Protein AF-A0A2P2E123-F1 (afdb_monomer)

Secondary structure (DSSP, 8-state):
----PPPP-----TT--------S-----------------TT--S--TT------GGGPPPEE-SS-EEEEEEESS-EEEEPSS---TTSEEEEEEEEESS--GGG--EEEE-TTSSEEEEE--SSS-EEEEEEEEEEEESEEEEEEEEE-SSSEEEEE-SS---GGGEEEEEEEEES---GGGGGGG-EEEEEEETTEEEEEETT--TTEEEEEEEEEETTEEEEEEEEEE-TT-SEEEEE-SS---TTSEEEEEEEEEE--SS---HHHH--EEEEEETTEEEEE-S---SEEEEEEEEEEE-SS-EEEEEEEEE-TT-SEEEE-PPTT--S-GGGEEEEEEEEEPPPPTTS----TT-EEEEEESSSSSSSS-PEEEEEE---SS-S-PPPEEEEEEEEE-

Sequence (405 aa):
MKPVTYLFICLFSIYTFACKQVKGDIFLLPLVTGSIETSLNTGQTTIDTTATSTIDSSTVPPVLSGNIQSNSVSLTASTNYTLSSSVSSGSSFVTCSYQTSSSNVENTPSCQLSNDGSQVLIAKSGGASITVNYSVLSFSSGMSVQRGASTFTSGLASVTLPTAINPQRSFLVLSTRTSETGNVLDARKLAKGEITNANTLNFSCYQCTASTIVEWQVIQWNASSVQSGQTTIANGNANQSVTLASSVDTTKSFLIFNYSYTPGATPGFEDEYMLEGRFLSNSQINFQRGNTTGVLDIQYFVVSLSSGATVKSNSYSMTDAQLNICDSIPSGGLTNYQRTMLLASNRIGIENPVASNVDSGSIRYGFGTAGCGGAGNTHLSATRAALGEGPTNHSISGSYFLIEF

Structure (mmCIF, N/CA/C/O backbone):
data_AF-A0A2P2E123-F1
#
_entry.id   AF-A0A2P2E123-F1
#
loop_
_atom_site.group_PDB
_atom_site.id
_atom_site.type_symbol
_atom_site.label_atom_id
_atom_site.label_alt_id
_atom_site.label_comp_id
_atom_site.label_asym_id
_atom_site.label_entity_id
_atom_site.label_seq_id
_atom_site.pdbx_PDB_ins_code
_atom_site.Cartn_x
_atom_site.Cartn_y
_atom_site.Cartn_z
_atom_site.occupancy
_atom_site.B_iso_or_equiv
_atom_site.auth_seq_id
_atom_site.auth_comp_id
_atom_site.auth_asym_id
_atom_site.auth_atom_id
_atom_site.pdbx_PDB_model_num
ATOM 1 N N . MET A 1 1 ? -32.174 -0.544 60.080 1.00 37.09 1 MET A N 1
ATOM 2 C CA . MET A 1 1 ? -31.553 -1.644 59.308 1.00 37.09 1 MET A CA 1
ATOM 3 C C . MET A 1 1 ? -31.315 -1.132 57.894 1.00 37.09 1 MET A C 1
ATOM 5 O O . MET A 1 1 ? -32.258 -0.619 57.310 1.00 37.09 1 MET A O 1
ATOM 9 N N . LYS A 1 2 ? -30.074 -1.150 57.388 1.00 27.55 2 LYS A N 1
ATOM 10 C CA . LYS A 1 2 ? -29.771 -0.739 56.002 1.00 27.55 2 LYS A CA 1
ATOM 11 C C . LYS A 1 2 ? -30.104 -1.902 55.052 1.00 27.55 2 LYS A C 1
ATOM 13 O O . LYS A 1 2 ? -29.791 -3.035 55.417 1.00 27.55 2 LYS A O 1
ATOM 18 N N . PRO A 1 3 ? -30.718 -1.666 53.881 1.00 29.78 3 PRO A N 1
ATOM 19 C CA . PRO A 1 3 ? -30.957 -2.730 52.914 1.00 29.78 3 PRO A CA 1
ATOM 20 C C . PRO A 1 3 ? -29.618 -3.222 52.350 1.00 29.78 3 PRO A C 1
ATOM 22 O O . PRO A 1 3 ? -28.759 -2.425 51.979 1.00 29.78 3 PRO A O 1
ATOM 25 N N . VAL A 1 4 ? -29.435 -4.542 52.329 1.00 31.45 4 VAL A N 1
ATOM 26 C CA . VAL A 1 4 ? -28.302 -5.204 51.674 1.00 31.45 4 VAL A CA 1
ATOM 27 C C . VAL A 1 4 ? -28.767 -5.601 50.279 1.00 31.45 4 VAL A C 1
ATOM 29 O O . VAL A 1 4 ? -29.668 -6.426 50.144 1.00 31.45 4 VAL A O 1
ATOM 32 N N . THR A 1 5 ? -28.174 -5.003 49.250 1.00 32.19 5 THR A N 1
ATOM 33 C CA . THR A 1 5 ? -28.410 -5.385 47.855 1.00 32.19 5 THR A CA 1
ATOM 34 C C . THR A 1 5 ? -27.538 -6.593 47.525 1.00 32.19 5 THR A C 1
ATOM 36 O O . THR A 1 5 ? -26.320 -6.535 47.683 1.00 32.19 5 THR A O 1
ATOM 39 N N . TYR A 1 6 ? -28.151 -7.689 47.080 1.00 33.28 6 TYR A N 1
ATOM 40 C CA . TYR A 1 6 ? -27.441 -8.877 46.605 1.00 33.28 6 TYR A CA 1
ATOM 41 C C . TYR A 1 6 ? -27.423 -8.889 45.076 1.00 33.28 6 TYR A C 1
ATOM 43 O O . TYR A 1 6 ? -28.463 -8.707 44.448 1.00 33.28 6 TYR A O 1
ATOM 51 N N . LEU A 1 7 ? -26.249 -9.128 44.489 1.00 37.19 7 LEU A N 1
ATOM 52 C CA . LEU A 1 7 ? -26.080 -9.353 43.055 1.00 37.19 7 LEU A CA 1
ATOM 53 C C . LEU A 1 7 ? -25.878 -10.852 42.813 1.00 37.19 7 LEU A C 1
ATOM 55 O O . LEU A 1 7 ? -24.969 -11.457 43.382 1.00 37.19 7 LEU A O 1
ATOM 59 N N . PHE A 1 8 ? -26.722 -11.446 41.973 1.00 33.94 8 PHE A N 1
ATOM 60 C CA . PHE A 1 8 ? -26.554 -12.815 41.493 1.00 33.94 8 PHE A CA 1
ATOM 61 C C . PHE A 1 8 ? -25.881 -12.778 40.122 1.00 33.94 8 PHE A C 1
ATOM 63 O O . PHE A 1 8 ? -26.374 -12.121 39.209 1.00 33.94 8 PHE A O 1
ATOM 70 N N . ILE A 1 9 ? -24.763 -13.488 39.979 1.00 38.06 9 ILE A N 1
ATOM 71 C CA . ILE A 1 9 ? -24.112 -13.716 38.687 1.00 38.06 9 ILE A CA 1
ATOM 72 C C . ILE A 1 9 ? -24.359 -15.178 38.320 1.00 38.06 9 ILE A C 1
ATOM 74 O O . ILE A 1 9 ? -23.943 -16.082 39.045 1.00 38.06 9 ILE A O 1
ATOM 78 N N . CYS A 1 10 ? -25.046 -15.402 37.203 1.00 33.09 10 CYS A N 1
ATOM 79 C CA . CYS A 1 10 ? -25.296 -16.728 36.650 1.00 33.09 10 CYS A CA 1
ATOM 80 C C . CYS A 1 10 ? -24.434 -16.914 35.401 1.00 33.09 10 CYS A C 1
ATOM 82 O O . CYS A 1 10 ? -24.521 -16.120 34.467 1.00 33.09 10 CYS A O 1
ATOM 84 N N . LEU A 1 11 ? -23.617 -17.967 35.378 1.00 34.22 11 LEU A N 1
ATOM 85 C CA . LEU A 1 11 ? -22.931 -18.414 34.169 1.00 34.22 11 LEU A CA 1
ATOM 86 C C . LEU A 1 11 ? -23.748 -19.522 33.509 1.00 34.22 11 LEU A C 1
ATOM 88 O O . LEU A 1 11 ? -24.105 -20.507 34.154 1.00 34.22 11 LEU A O 1
ATOM 92 N N . PHE A 1 12 ? -24.016 -19.357 32.217 1.00 34.81 12 PHE A N 1
ATOM 93 C CA . PHE A 1 12 ? -24.683 -20.361 31.401 1.00 34.81 12 PHE A CA 1
ATOM 94 C C . PHE A 1 12 ? -23.655 -21.353 30.854 1.00 34.81 12 PHE A C 1
ATOM 96 O O . PHE A 1 12 ? -22.757 -20.985 30.100 1.00 34.81 12 PHE A O 1
ATOM 103 N N . SER A 1 13 ? -23.812 -22.624 31.217 1.00 31.06 13 SER A N 1
ATOM 104 C CA . SER A 1 13 ? -23.215 -23.756 30.512 1.00 31.06 13 SER A CA 1
ATOM 105 C C . SER A 1 13 ? -24.323 -24.754 30.199 1.00 31.06 13 SER A C 1
ATOM 107 O O . SER A 1 13 ? -25.216 -24.969 31.017 1.00 31.06 13 SER A O 1
ATOM 109 N N . ILE A 1 14 ? -24.265 -25.344 29.005 1.00 38.22 14 ILE A N 1
ATOM 110 C CA . ILE A 1 14 ? -25.358 -26.066 28.329 1.00 38.22 14 ILE A CA 1
ATOM 111 C C . ILE A 1 14 ? -25.846 -27.312 29.107 1.00 38.22 14 ILE A C 1
ATOM 113 O O . ILE A 1 14 ? -26.860 -27.895 28.744 1.00 38.22 14 ILE A O 1
ATOM 117 N N . TYR A 1 15 ? -25.205 -27.701 30.219 1.00 31.95 15 TYR A N 1
ATOM 118 C CA . TYR A 1 15 ? -25.517 -28.956 30.913 1.00 31.95 15 TYR A CA 1
ATOM 119 C C . TYR A 1 15 ? -25.714 -28.906 32.436 1.00 31.95 15 TYR A C 1
ATOM 121 O O . TYR A 1 15 ? -25.988 -29.956 33.018 1.00 31.95 15 TYR A O 1
ATOM 129 N N . THR A 1 16 ? -25.621 -27.768 33.142 1.00 33.97 16 THR A N 1
ATOM 130 C CA . THR A 1 16 ? -25.941 -27.759 34.593 1.00 33.97 16 THR A CA 1
ATOM 131 C C . THR A 1 16 ? -26.250 -26.365 35.141 1.00 33.97 16 THR A C 1
ATOM 133 O O . THR A 1 16 ? -25.529 -25.410 34.867 1.00 33.97 16 THR A O 1
ATOM 136 N N . PHE A 1 17 ? -27.297 -26.262 35.967 1.00 29.27 17 PHE A N 1
ATOM 137 C CA . PHE A 1 17 ? -27.685 -25.037 36.671 1.00 29.27 17 PHE A CA 1
ATOM 138 C C . PHE A 1 17 ? -26.992 -24.986 38.042 1.00 29.27 17 PHE A C 1
ATOM 140 O O . PHE A 1 17 ? -27.259 -25.825 38.901 1.00 29.27 17 PHE A O 1
ATOM 147 N N . ALA A 1 18 ? -26.106 -24.014 38.264 1.00 32.00 18 ALA A N 1
ATOM 148 C CA . ALA A 1 18 ? -25.497 -23.780 39.572 1.00 32.00 18 ALA A CA 1
ATOM 149 C C . ALA A 1 18 ? -25.408 -22.274 39.863 1.00 32.00 18 ALA A C 1
ATOM 151 O O . ALA A 1 18 ? -24.573 -21.569 39.301 1.00 32.00 18 ALA A O 1
ATOM 152 N N . CYS A 1 19 ? -26.249 -21.775 40.774 1.00 28.48 19 CYS A N 1
ATOM 153 C CA . CYS A 1 19 ? -26.056 -20.456 41.377 1.00 28.48 19 CYS A CA 1
ATOM 154 C C . CYS A 1 19 ? -25.107 -20.589 42.567 1.00 28.48 19 CYS A C 1
ATOM 156 O O . CYS A 1 19 ? -25.430 -21.262 43.546 1.00 28.48 19 CYS A O 1
ATOM 158 N N . LYS A 1 20 ? -23.957 -19.910 42.516 1.00 35.94 20 LYS A N 1
ATOM 159 C CA . LYS A 1 20 ? -23.072 -19.763 43.674 1.00 35.94 20 LYS A CA 1
ATOM 160 C C . LYS A 1 20 ? -23.137 -18.324 44.167 1.00 35.94 20 LYS A C 1
ATOM 162 O O . LYS A 1 20 ? -22.839 -17.393 43.427 1.00 35.94 20 LYS A O 1
ATOM 167 N N . GLN A 1 21 ? -23.523 -18.145 45.426 1.00 32.50 21 GLN A N 1
ATOM 168 C CA . GLN A 1 21 ? -23.463 -16.853 46.099 1.00 32.50 21 GLN A CA 1
ATOM 169 C C . GLN A 1 21 ? -21.986 -16.507 46.336 1.00 32.50 21 GLN A C 1
ATOM 171 O O . GLN A 1 21 ? -21.307 -17.187 47.106 1.00 32.50 21 GLN A O 1
ATOM 176 N N . VAL A 1 22 ? -21.465 -15.490 45.648 1.00 39.38 22 VAL A N 1
ATOM 177 C CA . VAL A 1 22 ? -20.081 -15.030 45.833 1.00 39.38 22 VAL A CA 1
ATOM 178 C C . VAL A 1 22 ? -20.098 -13.779 46.703 1.00 39.38 22 VAL A C 1
ATOM 180 O O . VAL A 1 22 ? -20.768 -12.800 46.391 1.00 39.38 22 VAL A O 1
ATOM 183 N N . LYS A 1 23 ? -19.373 -13.830 47.822 1.00 36.28 23 LYS A N 1
ATOM 184 C CA . LYS A 1 23 ? -19.154 -12.706 48.735 1.00 36.28 23 LYS A CA 1
ATOM 185 C C . LYS A 1 23 ? -17.674 -12.330 48.626 1.00 36.28 23 LYS A C 1
ATOM 187 O O . LYS A 1 23 ? -16.835 -13.045 49.163 1.00 36.28 23 LYS A O 1
ATOM 192 N N . GLY A 1 24 ? -17.356 -11.279 47.875 1.00 37.59 24 GLY A N 1
ATOM 193 C CA . GLY A 1 24 ? -15.980 -10.816 47.665 1.00 37.59 24 GLY A CA 1
ATOM 194 C C . GLY A 1 24 ? -15.907 -9.618 46.718 1.00 37.59 24 GLY A C 1
ATOM 195 O O . GLY A 1 24 ? -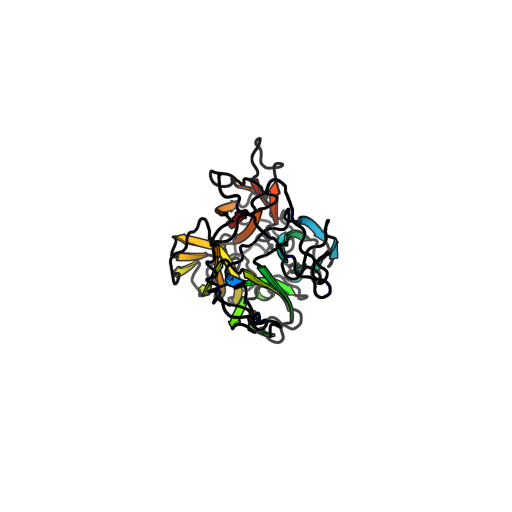16.772 -9.469 45.856 1.00 37.59 24 GLY A O 1
ATOM 196 N N . ASP A 1 25 ? -14.904 -8.767 46.934 1.00 33.84 25 ASP A N 1
ATOM 197 C CA . ASP A 1 25 ? -14.717 -7.466 46.285 1.00 33.84 25 ASP A CA 1
ATOM 198 C C . ASP A 1 25 ? -14.675 -7.561 44.752 1.00 33.84 25 ASP A C 1
ATOM 200 O O . ASP A 1 25 ? -13.950 -8.365 44.164 1.00 33.84 25 ASP A O 1
ATOM 204 N N . ILE A 1 26 ? -15.499 -6.733 44.107 1.00 34.53 26 ILE A N 1
ATOM 205 C CA . ILE A 1 26 ? -15.748 -6.752 42.664 1.00 34.53 26 ILE A CA 1
ATOM 206 C C . ILE A 1 26 ? -14.688 -5.912 41.948 1.00 34.53 26 ILE A C 1
ATOM 208 O O . ILE A 1 26 ? -14.602 -4.700 42.136 1.00 34.53 26 ILE A O 1
ATOM 212 N N . PHE A 1 27 ? -13.932 -6.558 41.061 1.00 30.19 27 PHE A N 1
ATOM 213 C CA . PHE A 1 27 ? -13.148 -5.898 40.021 1.00 30.19 27 PHE A CA 1
ATOM 214 C C . PHE A 1 27 ? -14.113 -5.470 38.900 1.00 30.19 27 PHE A C 1
ATOM 216 O O . PHE A 1 27 ? -14.663 -6.309 38.186 1.00 30.19 27 PHE A O 1
ATOM 223 N N . LEU A 1 28 ? -14.385 -4.168 38.788 1.00 27.17 28 LEU A N 1
ATOM 224 C CA . LEU A 1 28 ? -15.242 -3.596 37.745 1.00 27.17 28 LEU A CA 1
ATOM 225 C C . LEU A 1 28 ? -14.500 -3.610 36.400 1.00 27.17 28 LEU A C 1
ATOM 227 O O . LEU A 1 28 ? -13.611 -2.793 36.168 1.00 27.17 28 LEU A O 1
ATOM 231 N N . LEU A 1 29 ? -14.881 -4.515 35.498 1.00 28.09 29 LEU A N 1
ATOM 232 C CA . LEU A 1 29 ? -14.633 -4.329 34.067 1.00 28.09 29 LEU A CA 1
ATOM 233 C C . LEU A 1 29 ? -15.637 -3.293 33.526 1.00 28.09 29 LEU A C 1
ATOM 235 O O . LEU A 1 29 ? -16.791 -3.297 33.964 1.00 28.09 29 LEU A O 1
ATOM 239 N N . PRO A 1 30 ? -15.237 -2.403 32.599 1.00 31.48 30 PRO A N 1
ATOM 240 C CA . PRO A 1 30 ? -16.126 -1.380 32.068 1.00 31.48 30 PRO A CA 1
ATOM 241 C C . PRO A 1 30 ? -17.273 -2.035 31.290 1.00 31.48 30 PRO A C 1
ATOM 243 O O . PRO A 1 30 ? -17.086 -2.602 30.214 1.00 31.48 30 PRO A O 1
ATOM 246 N N . LEU A 1 31 ? -18.469 -1.961 31.873 1.00 30.80 31 LEU A N 1
ATOM 247 C CA . LEU A 1 31 ? -19.725 -2.348 31.252 1.00 30.80 31 LEU A CA 1
ATOM 248 C C . LEU A 1 31 ? -20.046 -1.315 30.164 1.00 30.80 31 LEU A C 1
ATOM 250 O O . LEU A 1 31 ? -20.250 -0.138 30.462 1.00 30.80 31 LEU A O 1
ATOM 254 N N . VAL A 1 32 ? -20.073 -1.746 28.903 1.00 34.88 32 VAL A N 1
ATOM 255 C CA . VAL A 1 32 ? -20.608 -0.941 27.800 1.00 34.88 32 VAL A CA 1
ATOM 256 C C . VAL A 1 32 ? -22.081 -0.685 28.112 1.00 34.88 32 VAL A C 1
ATOM 258 O O . VAL A 1 32 ? -22.876 -1.619 28.194 1.00 34.88 32 VAL A O 1
ATOM 261 N N . THR A 1 33 ? -22.442 0.576 28.342 1.00 36.34 33 THR A N 1
ATOM 262 C CA . THR A 1 33 ? -23.812 1.000 28.643 1.00 36.34 33 THR A CA 1
ATOM 263 C C . THR A 1 33 ? -24.668 0.934 27.380 1.00 36.34 33 THR A C 1
ATOM 265 O O . THR A 1 33 ? -24.918 1.945 26.731 1.00 36.34 33 THR A O 1
ATOM 268 N N . GLY A 1 34 ? -25.102 -0.270 27.017 1.00 32.50 34 GLY A N 1
ATOM 269 C CA . GLY A 1 34 ? -26.328 -0.479 26.257 1.00 32.50 34 GLY A CA 1
ATOM 270 C C . GLY A 1 34 ? -27.442 -0.761 27.256 1.00 32.50 34 GLY A C 1
ATOM 271 O O . GLY A 1 34 ? -27.396 -1.765 27.963 1.00 32.50 34 GLY A O 1
ATOM 272 N N . SER A 1 35 ? -28.417 0.136 27.371 1.00 32.12 35 SER A N 1
ATOM 273 C CA . SER A 1 35 ? -29.628 -0.106 28.154 1.00 32.12 35 SER A CA 1
ATOM 274 C C . SER A 1 35 ? -30.411 -1.253 27.515 1.00 32.12 35 SER A C 1
ATOM 276 O O . SER A 1 35 ? -31.095 -1.058 26.513 1.00 32.12 35 SER A O 1
ATOM 278 N N . ILE A 1 36 ? -30.296 -2.454 28.079 1.00 37.09 36 ILE A N 1
ATOM 279 C CA . ILE A 1 36 ? -31.233 -3.541 27.806 1.00 37.09 36 ILE A CA 1
ATOM 280 C C . ILE A 1 36 ? -32.421 -3.313 28.743 1.00 37.09 36 ILE A C 1
ATOM 282 O O . ILE A 1 36 ? -32.373 -3.672 29.919 1.00 37.09 36 ILE A O 1
ATOM 286 N N . GLU A 1 37 ? -33.484 -2.679 28.246 1.00 33.16 37 GLU A N 1
ATOM 287 C CA . GLU A 1 37 ? -34.780 -2.721 28.924 1.00 33.16 37 GLU A CA 1
ATOM 288 C C . GLU A 1 37 ? -35.362 -4.130 28.772 1.00 33.16 37 GLU A C 1
ATOM 290 O O . GLU A 1 37 ? -36.101 -4.433 27.841 1.00 33.16 37 GLU A O 1
ATOM 295 N N . THR A 1 38 ? -35.030 -5.030 29.695 1.00 42.47 38 THR A N 1
ATOM 296 C CA . THR A 1 38 ? -35.866 -6.210 29.923 1.00 42.47 38 THR A CA 1
ATOM 297 C C . THR A 1 38 ? -37.006 -5.803 30.848 1.00 42.47 38 THR A C 1
ATOM 299 O O . THR A 1 38 ? -36.833 -5.766 32.068 1.00 42.47 38 THR A O 1
ATOM 302 N N . SER A 1 39 ? -38.179 -5.492 30.292 1.00 37.25 39 SER A N 1
ATOM 303 C CA . SER A 1 39 ? -39.401 -5.394 31.091 1.00 37.25 39 SER A CA 1
ATOM 304 C C . SER A 1 39 ? -39.784 -6.797 31.578 1.00 37.25 39 SER A C 1
ATOM 306 O O . SER A 1 39 ? -40.386 -7.583 30.845 1.00 37.25 39 SER A O 1
ATOM 308 N N . LEU A 1 40 ? -39.410 -7.144 32.808 1.00 41.69 40 LEU A N 1
ATOM 309 C CA . LEU A 1 40 ? -39.900 -8.353 33.467 1.00 41.69 40 LEU A CA 1
ATOM 310 C C . LEU A 1 40 ? -41.334 -8.106 33.941 1.00 41.69 40 LEU A C 1
ATOM 312 O O . LEU A 1 40 ? -41.566 -7.460 34.961 1.00 41.69 40 LEU A O 1
ATOM 316 N N . ASN A 1 41 ? -42.301 -8.628 33.188 1.00 40.84 41 ASN A N 1
ATOM 317 C CA . ASN A 1 41 ? -43.687 -8.701 33.632 1.00 40.84 41 ASN A CA 1
ATOM 318 C C . ASN A 1 41 ? -43.771 -9.731 34.772 1.00 40.84 41 ASN A C 1
ATOM 320 O O . ASN A 1 41 ? -43.443 -10.903 34.584 1.00 40.84 41 ASN A O 1
ATOM 324 N N . THR A 1 42 ? -44.214 -9.315 35.958 1.00 44.62 42 THR A N 1
ATOM 325 C CA . THR A 1 42 ? -44.216 -10.097 37.214 1.00 44.62 42 THR A CA 1
ATOM 326 C C . THR A 1 42 ? -45.222 -11.265 37.258 1.00 44.62 42 THR A C 1
ATOM 328 O O . THR A 1 42 ? -45.624 -11.703 38.331 1.00 44.62 42 THR A O 1
ATOM 331 N N . GLY A 1 43 ? -45.598 -11.822 36.103 1.00 48.03 43 GLY A N 1
ATOM 332 C CA . GLY A 1 43 ? -46.478 -12.990 35.975 1.00 48.03 43 GLY A CA 1
ATOM 333 C C . GLY A 1 43 ? -46.018 -14.044 34.961 1.00 48.03 43 GLY A C 1
ATOM 334 O O . GLY A 1 43 ? -46.727 -15.024 34.752 1.00 48.03 43 GLY A O 1
ATOM 335 N N . GLN A 1 44 ? -44.858 -13.874 34.318 1.00 42.62 44 GLN A N 1
ATOM 336 C CA . GLN A 1 44 ? -44.404 -14.773 33.254 1.00 42.62 44 GLN A CA 1
ATOM 337 C C . GLN A 1 44 ? -43.455 -15.848 33.811 1.00 42.62 44 GLN A C 1
ATOM 339 O O . GLN A 1 44 ? -42.331 -15.561 34.210 1.00 42.62 44 GLN A O 1
ATOM 344 N N . THR A 1 45 ? -43.920 -17.100 33.866 1.00 49.69 45 THR A N 1
ATOM 345 C CA . THR A 1 45 ? -43.184 -18.264 34.415 1.00 49.69 45 THR A CA 1
ATOM 346 C C . THR A 1 45 ? -42.301 -18.979 33.385 1.00 49.69 45 THR A C 1
ATOM 348 O O . THR A 1 45 ? -41.629 -19.955 33.709 1.00 49.69 45 THR A O 1
ATOM 351 N N . THR A 1 46 ? -42.277 -18.491 32.147 1.00 44.88 46 THR A N 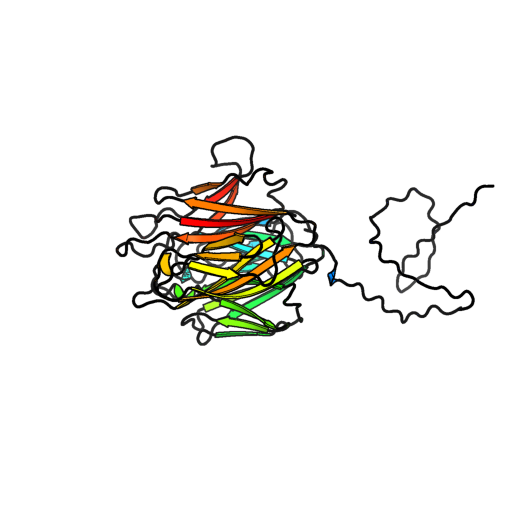1
ATOM 352 C CA . THR A 1 46 ? -41.472 -19.023 31.045 1.00 44.88 46 THR A CA 1
ATOM 353 C C . THR A 1 46 ? -40.587 -17.920 30.486 1.00 44.88 46 THR A C 1
ATOM 355 O O . THR A 1 46 ? -41.090 -16.937 29.945 1.00 44.88 46 THR A O 1
ATOM 358 N N . ILE A 1 47 ? -39.271 -18.093 30.620 1.00 54.97 47 ILE A N 1
ATOM 359 C CA . ILE A 1 47 ? -38.278 -17.282 29.915 1.00 54.97 47 ILE A CA 1
ATOM 360 C C . ILE A 1 47 ? -38.387 -17.658 28.440 1.00 54.97 47 ILE A C 1
ATOM 362 O O . ILE A 1 47 ? -38.158 -18.815 28.080 1.00 54.97 47 ILE A O 1
ATOM 366 N N . ASP A 1 48 ? -38.758 -16.695 27.603 1.00 48.84 48 ASP A N 1
ATOM 367 C CA . ASP A 1 48 ? -38.672 -16.860 26.161 1.00 48.84 48 ASP A CA 1
ATOM 368 C C . ASP A 1 48 ? -37.190 -16.969 25.772 1.00 48.84 48 ASP A C 1
ATOM 370 O O . ASP A 1 48 ? -36.445 -15.991 25.741 1.00 48.84 48 ASP A O 1
ATOM 374 N N . THR A 1 49 ? -36.739 -18.202 25.553 1.00 49.44 49 THR A N 1
ATOM 375 C CA . THR A 1 49 ? -35.358 -18.527 25.170 1.00 49.44 49 THR A CA 1
ATOM 376 C C . THR A 1 49 ? -35.097 -18.293 23.681 1.00 49.44 49 THR A C 1
ATOM 378 O O . THR A 1 49 ? -33.990 -18.551 23.216 1.00 49.44 49 THR A O 1
ATOM 381 N N . THR A 1 50 ? -36.079 -17.776 22.928 1.00 49.53 50 THR A N 1
ATOM 382 C CA . THR A 1 50 ? -35.911 -17.424 21.510 1.00 49.53 50 THR A CA 1
ATOM 383 C C . THR A 1 50 ? -35.409 -16.000 21.280 1.00 49.53 50 THR A C 1
ATOM 385 O O . THR A 1 50 ? -35.166 -15.620 20.135 1.00 49.53 50 THR A O 1
ATOM 388 N N . ALA A 1 51 ? -35.169 -15.222 22.343 1.00 52.09 51 ALA A N 1
ATOM 389 C CA . ALA A 1 51 ? -34.527 -13.917 22.238 1.00 52.09 51 ALA A CA 1
ATOM 390 C C . ALA A 1 51 ? -33.056 -14.065 21.799 1.00 52.09 51 ALA A C 1
ATOM 392 O O . ALA A 1 51 ? -32.133 -14.136 22.611 1.00 52.09 51 ALA A O 1
ATOM 393 N N . THR A 1 52 ? -32.824 -14.103 20.489 1.00 51.62 52 THR A N 1
ATOM 394 C CA . THR A 1 52 ? -31.493 -13.962 19.902 1.00 51.62 52 THR A CA 1
ATOM 395 C C . THR A 1 52 ? -31.016 -12.528 20.105 1.00 51.62 52 THR A C 1
ATOM 397 O O . THR A 1 52 ? -31.393 -11.627 19.357 1.00 51.62 52 THR A O 1
ATOM 400 N N . SER A 1 53 ? -30.179 -12.297 21.116 1.00 56.03 53 SER A N 1
ATOM 401 C CA . SER A 1 53 ? -29.430 -11.048 21.231 1.00 56.03 53 SER A CA 1
ATOM 402 C C . SER A 1 53 ? -28.351 -11.021 20.146 1.00 56.03 53 SER A C 1
ATOM 404 O O . SER A 1 53 ? -27.310 -11.668 20.276 1.00 56.03 53 SER A O 1
ATOM 406 N N . THR A 1 54 ? -28.585 -10.291 19.060 1.00 51.41 54 THR A N 1
ATOM 407 C CA . THR A 1 54 ? -27.529 -9.970 18.097 1.00 51.41 54 THR A CA 1
ATOM 408 C C . THR A 1 54 ? -26.638 -8.898 18.708 1.00 51.41 54 THR A C 1
ATOM 410 O O . THR A 1 54 ? -27.042 -7.743 18.826 1.00 51.41 54 THR A O 1
ATOM 413 N N . ILE A 1 55 ? -25.431 -9.281 19.128 1.00 58.06 55 ILE A N 1
ATOM 414 C CA . ILE A 1 55 ? -24.391 -8.309 19.472 1.00 58.06 55 ILE A CA 1
ATOM 415 C C . ILE A 1 55 ? -24.054 -7.567 18.182 1.00 58.06 55 ILE A C 1
ATOM 417 O O . ILE A 1 55 ? -23.625 -8.193 17.211 1.00 58.06 55 ILE A O 1
ATOM 421 N N . ASP A 1 56 ? -24.245 -6.248 18.169 1.00 65.31 56 ASP A N 1
ATOM 422 C CA . ASP A 1 56 ? -23.766 -5.422 17.069 1.00 65.31 56 ASP A CA 1
ATOM 423 C C . ASP A 1 56 ? -22.231 -5.428 17.081 1.00 65.31 56 ASP A C 1
ATOM 425 O O . ASP A 1 56 ? -21.569 -4.626 17.742 1.00 65.31 56 ASP A O 1
ATOM 429 N N . SER A 1 57 ? -21.636 -6.369 16.347 1.00 68.06 57 SER A N 1
ATOM 430 C CA . SER A 1 57 ? -20.184 -6.458 16.204 1.00 68.06 57 SER A CA 1
ATOM 431 C C . SER A 1 57 ? -19.599 -5.225 15.513 1.00 68.06 57 SER A C 1
ATOM 433 O O . SER A 1 57 ? -18.385 -5.025 15.544 1.00 68.06 57 SER A O 1
ATOM 435 N N . SER A 1 58 ? -20.444 -4.399 14.889 1.00 66.50 58 SER A N 1
ATOM 436 C CA . SER A 1 58 ? -20.059 -3.215 14.139 1.00 66.50 58 SER A CA 1
ATOM 437 C C . SER A 1 58 ? -19.492 -2.107 15.045 1.00 66.50 58 SER A C 1
ATOM 439 O O . SER A 1 58 ? -18.763 -1.250 14.557 1.00 66.50 58 SER A O 1
ATOM 441 N N . THR A 1 59 ? -19.711 -2.141 16.360 1.00 72.88 59 THR A N 1
ATOM 442 C CA . THR A 1 59 ? -19.141 -1.150 17.293 1.00 72.88 59 THR A CA 1
ATOM 443 C C . THR A 1 59 ? -17.971 -1.682 18.116 1.00 72.88 59 THR A C 1
ATOM 445 O O . THR A 1 59 ? -17.456 -0.969 18.976 1.00 72.88 59 THR A O 1
ATOM 448 N N . VAL A 1 60 ? -17.550 -2.932 17.898 1.00 81.62 60 VAL A N 1
ATOM 449 C CA . VAL A 1 60 ? -16.464 -3.536 18.678 1.00 81.62 60 VAL A CA 1
ATOM 450 C C . VAL A 1 60 ? -15.144 -2.849 18.315 1.00 81.62 60 VAL A C 1
ATOM 452 O O . VAL A 1 60 ? -14.736 -2.914 17.149 1.00 81.62 60 VAL A O 1
ATOM 455 N N . PRO A 1 61 ? -14.460 -2.203 19.279 1.00 81.81 61 PRO A N 1
ATOM 456 C CA . PRO A 1 61 ? -13.201 -1.540 18.998 1.00 81.81 61 PRO A CA 1
ATOM 457 C C . PRO A 1 61 ? -12.123 -2.565 18.613 1.00 81.81 61 PRO A C 1
ATOM 459 O O . PRO A 1 61 ? -12.118 -3.698 19.119 1.00 81.81 61 PRO A O 1
ATOM 462 N N . PRO A 1 62 ? -11.198 -2.184 17.717 1.00 83.56 62 PRO A N 1
ATOM 463 C CA . PRO A 1 62 ? -9.998 -2.964 17.468 1.00 83.56 62 PRO A CA 1
ATOM 464 C C . PRO A 1 62 ? -9.178 -3.043 18.757 1.00 83.56 62 PRO A C 1
ATOM 466 O O . PRO A 1 62 ? -8.966 -2.037 19.432 1.00 83.56 62 PRO A O 1
ATOM 469 N N . VAL A 1 63 ? -8.689 -4.229 19.095 1.00 86.19 63 VAL A N 1
ATOM 470 C CA . VAL A 1 63 ? -7.735 -4.387 20.198 1.00 86.19 63 VAL A CA 1
ATOM 471 C C . VAL A 1 63 ? -6.541 -5.155 19.672 1.00 86.19 63 VAL A C 1
ATOM 473 O O . VAL A 1 63 ? -6.675 -6.298 19.241 1.00 86.19 63 VAL A O 1
ATOM 476 N N . LEU A 1 64 ? -5.369 -4.522 19.683 1.00 89.06 64 LEU A N 1
ATOM 477 C CA . LEU A 1 64 ? -4.129 -5.173 19.276 1.00 89.06 64 LEU A CA 1
ATOM 478 C C . LEU A 1 64 ? -3.771 -6.265 20.301 1.00 89.06 64 LEU A C 1
ATOM 480 O O . LEU A 1 64 ? -3.658 -5.990 21.496 1.00 89.06 64 LEU A O 1
ATOM 484 N N . SER A 1 65 ? -3.575 -7.503 19.838 1.00 84.31 65 SER A N 1
ATOM 485 C CA . SER A 1 65 ? -3.331 -8.695 20.674 1.00 84.31 65 SER A CA 1
ATOM 486 C C . SER A 1 65 ? -1.955 -8.729 21.348 1.00 84.31 65 SER A C 1
ATOM 488 O O . SER A 1 65 ? -1.656 -9.680 22.065 1.00 84.31 65 SER A O 1
ATOM 490 N N . GLY A 1 66 ? -1.097 -7.736 21.107 1.00 87.12 66 GLY A N 1
ATOM 491 C CA . GLY A 1 66 ? 0.264 -7.696 21.631 1.00 87.12 66 GLY A CA 1
ATOM 492 C C . GLY A 1 66 ? 1.119 -6.647 20.931 1.00 87.12 66 GLY A C 1
ATOM 493 O O . GLY A 1 66 ? 0.621 -5.578 20.578 1.00 87.12 66 GLY A O 1
ATOM 494 N N . ASN A 1 67 ? 2.398 -6.968 20.751 1.00 89.69 67 ASN A N 1
ATOM 495 C CA . ASN A 1 67 ? 3.311 -6.207 19.905 1.00 89.69 67 ASN A CA 1
ATOM 496 C C . ASN A 1 67 ? 3.161 -6.637 18.443 1.00 89.69 67 ASN A C 1
ATOM 498 O O . ASN A 1 67 ? 2.872 -7.798 18.149 1.00 89.69 67 ASN A O 1
ATOM 502 N N . ILE A 1 68 ? 3.407 -5.702 17.533 1.00 91.94 68 ILE A N 1
ATOM 503 C CA . ILE A 1 68 ? 3.560 -5.973 16.107 1.00 91.94 68 ILE A CA 1
ATOM 504 C C . ILE A 1 68 ? 4.823 -6.810 15.921 1.00 91.94 68 ILE A C 1
ATOM 506 O O . ILE A 1 68 ? 5.896 -6.466 16.421 1.00 91.94 68 ILE A O 1
ATOM 510 N N . GLN A 1 69 ? 4.691 -7.922 15.202 1.00 94.69 69 GLN A N 1
ATOM 511 C CA . GLN A 1 69 ? 5.831 -8.765 14.863 1.00 94.69 69 GLN A CA 1
ATOM 512 C C . GLN A 1 69 ? 6.437 -8.271 13.555 1.00 94.69 69 GLN A C 1
ATOM 514 O O . GLN A 1 69 ? 5.791 -8.341 12.513 1.00 94.69 69 GLN A O 1
ATOM 519 N N . SER A 1 70 ? 7.674 -7.791 13.599 1.00 92.88 70 SER A N 1
ATOM 520 C CA . SER A 1 70 ? 8.372 -7.271 12.423 1.00 92.88 70 SER A CA 1
ATOM 521 C C . SER A 1 70 ? 9.778 -7.832 12.318 1.00 92.88 70 SER A C 1
ATOM 523 O O . SER A 1 70 ? 10.450 -7.987 13.339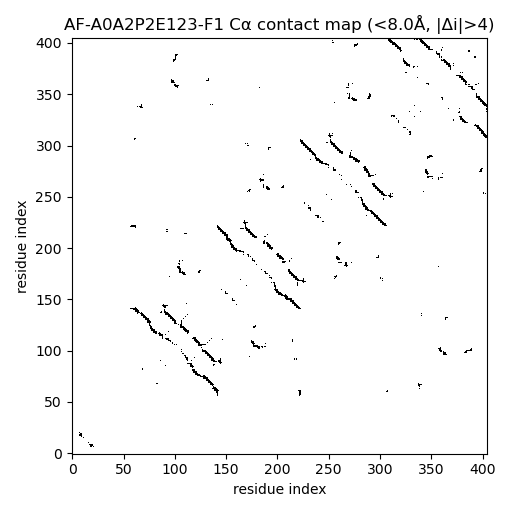 1.00 92.88 70 SER A O 1
ATOM 525 N N . ASN A 1 71 ? 10.249 -8.075 11.098 1.00 92.38 71 ASN A N 1
ATOM 526 C CA . ASN A 1 71 ? 11.647 -8.413 10.862 1.00 92.38 71 ASN A CA 1
ATOM 527 C C . ASN A 1 71 ? 12.125 -7.955 9.476 1.00 92.38 71 ASN A C 1
ATOM 529 O O . ASN A 1 71 ? 11.318 -7.692 8.583 1.00 92.38 71 ASN A O 1
ATOM 533 N N . SER A 1 72 ? 13.448 -7.879 9.322 1.00 92.56 72 SER A N 1
ATOM 534 C CA . SER A 1 72 ? 14.149 -7.655 8.061 1.00 92.56 72 SER A CA 1
ATOM 535 C C . SER A 1 72 ? 14.781 -8.957 7.587 1.00 92.56 72 SER A C 1
ATOM 537 O O . SER A 1 72 ? 15.534 -9.587 8.330 1.00 92.56 72 SER A O 1
ATOM 539 N N . VAL A 1 73 ? 14.484 -9.362 6.356 1.00 93.12 73 VAL A N 1
ATOM 540 C CA . VAL A 1 73 ? 14.985 -10.609 5.771 1.00 93.12 73 VAL A CA 1
ATOM 541 C C . VAL A 1 73 ? 15.591 -10.313 4.408 1.00 93.12 73 VAL A C 1
ATOM 543 O O . VAL A 1 73 ? 14.923 -9.754 3.541 1.00 93.12 73 VAL A O 1
ATOM 546 N N . SER A 1 74 ? 16.848 -10.702 4.204 1.00 93.19 74 SER A N 1
ATOM 547 C CA . SER A 1 74 ? 17.470 -10.712 2.879 1.00 93.19 74 SER A CA 1
ATOM 548 C C . SER A 1 74 ? 17.253 -12.072 2.224 1.00 93.19 74 SER A C 1
ATOM 550 O O . SER A 1 74 ? 17.504 -13.103 2.849 1.00 93.19 74 SER A O 1
ATOM 552 N N . LEU A 1 75 ? 16.773 -12.086 0.982 1.00 92.75 75 LEU A N 1
ATOM 553 C CA . LEU A 1 75 ? 16.442 -13.319 0.272 1.00 92.75 75 LEU A CA 1
ATOM 554 C C . LEU A 1 75 ? 16.775 -13.251 -1.223 1.00 92.75 75 LEU A C 1
ATOM 556 O O . LEU A 1 75 ? 16.598 -12.227 -1.882 1.00 92.75 75 LEU A O 1
ATOM 560 N N . THR A 1 76 ? 17.216 -14.390 -1.757 1.00 91.25 76 THR A N 1
ATOM 561 C CA . THR A 1 76 ? 17.436 -14.635 -3.194 1.00 91.25 76 THR A CA 1
ATOM 562 C C . THR A 1 76 ? 16.320 -15.477 -3.819 1.00 91.25 76 THR A C 1
ATOM 564 O O . THR A 1 76 ? 16.173 -15.491 -5.036 1.00 91.25 76 THR A O 1
ATOM 567 N N . ALA A 1 77 ? 15.494 -16.134 -3.002 1.00 91.75 77 ALA A N 1
ATOM 568 C CA . ALA A 1 77 ? 14.355 -16.944 -3.422 1.00 91.75 77 ALA A CA 1
ATOM 569 C C . ALA A 1 77 ? 13.197 -16.812 -2.423 1.00 91.75 77 ALA A C 1
ATOM 571 O O . ALA A 1 77 ? 13.398 -16.359 -1.295 1.00 91.75 77 ALA A O 1
ATOM 572 N N . SER A 1 78 ? 11.996 -17.222 -2.840 1.00 94.69 78 SER A N 1
ATOM 573 C CA . SER A 1 78 ? 10.815 -17.287 -1.969 1.00 94.69 78 SER A CA 1
ATOM 574 C C . SER A 1 78 ? 11.112 -18.051 -0.678 1.00 94.69 78 SER A C 1
ATOM 576 O O . SER A 1 78 ? 11.751 -19.103 -0.708 1.00 94.69 78 SER A O 1
ATOM 578 N N . THR A 1 79 ? 10.643 -17.528 0.453 1.00 95.19 79 THR A N 1
ATOM 579 C CA . THR A 1 79 ? 10.917 -18.094 1.774 1.00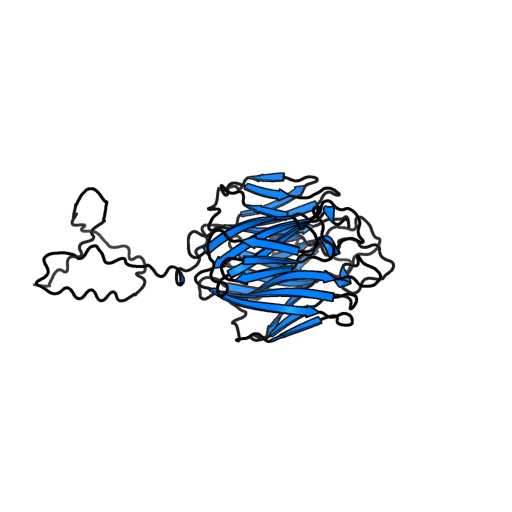 95.19 79 THR A CA 1
ATOM 580 C C . THR A 1 79 ? 9.733 -17.918 2.716 1.00 95.19 79 THR A C 1
ATOM 582 O O . THR A 1 79 ? 8.974 -16.953 2.609 1.00 95.19 79 THR A O 1
ATOM 585 N N . ASN A 1 80 ? 9.606 -18.831 3.677 1.00 96.44 80 ASN A N 1
ATOM 586 C CA . ASN A 1 80 ? 8.620 -18.737 4.745 1.00 96.44 80 ASN A CA 1
ATOM 587 C C . ASN A 1 80 ? 9.340 -18.378 6.039 1.00 96.44 80 ASN A C 1
ATOM 589 O O . ASN A 1 80 ? 10.235 -19.100 6.480 1.00 96.44 80 ASN A O 1
ATOM 593 N N . TYR A 1 81 ? 8.935 -17.279 6.661 1.00 96.56 81 TYR A N 1
ATOM 594 C CA . TYR A 1 81 ? 9.505 -16.826 7.917 1.00 96.56 81 TYR A CA 1
ATOM 595 C C . TYR A 1 81 ? 8.579 -17.170 9.084 1.00 96.56 81 TYR A C 1
ATOM 597 O O . TYR A 1 81 ? 7.444 -16.699 9.137 1.00 96.56 81 TYR A O 1
ATOM 605 N N . THR A 1 82 ? 9.063 -17.974 10.029 1.00 97.19 82 THR A N 1
ATOM 606 C CA . THR A 1 82 ? 8.307 -18.363 11.227 1.00 97.19 82 THR A CA 1
ATOM 607 C C . THR A 1 82 ? 8.175 -17.200 12.203 1.00 97.19 82 THR A C 1
ATOM 609 O O . THR A 1 82 ? 9.168 -16.606 12.619 1.00 97.19 82 THR A O 1
ATOM 612 N N . LEU A 1 83 ? 6.939 -16.896 12.589 1.00 96.31 83 LEU A N 1
ATOM 613 C CA . LEU A 1 83 ? 6.622 -15.895 13.599 1.00 96.31 83 LEU A CA 1
ATOM 614 C C . LEU A 1 83 ? 7.054 -16.359 14.996 1.00 96.31 83 LEU A C 1
ATOM 616 O O . LEU A 1 83 ? 7.073 -17.553 15.291 1.00 96.31 83 LEU A O 1
ATOM 620 N N . SER A 1 84 ? 7.384 -15.411 15.876 1.00 94.06 84 SER A N 1
ATOM 621 C CA . SER A 1 84 ? 7.774 -15.731 17.258 1.00 94.06 84 SER A CA 1
ATOM 622 C C . SER A 1 84 ? 6.597 -16.268 18.073 1.00 94.06 84 SER A C 1
ATOM 624 O O . SER A 1 84 ? 6.784 -17.046 19.009 1.00 94.06 84 SER A O 1
ATOM 626 N N . SER A 1 85 ? 5.381 -15.888 17.687 1.00 94.38 85 SER A N 1
ATOM 627 C CA . SER A 1 85 ? 4.132 -16.476 18.149 1.00 94.38 85 SER A CA 1
ATOM 628 C C . SER A 1 85 ? 3.118 -16.524 17.009 1.00 94.38 85 SER A C 1
ATOM 630 O O . SER A 1 85 ? 3.035 -15.601 16.195 1.00 94.38 85 SER A O 1
ATOM 632 N N . SER A 1 86 ? 2.332 -17.599 16.945 1.00 94.81 86 SER A N 1
ATOM 633 C CA . SER A 1 86 ? 1.238 -17.702 15.979 1.00 94.81 86 SER A CA 1
ATOM 634 C C . SER A 1 86 ? 0.167 -16.649 16.259 1.00 94.81 86 SER A C 1
ATOM 636 O O . SER A 1 86 ? -0.164 -16.389 17.418 1.00 94.81 86 SER A O 1
ATOM 638 N N . VAL A 1 87 ? -0.421 -16.101 15.203 1.00 96.62 87 VAL A N 1
ATOM 639 C CA . VAL A 1 87 ? -1.510 -15.120 15.274 1.00 96.62 87 VAL A CA 1
ATOM 640 C C . VAL A 1 87 ? -2.793 -15.680 14.658 1.00 96.62 87 VAL A C 1
ATOM 642 O O . VAL A 1 87 ? -2.763 -16.626 13.877 1.00 96.62 87 VAL A O 1
ATOM 645 N N . SER A 1 88 ? -3.948 -15.094 14.974 1.00 95.88 88 SER A N 1
ATOM 646 C CA . SER A 1 88 ? -5.205 -15.468 14.313 1.00 95.88 88 SER A CA 1
ATOM 647 C C . SER A 1 88 ? -5.210 -14.950 12.879 1.00 95.88 88 SER A C 1
ATOM 649 O O . SER A 1 88 ? -5.316 -13.744 12.642 1.00 95.88 88 SER A O 1
ATOM 651 N N . SER A 1 89 ? -5.140 -15.853 11.905 1.00 95.00 89 SER A N 1
ATOM 652 C CA . SER A 1 89 ? -5.135 -15.471 10.495 1.00 95.00 89 SER A CA 1
ATOM 653 C C . SER A 1 89 ? -6.448 -14.789 10.078 1.00 95.00 89 SER A C 1
ATOM 655 O O . SER A 1 89 ? -6.443 -13.990 9.153 1.00 95.00 89 SER A O 1
ATOM 657 N N . GLY A 1 90 ? -7.567 -15.000 10.775 1.00 96.56 90 GLY A N 1
ATOM 658 C CA . GLY A 1 90 ? -8.830 -14.306 10.490 1.00 96.56 90 GLY A CA 1
ATOM 659 C C . GLY A 1 90 ? -8.882 -12.851 10.970 1.00 96.56 90 GLY A C 1
ATOM 660 O O . GLY A 1 90 ? -9.765 -12.112 10.549 1.00 96.56 90 GLY A O 1
ATOM 661 N N . SER A 1 91 ? -7.958 -12.426 11.836 1.00 96.06 91 SER A N 1
ATOM 662 C CA . SER A 1 91 ? -7.944 -11.089 12.457 1.00 96.06 91 SER A CA 1
ATOM 663 C C . SER A 1 91 ? -6.555 -10.445 12.466 1.00 96.06 91 SER A C 1
ATOM 665 O O . SER A 1 91 ? -6.290 -9.520 13.232 1.00 96.06 91 SER A O 1
ATOM 667 N N . SER A 1 92 ? -5.664 -10.933 11.604 1.00 97.19 92 SER A N 1
ATOM 668 C CA . SER A 1 92 ? -4.306 -10.417 11.441 1.00 97.19 92 SER A CA 1
ATOM 669 C C . SER A 1 92 ? -4.020 -10.120 9.983 1.00 97.19 92 SER A C 1
ATOM 671 O O . SER A 1 92 ? -4.549 -10.790 9.100 1.00 97.19 92 SER A O 1
ATOM 673 N N . PHE A 1 93 ? -3.164 -9.150 9.704 1.00 97.00 93 PHE A N 1
ATOM 674 C CA . PHE A 1 93 ? -2.703 -8.884 8.345 1.00 97.00 93 PHE A CA 1
ATOM 675 C C . PHE A 1 93 ? -1.225 -8.520 8.344 1.00 97.00 93 PHE A C 1
ATOM 677 O O . PHE A 1 93 ? -0.662 -8.122 9.367 1.00 97.00 93 PHE A O 1
ATOM 684 N N . VAL A 1 94 ? -0.601 -8.699 7.185 1.00 97.12 94 VAL A N 1
ATOM 685 C CA . VAL A 1 94 ? 0.808 -8.380 6.963 1.00 97.12 94 VAL A CA 1
ATOM 686 C C . VAL A 1 94 ? 0.940 -7.186 6.029 1.00 97.12 94 VAL A C 1
ATOM 688 O O . VAL A 1 94 ? 0.219 -7.087 5.039 1.00 97.12 94 VAL A O 1
ATOM 691 N N . THR A 1 95 ? 1.871 -6.289 6.319 1.00 95.44 95 THR A N 1
ATOM 692 C CA . THR A 1 95 ? 2.376 -5.312 5.351 1.00 95.44 95 THR A CA 1
ATOM 693 C C . THR A 1 95 ? 3.845 -5.590 5.100 1.00 95.44 95 THR A C 1
ATOM 695 O O . THR A 1 95 ? 4.535 -6.143 5.963 1.00 95.44 95 THR A O 1
ATOM 698 N N . CYS A 1 96 ? 4.339 -5.226 3.921 1.00 94.50 96 CYS A N 1
ATOM 699 C CA . CYS A 1 96 ? 5.766 -5.264 3.680 1.00 94.50 96 CYS A CA 1
ATOM 700 C C . CYS A 1 96 ? 6.256 -4.141 2.779 1.00 94.50 96 CYS A C 1
ATOM 702 O O . CYS A 1 96 ? 5.515 -3.573 1.983 1.00 94.50 96 CYS A O 1
ATOM 704 N N . SER A 1 97 ? 7.530 -3.828 2.963 1.00 94.12 97 SER A N 1
ATOM 705 C CA . SER A 1 97 ? 8.325 -2.947 2.119 1.00 94.12 97 SER A CA 1
ATOM 706 C C . SER A 1 97 ? 9.582 -3.700 1.716 1.00 94.12 97 SER A C 1
ATOM 708 O O . SER A 1 97 ? 9.993 -4.643 2.400 1.00 94.12 97 SER A O 1
ATOM 710 N N . TYR A 1 98 ? 10.185 -3.318 0.603 1.00 93.50 98 TYR A N 1
ATOM 711 C CA . TYR A 1 98 ? 11.360 -4.007 0.108 1.00 93.50 98 TYR A CA 1
ATOM 712 C C . TYR A 1 98 ? 12.346 -3.040 -0.516 1.00 93.50 98 TYR A C 1
ATOM 714 O O . TYR A 1 98 ? 12.016 -1.919 -0.888 1.00 93.50 98 TYR A O 1
ATOM 722 N N . GLN A 1 99 ? 13.569 -3.525 -0.614 1.00 91.56 99 GLN A N 1
ATOM 723 C CA . GLN A 1 99 ? 14.712 -2.826 -1.151 1.00 91.56 99 GLN A CA 1
ATOM 724 C C . GLN A 1 99 ? 15.446 -3.789 -2.079 1.00 91.56 99 GLN A C 1
ATOM 726 O O . GLN A 1 99 ? 15.757 -4.920 -1.690 1.00 91.56 99 GLN A O 1
ATOM 731 N N . THR A 1 100 ? 15.727 -3.335 -3.293 1.00 88.75 100 THR A N 1
ATOM 732 C CA . THR A 1 100 ? 16.500 -4.051 -4.311 1.00 88.75 100 THR A CA 1
ATOM 733 C C . THR A 1 100 ? 17.569 -3.121 -4.877 1.00 88.75 100 THR A C 1
ATOM 735 O O . THR A 1 100 ? 17.426 -1.903 -4.845 1.00 88.75 100 THR A O 1
ATOM 738 N N . SER A 1 101 ? 18.670 -3.688 -5.365 1.00 83.31 101 SER A N 1
ATOM 739 C CA . SER A 1 101 ? 19.689 -2.954 -6.126 1.00 83.31 101 SER A CA 1
ATOM 740 C C . SER A 1 101 ? 19.571 -3.178 -7.638 1.00 83.31 101 SER A C 1
ATOM 742 O O . SER A 1 101 ? 20.397 -2.675 -8.389 1.00 83.31 101 SER A O 1
ATOM 744 N N . SER A 1 102 ? 18.591 -3.969 -8.075 1.00 85.50 102 SER A N 1
ATOM 745 C CA . SER A 1 102 ? 18.363 -4.342 -9.472 1.00 85.50 102 SER A CA 1
ATOM 746 C C . SER A 1 102 ? 16.940 -3.997 -9.881 1.00 85.50 102 SER A C 1
ATOM 748 O O . SER A 1 102 ? 16.013 -4.212 -9.099 1.00 85.50 102 SER A O 1
ATOM 750 N N . SER A 1 103 ? 16.802 -3.538 -11.120 1.00 83.31 103 SER A N 1
ATOM 751 C CA . SER A 1 103 ? 15.605 -2.905 -11.698 1.00 83.31 103 SER A CA 1
ATOM 752 C C . SER A 1 103 ? 14.674 -3.865 -12.416 1.00 83.31 103 SER A C 1
ATOM 754 O O . SER A 1 103 ? 13.842 -3.492 -13.239 1.00 83.31 103 SER A O 1
ATOM 756 N N . ASN A 1 104 ? 14.920 -5.152 -12.222 1.00 87.88 104 ASN A N 1
ATOM 757 C CA . ASN A 1 104 ? 14.168 -6.181 -12.891 1.00 87.88 104 ASN A CA 1
ATOM 758 C C . ASN A 1 104 ? 12.847 -6.417 -12.151 1.00 87.88 104 ASN A C 1
ATOM 760 O O . ASN A 1 104 ? 12.837 -6.666 -10.945 1.00 87.88 104 ASN A O 1
ATOM 764 N N . VAL A 1 105 ? 11.742 -6.400 -12.893 1.00 89.69 105 VAL A N 1
ATOM 765 C CA . VAL A 1 105 ? 10.380 -6.538 -12.369 1.00 89.69 105 VAL A CA 1
ATOM 766 C C . VAL A 1 105 ? 10.158 -7.824 -11.543 1.00 89.69 105 VAL A C 1
ATOM 768 O O . VAL A 1 105 ? 9.361 -7.827 -10.604 1.00 89.69 105 VAL A O 1
ATOM 771 N N . GLU A 1 106 ? 10.911 -8.902 -11.800 1.00 92.12 106 GLU A N 1
ATOM 772 C CA . GLU A 1 106 ? 10.868 -10.145 -11.001 1.00 92.12 106 GLU A CA 1
ATOM 773 C C . GLU A 1 106 ? 11.372 -9.994 -9.551 1.00 92.12 106 GLU A C 1
ATOM 775 O O . GLU A 1 106 ? 11.159 -10.882 -8.712 1.00 92.12 106 GLU A O 1
ATOM 780 N N . ASN A 1 107 ? 12.043 -8.878 -9.239 1.00 91.81 107 ASN A N 1
ATOM 781 C CA . ASN A 1 107 ? 12.555 -8.584 -7.905 1.00 91.81 107 ASN A CA 1
ATOM 782 C C . ASN A 1 107 ? 11.468 -8.125 -6.936 1.00 91.81 107 ASN A C 1
ATOM 784 O O . ASN A 1 107 ? 11.696 -8.204 -5.728 1.00 91.81 107 ASN A O 1
ATOM 788 N N . THR A 1 108 ? 10.304 -7.679 -7.418 1.00 92.75 108 THR A N 1
ATOM 789 C CA . THR A 1 108 ? 9.211 -7.239 -6.548 1.00 92.75 108 THR A CA 1
ATOM 790 C C . THR A 1 108 ? 8.650 -8.425 -5.760 1.00 92.75 108 THR A C 1
ATOM 792 O O . THR A 1 108 ? 8.129 -9.376 -6.353 1.00 92.75 108 THR A O 1
ATOM 795 N N . PRO A 1 109 ? 8.761 -8.411 -4.421 1.00 95.31 109 PRO A N 1
ATOM 796 C CA . PRO A 1 109 ? 8.227 -9.463 -3.589 1.00 95.31 109 PRO A CA 1
ATOM 797 C C . PRO A 1 109 ? 6.754 -9.231 -3.283 1.00 95.31 109 PRO A C 1
ATOM 799 O O . PRO A 1 109 ? 6.195 -8.143 -3.415 1.00 95.31 109 PRO A O 1
ATOM 802 N N . SER A 1 110 ? 6.171 -10.279 -2.739 1.00 95.62 110 SER A N 1
ATOM 803 C CA . SER A 1 110 ? 4.863 -10.280 -2.120 1.00 95.62 110 SER A CA 1
ATOM 804 C C . SER A 1 110 ? 4.935 -10.859 -0.724 1.00 95.62 110 SER A C 1
ATOM 806 O O . SER A 1 110 ? 5.851 -11.628 -0.414 1.00 95.62 110 SER A O 1
ATOM 808 N N . CYS A 1 111 ? 3.963 -10.500 0.111 1.00 96.25 111 CYS A N 1
ATOM 809 C CA . CYS A 1 111 ? 3.906 -10.968 1.486 1.00 96.25 111 CYS A CA 1
ATOM 810 C C . CYS A 1 111 ? 2.491 -11.405 1.845 1.00 96.25 111 CYS A C 1
ATOM 812 O O . CYS A 1 111 ? 1.533 -10.649 1.682 1.00 96.25 111 CYS A O 1
ATOM 814 N N . GLN A 1 112 ? 2.367 -12.610 2.391 1.00 96.75 112 GLN A N 1
ATOM 815 C CA . GLN A 1 112 ? 1.118 -13.129 2.936 1.00 96.75 112 GLN A CA 1
ATOM 816 C C . GLN A 1 112 ? 1.338 -13.770 4.296 1.00 96.75 112 GLN A C 1
ATOM 818 O O . GLN A 1 112 ? 2.397 -14.311 4.584 1.00 96.75 112 GLN A O 1
ATOM 823 N N . LEU A 1 113 ? 0.310 -13.735 5.135 1.00 97.12 113 LEU A N 1
ATOM 824 C CA . LEU A 1 113 ? 0.272 -14.538 6.347 1.00 97.12 113 LEU A CA 1
ATOM 825 C C . LEU A 1 113 ? -0.234 -15.944 5.999 1.00 97.12 113 LEU A C 1
ATOM 827 O O . LEU A 1 113 ? -1.214 -16.075 5.261 1.00 97.12 113 LEU A O 1
ATOM 831 N N . SER A 1 114 ? 0.402 -16.981 6.538 1.00 96.94 114 SER A N 1
ATOM 832 C CA . SER A 1 114 ? -0.058 -18.361 6.387 1.00 96.94 114 SER A CA 1
ATOM 833 C C . SER A 1 114 ? -1.453 -18.564 6.996 1.00 96.94 114 SER A C 1
ATOM 835 O O . SER A 1 114 ? -1.892 -17.830 7.885 1.00 96.94 114 SER A O 1
ATOM 837 N N . ASN A 1 115 ? -2.177 -19.582 6.523 1.00 94.81 115 ASN A N 1
ATOM 838 C CA . ASN A 1 115 ? -3.555 -19.842 6.963 1.00 94.81 115 ASN A CA 1
ATOM 839 C C . ASN A 1 115 ? -3.662 -20.184 8.456 1.00 94.81 115 ASN A C 1
ATOM 841 O O . ASN A 1 115 ? -4.661 -19.852 9.088 1.00 94.81 115 ASN A O 1
ATOM 845 N N . ASP A 1 116 ? -2.635 -20.814 9.019 1.00 95.94 116 ASP A N 1
ATOM 846 C CA . ASP A 1 116 ? -2.511 -21.108 10.450 1.00 95.94 116 ASP A CA 1
ATOM 847 C C . ASP A 1 116 ? -1.935 -19.929 11.259 1.00 95.94 116 ASP A C 1
ATOM 849 O O . ASP A 1 116 ? -1.847 -20.004 12.482 1.00 95.94 116 ASP A O 1
ATOM 853 N N . GLY A 1 117 ? -1.532 -18.845 10.584 1.00 96.19 117 GLY A N 1
ATOM 854 C CA . GLY A 1 117 ? -0.946 -17.655 11.189 1.00 96.19 117 GLY A CA 1
ATOM 855 C C . GLY A 1 117 ? 0.399 -17.886 11.876 1.00 96.19 117 GLY A C 1
ATOM 856 O O . GLY A 1 117 ? 0.770 -17.093 12.738 1.00 96.19 117 GLY A O 1
ATOM 857 N N . SER A 1 118 ? 1.123 -18.954 11.533 1.00 97.31 118 SER A N 1
ATOM 858 C CA . SER A 1 118 ? 2.442 -19.264 12.099 1.00 97.31 118 SER A CA 1
ATOM 859 C C . SER A 1 118 ? 3.608 -18.668 11.301 1.00 97.31 118 SER A C 1
ATOM 861 O O . SER A 1 118 ? 4.715 -18.552 11.830 1.00 97.31 118 SER A O 1
ATOM 863 N N . GLN A 1 119 ? 3.387 -18.273 10.042 1.00 97.62 119 GLN A N 1
ATOM 864 C CA . GLN A 1 119 ? 4.441 -17.838 9.126 1.00 97.62 119 GLN A CA 1
ATOM 865 C C . GLN A 1 119 ? 4.038 -16.626 8.284 1.00 97.62 119 GLN A C 1
ATOM 867 O O . GLN A 1 119 ? 2.880 -16.466 7.899 1.00 97.62 119 GLN A O 1
ATOM 872 N N . VAL A 1 120 ? 5.032 -15.819 7.917 1.00 97.88 120 VAL A N 1
ATOM 873 C CA . VAL A 1 120 ? 4.944 -14.884 6.790 1.00 97.88 120 VAL A CA 1
ATOM 874 C C . VAL A 1 120 ? 5.551 -15.551 5.564 1.00 97.88 120 VAL A C 1
ATOM 876 O O . VAL A 1 120 ? 6.729 -15.901 5.548 1.00 97.88 120 VAL A O 1
ATOM 879 N N . LEU A 1 121 ? 4.732 -15.728 4.539 1.00 97.25 121 LEU A N 1
ATOM 880 C CA . LEU A 1 121 ? 5.106 -16.213 3.221 1.00 97.25 121 LEU A CA 1
ATOM 881 C C . LEU A 1 121 ? 5.620 -15.017 2.419 1.00 97.25 121 LEU A C 1
ATOM 883 O O . LEU A 1 121 ? 4.842 -14.120 2.092 1.00 97.25 121 LEU A O 1
ATOM 887 N N . ILE A 1 122 ? 6.918 -14.987 2.130 1.00 97.00 122 ILE A N 1
ATOM 888 C CA . ILE A 1 122 ? 7.535 -13.961 1.289 1.00 97.00 122 ILE A CA 1
ATOM 889 C C . ILE A 1 122 ? 7.868 -14.610 -0.048 1.00 97.00 122 ILE A C 1
ATOM 891 O O . ILE A 1 122 ? 8.798 -15.415 -0.132 1.00 97.00 122 ILE A O 1
ATOM 895 N N . ALA A 1 123 ? 7.117 -14.272 -1.094 1.00 95.25 123 ALA A N 1
ATOM 896 C CA . ALA A 1 123 ? 7.328 -14.836 -2.423 1.00 95.25 123 ALA A CA 1
ATOM 897 C C . ALA A 1 123 ? 7.922 -13.802 -3.385 1.00 95.25 123 ALA A C 1
ATOM 899 O O . ALA A 1 123 ? 7.435 -12.676 -3.471 1.00 95.25 123 ALA A O 1
ATOM 900 N N . LYS A 1 124 ? 8.949 -14.209 -4.135 1.00 92.12 124 LYS A N 1
ATOM 901 C CA . LYS A 1 124 ? 9.528 -13.494 -5.288 1.00 92.12 124 LYS A CA 1
ATOM 902 C C . LYS A 1 124 ? 9.690 -14.469 -6.452 1.00 92.12 124 LYS A C 1
ATOM 904 O O . LYS A 1 124 ? 9.747 -15.681 -6.234 1.00 92.12 124 LYS A O 1
ATOM 909 N N . SER A 1 125 ? 9.796 -13.959 -7.672 1.00 87.88 125 SER A N 1
ATOM 910 C CA . SER A 1 125 ? 9.767 -14.818 -8.862 1.00 87.88 125 SER A CA 1
ATOM 911 C C . SER A 1 125 ? 11.135 -15.127 -9.477 1.00 87.88 125 SER A C 1
ATOM 913 O O . SER A 1 125 ? 11.205 -15.958 -10.375 1.00 87.88 125 SER A O 1
ATOM 915 N N . GLY A 1 126 ? 12.213 -14.511 -8.988 1.00 85.56 126 GLY A N 1
ATOM 916 C CA . GLY A 1 126 ? 13.569 -14.696 -9.518 1.00 85.56 126 GLY A CA 1
ATOM 917 C C . GLY A 1 126 ? 14.427 -13.454 -9.303 1.00 85.56 126 GLY A C 1
ATOM 918 O O . GLY A 1 126 ? 14.023 -12.567 -8.556 1.00 85.56 126 GLY A O 1
ATOM 919 N N . GLY A 1 127 ? 15.602 -13.383 -9.928 1.00 87.00 127 GLY A N 1
ATOM 920 C CA . GLY A 1 127 ? 16.422 -12.168 -9.977 1.00 87.00 127 GLY A CA 1
ATOM 921 C C . GLY A 1 127 ? 17.407 -11.963 -8.820 1.00 87.00 127 GLY A C 1
ATOM 922 O O . GLY A 1 127 ? 17.942 -12.906 -8.233 1.00 87.00 127 GLY A O 1
ATOM 923 N N . ALA A 1 128 ? 17.686 -10.695 -8.522 1.00 88.62 128 ALA A N 1
ATOM 924 C CA . ALA A 1 128 ? 18.681 -10.273 -7.547 1.00 88.62 128 ALA A CA 1
ATOM 925 C C . ALA A 1 128 ? 18.249 -10.550 -6.098 1.00 88.62 128 ALA A C 1
ATOM 927 O O . ALA A 1 128 ? 17.071 -10.783 -5.788 1.00 88.62 128 ALA A O 1
ATOM 928 N N . SER A 1 129 ? 19.231 -10.489 -5.193 1.00 91.19 129 SER A N 1
ATOM 929 C CA . SER A 1 129 ? 18.969 -10.469 -3.756 1.00 91.19 129 SER A CA 1
ATOM 930 C C . SER A 1 129 ? 18.204 -9.202 -3.394 1.00 91.19 129 SER A C 1
ATOM 932 O O . SER A 1 129 ? 18.626 -8.097 -3.727 1.00 91.19 129 SER A O 1
ATOM 934 N N . ILE A 1 130 ? 17.122 -9.369 -2.646 1.00 92.50 130 ILE A N 1
ATOM 935 C CA . ILE A 1 130 ? 16.324 -8.267 -2.109 1.00 92.50 130 ILE A CA 1
ATOM 936 C C . ILE A 1 130 ? 16.328 -8.328 -0.589 1.00 92.50 130 ILE A C 1
ATOM 938 O O . ILE A 1 130 ? 16.575 -9.380 0.000 1.00 92.50 130 ILE A O 1
ATOM 942 N N . THR A 1 131 ? 16.028 -7.206 0.055 1.00 94.00 131 THR A N 1
ATOM 943 C CA . THR A 1 131 ? 15.737 -7.165 1.490 1.00 94.00 131 THR A CA 1
ATOM 944 C C . THR A 1 131 ? 14.290 -6.757 1.693 1.00 94.00 131 THR A C 1
ATOM 946 O O . THR A 1 131 ? 13.863 -5.734 1.169 1.00 94.00 131 THR A O 1
ATOM 949 N N . VAL A 1 132 ? 13.542 -7.546 2.458 1.00 95.00 132 VAL A N 1
ATOM 950 C CA . VAL A 1 132 ? 12.127 -7.324 2.763 1.00 95.00 132 VAL A CA 1
ATOM 951 C C . VAL A 1 132 ? 11.974 -7.031 4.246 1.00 95.00 132 VAL A C 1
ATOM 953 O O . VAL A 1 132 ? 12.456 -7.790 5.085 1.00 95.00 132 VAL A O 1
ATOM 956 N N . ASN A 1 133 ? 11.269 -5.949 4.563 1.00 94.88 133 ASN A N 1
ATOM 957 C CA . ASN A 1 133 ? 10.756 -5.686 5.899 1.00 94.88 133 ASN A CA 1
ATOM 958 C C . ASN A 1 133 ? 9.274 -5.995 5.921 1.00 94.88 133 ASN A C 1
ATOM 960 O O . ASN A 1 133 ? 8.515 -5.371 5.182 1.00 94.88 133 ASN A O 1
ATOM 964 N N . TYR A 1 134 ? 8.870 -6.918 6.786 1.00 95.38 134 TYR A N 1
ATOM 965 C CA . TYR A 1 134 ? 7.462 -7.212 7.012 1.00 95.38 134 TYR A CA 1
ATOM 966 C C . TYR A 1 134 ? 7.043 -6.789 8.421 1.00 95.38 134 TYR A C 1
ATOM 968 O O . TYR A 1 134 ? 7.860 -6.781 9.345 1.00 95.38 134 TYR A O 1
ATOM 976 N N . SER A 1 135 ? 5.752 -6.507 8.576 1.00 95.50 135 SER A N 1
ATOM 977 C CA . SER A 1 135 ? 5.089 -6.262 9.856 1.00 95.50 135 SER A CA 1
ATOM 978 C C . SER A 1 135 ? 3.768 -7.021 9.895 1.00 95.50 135 SER A C 1
ATOM 980 O O . SER A 1 135 ? 2.938 -6.860 9.002 1.00 95.50 135 SER A O 1
ATOM 982 N N . VAL A 1 136 ? 3.560 -7.839 10.926 1.00 97.00 136 VAL A N 1
ATOM 983 C CA . VAL A 1 136 ? 2.308 -8.559 11.183 1.00 97.00 136 VAL A CA 1
ATOM 984 C C . VAL A 1 136 ? 1.586 -7.909 12.348 1.00 97.00 136 VAL A C 1
ATOM 986 O O . VAL A 1 136 ? 2.091 -7.864 13.474 1.00 97.00 136 VAL A O 1
ATOM 989 N N . LEU A 1 137 ? 0.380 -7.433 12.066 1.00 95.69 137 LEU A N 1
ATOM 990 C CA . LEU A 1 137 ? -0.526 -6.875 13.053 1.00 95.69 137 LEU A CA 1
ATOM 991 C C . LEU A 1 137 ? -1.577 -7.922 13.393 1.00 95.69 137 LEU A C 1
ATOM 993 O O . LEU A 1 137 ? -2.209 -8.455 12.485 1.00 95.69 137 LEU A O 1
ATOM 997 N N . SER A 1 138 ? -1.768 -8.197 14.684 1.00 95.62 138 SER A N 1
ATOM 998 C CA . SER A 1 138 ? -2.745 -9.169 15.184 1.00 95.62 138 SER A CA 1
ATOM 999 C C . SER A 1 138 ? -3.733 -8.499 16.112 1.00 95.62 138 SER A C 1
ATOM 1001 O O . SER A 1 138 ? -3.326 -7.844 17.073 1.00 95.62 138 SER A O 1
ATOM 1003 N N . PHE A 1 139 ? -5.021 -8.721 15.871 1.00 93.94 139 PHE A N 1
ATOM 1004 C CA . PHE A 1 139 ? -6.098 -8.144 16.662 1.00 93.94 139 PHE A CA 1
ATOM 1005 C C . PHE A 1 139 ? -6.911 -9.230 17.357 1.00 93.94 139 PHE A C 1
ATOM 1007 O O . PHE A 1 139 ? -7.239 -10.262 16.767 1.00 93.94 139 PHE A O 1
ATOM 1014 N N . SER A 1 140 ? -7.242 -8.989 18.625 1.00 92.19 140 SER A N 1
ATOM 1015 C CA . SER A 1 140 ? -8.062 -9.890 19.438 1.00 92.19 140 SER A CA 1
ATOM 1016 C C . SER A 1 140 ? -9.549 -9.607 19.247 1.00 92.19 140 SER A C 1
ATOM 1018 O O . SER A 1 140 ? -10.378 -10.458 19.558 1.00 92.19 140 SER A O 1
ATOM 1020 N N . SER A 1 141 ? -9.894 -8.431 18.715 1.00 91.06 141 SER A N 1
ATOM 1021 C CA . SER A 1 141 ? -11.260 -8.022 18.398 1.00 91.06 141 SER A CA 1
ATOM 1022 C C . SER A 1 141 ? -11.294 -6.919 17.338 1.00 91.06 141 SER A C 1
ATOM 1024 O O . SER A 1 141 ? -10.274 -6.304 17.034 1.00 91.06 141 SER A O 1
ATOM 1026 N N . GLY A 1 142 ? -12.488 -6.649 16.798 1.00 90.38 142 GLY A N 1
ATOM 1027 C CA . GLY A 1 142 ? -12.784 -5.462 15.983 1.00 90.38 142 GLY A CA 1
ATOM 1028 C C . GLY A 1 142 ? -12.287 -5.499 14.535 1.00 90.38 142 GLY A C 1
ATOM 1029 O O . GLY A 1 142 ? -12.529 -4.545 13.794 1.00 90.38 142 GLY A O 1
ATOM 1030 N N . MET A 1 143 ? -11.633 -6.587 14.118 1.00 92.88 143 MET A N 1
ATOM 1031 C CA . MET A 1 143 ? -11.110 -6.757 12.764 1.00 92.88 143 MET A CA 1
ATOM 1032 C C . MET A 1 143 ? -11.399 -8.146 12.207 1.00 92.88 143 MET A C 1
ATOM 1034 O O . MET A 1 143 ? -11.346 -9.142 12.927 1.00 92.88 143 MET A O 1
ATOM 1038 N N . SER A 1 144 ? -11.653 -8.194 10.903 1.00 96.12 144 SER A N 1
ATOM 1039 C CA . SER A 1 144 ? -11.656 -9.428 10.124 1.00 96.12 144 SER A CA 1
ATOM 1040 C C . SER A 1 144 ? -10.848 -9.235 8.847 1.00 96.12 144 SER A C 1
ATOM 1042 O O . SER A 1 144 ? -10.849 -8.153 8.256 1.00 96.12 144 SER A O 1
ATOM 1044 N N . VAL A 1 145 ? -10.123 -10.276 8.450 1.00 98.00 145 VAL A N 1
ATOM 1045 C CA . VAL A 1 145 ? -9.229 -10.255 7.296 1.00 98.00 145 VAL A CA 1
ATOM 1046 C C . VAL A 1 145 ? -9.541 -11.444 6.406 1.00 98.00 145 VAL A C 1
ATOM 1048 O O . VAL A 1 145 ? -9.511 -12.592 6.843 1.00 98.00 145 VAL A O 1
ATOM 1051 N N . GLN A 1 146 ? -9.809 -11.155 5.139 1.00 98.12 146 GLN A N 1
ATOM 1052 C CA . GLN A 1 146 ? -9.855 -12.150 4.072 1.00 98.12 146 GLN A CA 1
ATOM 1053 C C . GLN A 1 146 ? -8.624 -11.955 3.196 1.00 98.12 146 GLN A C 1
ATOM 1055 O O . GLN A 1 146 ? -8.226 -10.819 2.943 1.00 98.12 146 GLN A O 1
ATOM 1060 N N . ARG A 1 147 ? -8.005 -13.043 2.740 1.00 97.94 147 ARG A N 1
ATOM 1061 C CA . ARG A 1 147 ? -6.800 -12.979 1.909 1.00 97.94 147 ARG A CA 1
ATOM 1062 C C . ARG A 1 147 ? -6.792 -14.051 0.838 1.00 97.94 147 ARG A C 1
ATOM 1064 O O . ARG A 1 147 ? -7.442 -15.084 0.991 1.00 97.94 147 ARG A O 1
ATOM 1071 N N . GLY A 1 148 ? -5.993 -13.825 -0.191 1.00 97.25 148 GLY A N 1
ATOM 1072 C CA . GLY A 1 148 ? -5.757 -14.800 -1.240 1.00 97.25 148 GLY A CA 1
ATOM 1073 C C . GLY A 1 148 ? -4.796 -14.278 -2.293 1.00 97.25 148 GLY A C 1
ATOM 1074 O O . GLY A 1 148 ? -4.252 -13.181 -2.181 1.00 97.25 148 GLY A O 1
ATOM 1075 N N . ALA A 1 149 ? -4.569 -15.097 -3.310 1.00 96.62 149 ALA A N 1
ATOM 1076 C CA . ALA A 1 149 ? -3.775 -14.744 -4.475 1.00 96.62 149 ALA A CA 1
ATOM 1077 C C . ALA A 1 149 ? -4.626 -14.893 -5.735 1.00 96.62 149 ALA A C 1
ATOM 1079 O O . ALA A 1 149 ? -5.547 -15.714 -5.789 1.00 96.62 149 ALA A O 1
ATOM 1080 N N . SER A 1 150 ? -4.340 -14.094 -6.752 1.00 96.25 150 SER A N 1
ATOM 1081 C CA . SER A 1 150 ? -5.012 -14.180 -8.046 1.00 96.25 150 SER A CA 1
ATOM 1082 C C . SER A 1 150 ? -4.026 -13.932 -9.166 1.00 96.25 150 SER A C 1
ATOM 1084 O O . SER A 1 150 ? -3.191 -13.038 -9.085 1.00 96.25 150 SER A O 1
ATOM 1086 N N . THR A 1 151 ? -4.121 -14.746 -10.206 1.00 95.62 151 THR A N 1
ATOM 1087 C CA . THR A 1 151 ? -3.270 -14.647 -11.388 1.00 95.62 151 THR A CA 1
ATOM 1088 C C . THR A 1 151 ? -4.004 -13.860 -12.464 1.00 95.62 151 THR A C 1
ATOM 1090 O O . THR A 1 151 ? -5.190 -14.097 -12.708 1.00 95.62 151 THR A O 1
ATOM 1093 N N . PHE A 1 152 ? -3.316 -12.924 -13.113 1.00 94.19 152 PHE A N 1
ATOM 1094 C CA . PHE A 1 152 ? -3.875 -12.208 -14.256 1.00 94.19 152 PHE A CA 1
ATOM 1095 C C . PHE A 1 152 ? -3.959 -13.127 -15.477 1.00 94.19 152 PHE A C 1
ATOM 1097 O O . PHE A 1 152 ? -3.140 -14.015 -15.656 1.00 94.19 152 PHE A O 1
ATOM 1104 N N . THR A 1 153 ? -4.941 -12.924 -16.351 1.00 86.19 153 THR A N 1
ATOM 1105 C CA . THR A 1 153 ? -5.015 -13.661 -17.631 1.00 86.19 153 THR A CA 1
ATOM 1106 C C . THR A 1 153 ? -4.764 -12.738 -18.816 1.00 86.19 153 THR A C 1
ATOM 1108 O O . THR A 1 153 ? -3.982 -13.068 -19.704 1.00 86.19 153 THR A O 1
ATOM 1111 N N . SER A 1 154 ? -5.374 -11.552 -18.797 1.00 88.31 154 SER A N 1
ATOM 1112 C CA . SER A 1 154 ? -5.242 -10.527 -19.838 1.00 88.31 154 SER A CA 1
ATOM 1113 C C . SER A 1 154 ? -5.346 -9.116 -19.244 1.00 88.31 154 SER A C 1
ATOM 1115 O O . SER A 1 154 ? -6.247 -8.351 -19.583 1.00 88.31 154 SER A O 1
ATOM 1117 N N . GLY A 1 155 ? -4.493 -8.796 -18.269 1.00 91.62 155 GLY A N 1
ATOM 1118 C CA . GLY A 1 155 ? -4.521 -7.511 -17.559 1.00 91.62 155 GLY A CA 1
ATOM 1119 C C . GLY A 1 155 ? -5.693 -7.316 -16.590 1.00 91.62 155 GLY A C 1
ATOM 1120 O O . GLY A 1 155 ? -5.731 -6.311 -15.889 1.00 91.62 155 GLY A O 1
ATOM 1121 N N . LEU A 1 156 ? -6.620 -8.273 -16.500 1.00 94.88 156 LEU A N 1
ATOM 1122 C CA . LEU A 1 156 ? -7.742 -8.267 -15.561 1.00 94.88 156 LEU A CA 1
ATOM 1123 C C . LEU A 1 156 ? -7.762 -9.550 -14.723 1.00 94.88 156 LEU A C 1
ATOM 1125 O O . LEU A 1 156 ? -7.386 -10.625 -15.202 1.00 94.88 156 LEU A O 1
ATOM 1129 N N . ALA A 1 157 ? -8.231 -9.425 -13.485 1.00 96.25 157 ALA A N 1
ATOM 1130 C CA . ALA A 1 157 ? -8.586 -10.536 -12.608 1.00 96.25 157 ALA A CA 1
ATOM 1131 C C . ALA A 1 157 ? -9.758 -10.128 -11.700 1.00 96.25 157 ALA A C 1
ATOM 1133 O O . ALA A 1 157 ? -9.971 -8.945 -11.440 1.00 96.25 157 ALA A O 1
ATOM 1134 N N . SER A 1 158 ? -10.524 -11.100 -11.210 1.00 96.94 158 SER A N 1
ATOM 1135 C CA . SER A 1 158 ? -11.617 -10.866 -10.262 1.00 96.94 158 SER A CA 1
ATOM 1136 C C . SER A 1 158 ? -11.679 -11.997 -9.245 1.00 96.94 158 SER A C 1
ATOM 1138 O O . SER A 1 158 ? -11.305 -13.133 -9.543 1.00 96.94 158 SER A O 1
ATOM 1140 N N . VAL A 1 159 ? -12.133 -11.674 -8.038 1.00 97.94 159 VAL A N 1
ATOM 1141 C CA . VAL A 1 159 ? -12.256 -12.607 -6.919 1.00 97.94 159 VAL A CA 1
ATOM 1142 C C . VAL A 1 159 ? -13.605 -12.431 -6.254 1.00 97.94 159 VAL A C 1
ATOM 1144 O O . VAL A 1 159 ? -13.976 -11.322 -5.867 1.00 97.94 159 VAL A O 1
ATOM 1147 N N . THR A 1 160 ? -14.292 -13.549 -6.034 1.00 98.38 160 THR A N 1
ATOM 1148 C CA . THR A 1 160 ? -15.442 -13.610 -5.133 1.00 98.38 160 THR A CA 1
ATOM 1149 C C . THR A 1 160 ? -14.973 -13.898 -3.710 1.00 98.38 160 THR A C 1
ATOM 1151 O O . THR A 1 160 ? -14.320 -14.909 -3.452 1.00 98.38 160 THR A O 1
ATOM 1154 N N . LEU A 1 161 ? -15.313 -13.010 -2.779 1.00 98.19 161 LEU A N 1
ATOM 1155 C CA . LEU A 1 161 ? -15.015 -13.162 -1.361 1.00 98.19 161 LEU A CA 1
ATOM 1156 C C . LEU A 1 161 ? -15.936 -14.218 -0.730 1.00 98.19 161 LEU A C 1
ATOM 1158 O O . LEU A 1 161 ? -17.156 -14.138 -0.919 1.00 98.19 161 LEU A O 1
ATOM 1162 N N . PRO A 1 162 ? -15.389 -15.168 0.054 1.00 97.12 162 PRO A N 1
ATOM 1163 C CA . PRO A 1 162 ? -16.185 -16.203 0.713 1.00 97.12 162 PRO A CA 1
ATOM 1164 C C . PRO A 1 162 ? -17.171 -15.636 1.741 1.00 97.12 162 PRO A C 1
ATOM 1166 O O . PRO A 1 162 ? -18.247 -16.201 1.924 1.00 97.12 162 PRO A O 1
ATOM 1169 N N . THR A 1 163 ? -16.835 -14.510 2.376 1.00 96.69 163 THR A N 1
ATOM 1170 C CA . THR A 1 163 ? -17.715 -13.818 3.324 1.00 96.69 163 THR A CA 1
ATOM 1171 C C . THR A 1 163 ? -17.970 -12.397 2.842 1.00 96.69 163 THR A C 1
ATOM 1173 O O . THR A 1 163 ? -17.035 -11.688 2.466 1.00 96.69 163 THR A O 1
ATOM 1176 N N . ALA A 1 164 ? -19.230 -11.963 2.874 1.00 97.44 164 ALA A N 1
ATOM 1177 C CA . ALA A 1 164 ? -19.578 -10.587 2.540 1.00 97.44 164 ALA A CA 1
ATOM 1178 C C . ALA A 1 164 ? -18.927 -9.603 3.528 1.00 97.44 164 ALA A C 1
ATOM 1180 O O . ALA A 1 164 ? -18.988 -9.805 4.742 1.00 97.44 164 ALA A O 1
ATOM 1181 N N . ILE A 1 165 ? -18.323 -8.541 3.005 1.00 97.69 165 ILE A N 1
ATOM 1182 C CA . ILE A 1 165 ? -17.755 -7.434 3.779 1.00 97.69 165 ILE A CA 1
ATOM 1183 C C . ILE A 1 165 ? -18.681 -6.213 3.763 1.00 97.69 165 ILE A C 1
ATOM 1185 O O . ILE A 1 165 ? -19.624 -6.130 2.979 1.00 97.69 165 ILE A O 1
ATOM 1189 N N . ASN A 1 166 ? -18.360 -5.216 4.579 1.00 97.31 166 ASN A N 1
ATOM 1190 C CA . ASN A 1 166 ? -18.923 -3.875 4.516 1.00 97.31 166 ASN A CA 1
ATOM 1191 C C . ASN A 1 166 ? -17.923 -2.924 3.822 1.00 97.31 166 ASN A C 1
ATOM 1193 O O . ASN A 1 166 ? -16.949 -2.521 4.461 1.00 97.31 166 ASN A O 1
ATOM 1197 N N . PRO A 1 167 ? -18.152 -2.514 2.557 1.00 97.69 167 PRO A N 1
ATOM 1198 C CA . PRO A 1 167 ? -17.230 -1.638 1.829 1.00 97.69 167 PRO A CA 1
ATOM 1199 C C . PRO A 1 167 ? -16.949 -0.297 2.521 1.00 97.69 167 PRO A C 1
ATOM 1201 O O . PRO A 1 167 ? -15.843 0.221 2.424 1.00 97.69 167 PRO A O 1
ATOM 1204 N N . GLN A 1 168 ? -17.903 0.244 3.284 1.00 97.38 168 GLN A N 1
ATOM 1205 C CA . GLN A 1 168 ? -17.740 1.490 4.044 1.00 97.38 168 GLN A CA 1
ATOM 1206 C C . GLN A 1 168 ? -16.867 1.326 5.297 1.00 97.38 168 GLN A C 1
ATOM 1208 O O . GLN A 1 168 ? -16.664 2.286 6.039 1.00 97.38 168 GLN A O 1
ATOM 1213 N N . ARG A 1 169 ? -16.378 0.113 5.563 1.00 97.06 169 ARG A N 1
ATOM 1214 C CA . ARG A 1 169 ? -15.514 -0.245 6.695 1.00 97.06 169 ARG A CA 1
ATOM 1215 C C . ARG A 1 169 ? -14.352 -1.137 6.273 1.00 97.06 169 ARG A C 1
ATOM 1217 O O . ARG A 1 169 ? -13.692 -1.736 7.124 1.00 97.06 169 ARG A O 1
ATOM 1224 N N . SER A 1 170 ? -14.132 -1.259 4.967 1.00 98.31 170 SER A N 1
ATOM 1225 C CA . SER A 1 170 ? -13.139 -2.153 4.400 1.00 98.31 170 SER A CA 1
ATOM 1226 C C . SER A 1 170 ? -12.177 -1.418 3.492 1.00 98.31 170 SER A C 1
ATOM 1228 O O . SER A 1 170 ? -12.569 -0.561 2.708 1.00 98.31 170 SER A O 1
ATOM 1230 N N . PHE A 1 171 ? -10.910 -1.800 3.572 1.00 98.44 171 PHE A N 1
ATOM 1231 C CA . PHE A 1 171 ? -9.872 -1.339 2.662 1.00 98.44 171 PHE A CA 1
ATOM 1232 C C . PHE A 1 171 ? -9.046 -2.523 2.167 1.00 98.44 171 PHE A C 1
ATOM 1234 O O . PHE A 1 171 ? -9.038 -3.604 2.766 1.00 98.44 171 PHE A O 1
ATOM 1241 N N . LEU A 1 172 ? -8.372 -2.312 1.040 1.00 98.44 172 LEU A N 1
ATOM 1242 C CA . LEU A 1 172 ? -7.594 -3.331 0.353 1.00 98.44 172 LEU A CA 1
ATOM 1243 C C . LEU A 1 172 ? -6.099 -3.037 0.487 1.00 98.44 172 LEU A C 1
ATOM 1245 O O . LEU A 1 172 ? -5.645 -1.937 0.173 1.00 98.44 172 LEU A O 1
ATOM 1249 N N . VAL A 1 173 ? -5.341 -4.048 0.898 1.00 97.81 173 VAL A N 1
ATOM 1250 C CA . VAL A 1 173 ? -3.879 -4.090 0.791 1.00 97.81 173 VAL A CA 1
ATOM 1251 C C . VAL A 1 173 ? -3.541 -5.111 -0.286 1.00 97.81 173 VAL A C 1
ATOM 1253 O O . VAL A 1 173 ? -4.081 -6.219 -0.271 1.00 97.81 173 VAL A O 1
ATOM 1256 N N . LEU A 1 174 ? -2.650 -4.755 -1.206 1.00 96.75 174 LEU A N 1
ATOM 1257 C CA . LEU A 1 174 ? -2.166 -5.680 -2.222 1.00 96.75 174 LEU A CA 1
ATOM 1258 C C . LEU A 1 174 ? -0.652 -5.596 -2.385 1.00 96.75 174 LEU A C 1
ATOM 1260 O O . LEU A 1 174 ? -0.050 -4.549 -2.156 1.00 96.75 174 LEU A O 1
ATOM 1264 N N . SER A 1 175 ? -0.063 -6.706 -2.807 1.00 96.12 175 SER A N 1
ATOM 1265 C CA . SER A 1 175 ? 1.275 -6.780 -3.385 1.00 96.12 175 SER A CA 1
ATOM 1266 C C . SER A 1 175 ? 1.176 -7.505 -4.719 1.00 96.12 175 SER A C 1
ATOM 1268 O O . SER A 1 175 ? 0.338 -8.388 -4.880 1.00 96.12 175 SER A O 1
ATOM 1270 N N . THR A 1 176 ? 2.012 -7.123 -5.676 1.00 95.38 176 THR A N 1
ATOM 1271 C CA . THR A 1 176 ? 2.033 -7.741 -7.003 1.00 95.38 176 THR A CA 1
ATOM 1272 C C . THR A 1 176 ? 3.435 -8.237 -7.278 1.00 95.38 176 THR A C 1
ATOM 1274 O O . THR A 1 176 ? 4.403 -7.529 -7.018 1.00 95.38 176 THR A O 1
ATOM 1277 N N . ARG A 1 177 ? 3.546 -9.437 -7.834 1.00 94.81 177 ARG A N 1
ATOM 1278 C CA . ARG A 1 177 ? 4.807 -9.980 -8.338 1.00 94.81 177 ARG A CA 1
ATOM 1279 C C . ARG A 1 177 ? 4.586 -10.616 -9.698 1.00 94.81 177 ARG A C 1
ATOM 1281 O O . ARG A 1 177 ? 3.508 -11.129 -9.979 1.00 94.81 177 ARG A O 1
ATOM 1288 N N . THR A 1 178 ? 5.618 -10.635 -10.526 1.00 94.44 178 THR A N 1
ATOM 1289 C CA . THR A 1 178 ? 5.604 -11.317 -11.827 1.00 94.44 178 THR A CA 1
ATOM 1290 C C . THR A 1 178 ? 6.876 -12.131 -11.994 1.00 94.44 178 THR A C 1
ATOM 1292 O O . THR A 1 178 ? 7.881 -11.810 -11.368 1.00 94.44 178 THR A O 1
ATOM 1295 N N . SER A 1 179 ? 6.831 -13.215 -12.768 1.00 94.06 179 SER A N 1
ATOM 1296 C CA . SER A 1 179 ? 8.021 -13.978 -13.186 1.00 94.06 179 SER A CA 1
ATOM 1297 C C . SER A 1 179 ? 8.629 -13.487 -14.498 1.00 94.06 179 SER A C 1
ATOM 1299 O O . SER A 1 179 ? 9.473 -14.163 -15.079 1.00 94.06 179 SER A O 1
ATOM 1301 N N . GLU A 1 180 ? 8.144 -12.364 -15.016 1.00 92.81 180 GLU A N 1
ATOM 1302 C CA . GLU A 1 180 ? 8.707 -11.723 -16.199 1.00 92.81 180 GLU A CA 1
ATOM 1303 C C . GLU A 1 180 ? 9.993 -10.988 -15.861 1.00 92.81 180 GLU A C 1
ATOM 1305 O O . GLU A 1 180 ? 10.194 -10.565 -14.726 1.00 92.81 180 GLU A O 1
ATOM 1310 N N . THR A 1 181 ? 10.849 -10.822 -16.866 1.00 91.31 181 THR A N 1
ATOM 1311 C CA . THR A 1 181 ? 12.133 -10.153 -16.703 1.00 91.31 181 THR A CA 1
ATOM 1312 C C . THR A 1 181 ? 12.262 -8.949 -17.625 1.00 91.31 181 THR A C 1
ATOM 1314 O O . THR A 1 181 ? 11.763 -8.951 -18.751 1.00 91.31 181 THR A O 1
ATOM 1317 N N . GLY A 1 182 ? 12.945 -7.914 -17.145 1.00 88.12 182 GLY A N 1
ATOM 1318 C CA . GLY A 1 182 ? 13.227 -6.693 -17.893 1.00 88.12 182 GLY A CA 1
ATOM 1319 C C . GLY A 1 182 ? 12.698 -5.438 -17.206 1.00 88.12 182 GLY A C 1
ATOM 1320 O O . GLY A 1 182 ? 11.582 -5.401 -16.696 1.00 88.12 182 GLY A O 1
ATOM 1321 N N . ASN A 1 183 ? 13.512 -4.391 -17.248 1.00 81.75 183 ASN A N 1
ATOM 1322 C CA . ASN A 1 183 ? 13.248 -3.085 -16.642 1.00 81.75 183 ASN A CA 1
ATOM 1323 C C . ASN A 1 183 ? 12.165 -2.276 -17.392 1.00 81.75 183 ASN A C 1
ATOM 1325 O O . ASN A 1 183 ? 11.419 -1.496 -16.813 1.00 81.75 183 ASN A O 1
ATOM 1329 N N . VAL A 1 184 ? 11.981 -2.526 -18.690 1.00 86.38 184 VAL A N 1
ATOM 1330 C CA . VAL A 1 184 ? 10.891 -1.935 -19.492 1.00 86.38 184 VAL A CA 1
ATOM 1331 C C . VAL A 1 184 ? 9.500 -2.488 -19.145 1.00 86.38 184 VAL A C 1
ATOM 1333 O O . VAL A 1 184 ? 8.497 -2.005 -19.669 1.00 86.38 184 VAL A O 1
ATOM 1336 N N . LEU A 1 185 ? 9.419 -3.519 -18.297 1.00 90.00 185 LEU A N 1
ATOM 1337 C CA . LEU A 1 185 ? 8.175 -4.207 -17.939 1.00 90.00 185 LEU A CA 1
ATOM 1338 C C . LEU A 1 185 ? 7.633 -3.811 -16.562 1.00 90.00 185 LEU A C 1
ATOM 1340 O O . LEU A 1 185 ? 6.704 -4.447 -16.072 1.00 90.00 185 LEU A O 1
ATOM 1344 N N . ASP A 1 186 ? 8.142 -2.743 -15.954 1.00 89.00 186 ASP A N 1
ATOM 1345 C CA . ASP A 1 186 ? 7.738 -2.309 -14.612 1.00 89.00 186 ASP A CA 1
ATOM 1346 C C . ASP A 1 186 ? 6.251 -1.982 -14.454 1.00 89.00 186 ASP A C 1
ATOM 1348 O O . ASP A 1 186 ? 5.682 -2.119 -13.375 1.00 89.00 186 ASP A O 1
ATOM 1352 N N . ALA A 1 187 ? 5.559 -1.630 -15.535 1.00 91.31 187 ALA A N 1
ATOM 1353 C CA . ALA A 1 187 ? 4.106 -1.492 -15.490 1.00 91.31 187 ALA A CA 1
ATOM 1354 C C . ALA A 1 187 ? 3.401 -2.791 -15.025 1.00 91.31 187 ALA A C 1
ATOM 1356 O O . ALA A 1 187 ? 2.308 -2.732 -14.466 1.00 91.31 187 ALA A O 1
ATOM 1357 N N . ARG A 1 188 ? 4.039 -3.961 -15.199 1.00 91.62 188 ARG A N 1
ATOM 1358 C CA . ARG A 1 188 ? 3.499 -5.286 -14.847 1.00 91.62 188 ARG A CA 1
ATOM 1359 C C . ARG A 1 188 ? 3.656 -5.654 -13.365 1.00 91.62 188 ARG A C 1
ATOM 1361 O O . ARG A 1 188 ? 3.032 -6.622 -12.935 1.00 91.62 188 ARG A O 1
ATOM 1368 N N . LYS A 1 189 ? 4.431 -4.893 -12.572 1.00 90.94 189 LYS A N 1
ATOM 1369 C CA . LYS A 1 189 ? 4.445 -4.989 -11.091 1.00 90.94 189 LYS A CA 1
ATOM 1370 C C . LYS A 1 189 ? 3.418 -4.067 -10.420 1.00 90.94 189 LYS A C 1
ATOM 1372 O O . LYS A 1 189 ? 3.338 -4.037 -9.195 1.00 90.94 189 LYS A O 1
ATOM 1377 N N . LEU A 1 190 ? 2.622 -3.327 -11.198 1.00 94.69 190 LEU A N 1
ATOM 1378 C CA . LEU A 1 190 ? 1.678 -2.327 -10.699 1.00 94.69 190 LEU A CA 1
ATOM 1379 C C . LEU A 1 190 ? 0.240 -2.740 -11.017 1.00 94.69 190 LEU A C 1
ATOM 1381 O O . LEU A 1 190 ? -0.208 -2.686 -12.165 1.00 94.69 190 LEU A O 1
ATOM 1385 N N . ALA A 1 191 ? -0.496 -3.139 -9.982 1.00 97.25 191 ALA A N 1
ATOM 1386 C CA . ALA A 1 191 ? -1.903 -3.489 -10.088 1.00 97.25 191 ALA A CA 1
ATOM 1387 C C . ALA A 1 191 ? -2.781 -2.522 -9.290 1.00 97.25 191 ALA A C 1
ATOM 1389 O O . ALA A 1 191 ? -2.531 -2.237 -8.115 1.00 97.25 191 ALA A O 1
ATOM 1390 N N . LYS A 1 192 ? -3.876 -2.094 -9.918 1.00 98.38 192 LYS A N 1
ATOM 1391 C CA . LYS A 1 192 ? -5.009 -1.474 -9.236 1.00 98.38 192 LYS A CA 1
ATOM 1392 C C . LYS A 1 192 ? -5.952 -2.582 -8.777 1.00 98.38 192 LYS A C 1
ATOM 1394 O O . LYS A 1 192 ? -6.291 -3.462 -9.561 1.00 98.38 192 LYS A O 1
ATOM 1399 N N . GLY A 1 193 ? -6.382 -2.537 -7.526 1.00 98.44 193 GLY A N 1
ATOM 1400 C CA . GLY A 1 193 ? -7.375 -3.423 -6.937 1.00 98.44 193 GLY A CA 1
ATOM 1401 C C . GLY A 1 193 ? -8.501 -2.614 -6.308 1.00 98.44 193 GLY A C 1
ATOM 1402 O O . GLY A 1 193 ? -8.243 -1.680 -5.551 1.00 98.44 193 GLY A O 1
ATOM 1403 N N . GLU A 1 194 ? -9.742 -2.987 -6.597 1.00 98.31 194 GLU A N 1
ATOM 1404 C CA . GLU A 1 194 ? -10.956 -2.271 -6.203 1.00 98.31 194 GLU A CA 1
ATOM 1405 C C . GLU A 1 194 ? -11.946 -3.198 -5.480 1.00 98.31 194 GLU A C 1
ATOM 1407 O O . GLU A 1 194 ? -12.143 -4.351 -5.868 1.00 98.31 194 GLU A O 1
ATOM 1412 N N . ILE A 1 195 ? -12.586 -2.683 -4.424 1.00 98.56 195 ILE A N 1
ATOM 1413 C CA . ILE A 1 195 ? -13.740 -3.322 -3.777 1.00 98.56 195 ILE A CA 1
ATOM 1414 C C . ILE A 1 195 ? -14.981 -2.831 -4.521 1.00 98.56 195 ILE A C 1
ATOM 1416 O O . ILE A 1 195 ? -15.409 -1.696 -4.323 1.00 98.56 195 ILE A O 1
ATOM 1420 N N . THR A 1 196 ? -15.552 -3.658 -5.396 1.00 96.94 196 THR A N 1
ATOM 1421 C CA . THR A 1 196 ? -16.698 -3.236 -6.223 1.00 96.94 196 THR A CA 1
ATOM 1422 C C . THR A 1 196 ? -18.033 -3.420 -5.514 1.00 96.94 196 THR A C 1
ATOM 1424 O O . THR A 1 196 ? -18.976 -2.668 -5.750 1.00 96.94 196 THR A O 1
ATOM 1427 N N . ASN A 1 197 ? -18.120 -4.411 -4.627 1.00 97.25 197 ASN A N 1
ATOM 1428 C CA . ASN A 1 197 ? -19.255 -4.647 -3.741 1.00 97.25 197 ASN A CA 1
ATOM 1429 C C . ASN A 1 197 ? -18.823 -5.502 -2.534 1.00 97.25 197 ASN A C 1
ATOM 1431 O O . ASN A 1 197 ? -17.648 -5.827 -2.374 1.00 97.25 197 ASN A O 1
ATOM 1435 N N . ALA A 1 198 ? -19.786 -5.886 -1.692 1.00 98.06 198 ALA A N 1
ATOM 1436 C CA . ALA A 1 198 ? -19.561 -6.681 -0.485 1.00 98.06 198 ALA A CA 1
ATOM 1437 C C . ALA A 1 198 ? -18.898 -8.052 -0.729 1.00 98.06 198 ALA A C 1
ATOM 1439 O O . ALA A 1 198 ? -18.359 -8.636 0.203 1.00 98.06 198 ALA A O 1
ATOM 1440 N N . ASN A 1 199 ? -18.916 -8.589 -1.948 1.00 98.19 199 ASN A N 1
ATOM 1441 C CA . ASN A 1 199 ? -18.412 -9.929 -2.243 1.00 98.19 199 ASN A CA 1
ATOM 1442 C C . ASN A 1 199 ? -17.404 -9.969 -3.388 1.00 98.19 199 ASN A C 1
ATOM 1444 O O . ASN A 1 199 ? -17.018 -11.062 -3.784 1.00 98.19 199 ASN A O 1
ATOM 1448 N N . THR A 1 200 ? -16.994 -8.832 -3.948 1.00 98.38 200 THR A N 1
ATOM 1449 C CA . THR A 1 200 ? -16.223 -8.835 -5.196 1.00 98.38 200 THR A CA 1
ATOM 1450 C C . THR A 1 200 ? -15.050 -7.874 -5.131 1.00 98.38 200 THR A C 1
ATOM 1452 O O . THR A 1 200 ? -15.216 -6.685 -4.846 1.00 98.38 200 THR A O 1
ATOM 1455 N N . LEU A 1 201 ? -13.873 -8.405 -5.455 1.00 98.62 201 LEU A N 1
ATOM 1456 C CA . LEU A 1 201 ? -12.688 -7.626 -5.783 1.00 98.62 201 LEU A CA 1
ATOM 1457 C C . LEU A 1 201 ? -12.435 -7.716 -7.280 1.00 98.62 201 LEU A C 1
ATOM 1459 O O . LEU A 1 201 ? -12.507 -8.807 -7.844 1.00 98.62 201 LEU A O 1
ATOM 1463 N N . ASN A 1 202 ? -12.072 -6.601 -7.898 1.00 98.25 202 ASN A N 1
ATOM 1464 C CA . ASN A 1 202 ? -11.510 -6.608 -9.243 1.00 98.25 202 ASN A CA 1
ATOM 1465 C C . ASN A 1 202 ? -10.086 -6.077 -9.203 1.00 98.25 202 ASN A C 1
ATOM 1467 O O . ASN A 1 202 ? -9.746 -5.226 -8.381 1.00 98.25 202 ASN A O 1
ATOM 1471 N N . PHE A 1 203 ? -9.272 -6.568 -10.126 1.00 98.50 203 PHE A N 1
ATOM 1472 C CA . PHE A 1 203 ? -7.900 -6.143 -10.312 1.00 98.50 203 PHE A CA 1
ATOM 1473 C C . PHE A 1 203 ? -7.659 -5.808 -11.777 1.00 98.50 203 PHE A C 1
ATOM 1475 O O . PHE A 1 203 ? -8.108 -6.532 -12.670 1.00 98.50 203 PHE A O 1
ATOM 1482 N N . SER A 1 204 ? -6.906 -4.742 -12.017 1.00 97.69 204 SER A N 1
ATOM 1483 C CA . SER A 1 204 ? -6.445 -4.344 -13.341 1.00 97.69 204 SER A CA 1
ATOM 1484 C C . SER A 1 204 ? -4.958 -4.025 -13.324 1.00 97.69 204 SER A C 1
ATOM 1486 O O . SER A 1 204 ? -4.452 -3.402 -12.392 1.00 97.69 204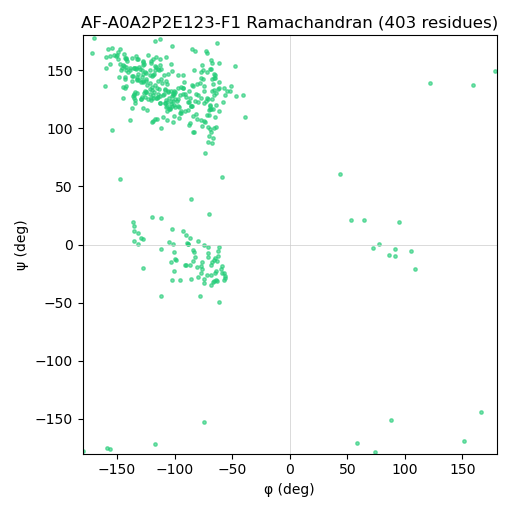 SER A O 1
ATOM 1488 N N . CYS A 1 205 ? -4.264 -4.416 -14.380 1.00 96.12 205 CYS A N 1
ATOM 1489 C CA . CYS A 1 205 ? -2.858 -4.126 -14.602 1.00 96.12 205 CYS A CA 1
ATOM 1490 C C . CYS A 1 205 ? -2.590 -3.993 -16.108 1.00 96.12 205 CYS A C 1
ATOM 1492 O O . CYS A 1 205 ? -3.156 -4.728 -16.922 1.00 96.12 205 CYS A O 1
ATOM 1494 N N . TYR A 1 206 ? -1.696 -3.080 -16.487 1.00 95.31 206 TYR A N 1
ATOM 1495 C CA . TYR A 1 206 ? -1.309 -2.885 -17.879 1.00 95.31 206 TYR A CA 1
ATOM 1496 C C . TYR A 1 206 ? -0.496 -4.072 -18.406 1.00 95.31 206 TYR A C 1
ATOM 1498 O O . TYR A 1 206 ? 0.609 -4.345 -17.943 1.00 95.31 206 TYR A O 1
ATOM 1506 N N . GLN A 1 207 ? -1.046 -4.770 -19.404 1.00 93.38 207 GLN A N 1
ATOM 1507 C CA . GLN A 1 207 ? -0.409 -5.912 -20.076 1.00 93.38 207 GLN A CA 1
ATOM 1508 C C . GLN A 1 207 ? 0.086 -7.031 -19.140 1.00 93.38 207 GLN A C 1
ATOM 1510 O O . GLN A 1 207 ? 0.938 -7.823 -19.539 1.00 93.38 207 GLN A O 1
ATOM 1515 N N . CYS A 1 208 ? -0.443 -7.132 -17.917 1.00 93.00 208 CYS A N 1
ATOM 1516 C CA . CYS A 1 208 ? -0.158 -8.276 -17.058 1.00 93.00 208 CYS A CA 1
ATOM 1517 C C . CYS A 1 208 ? -0.645 -9.576 -17.708 1.00 93.00 208 CYS A C 1
ATOM 1519 O O . CYS A 1 208 ? -1.741 -9.632 -18.277 1.00 93.00 208 CYS A O 1
ATOM 1521 N N . THR A 1 209 ? 0.152 -10.632 -17.574 1.00 90.38 209 THR A N 1
ATOM 1522 C CA . THR A 1 209 ? -0.153 -11.966 -18.106 1.00 90.38 209 THR A CA 1
ATOM 1523 C C . THR A 1 209 ? -0.286 -12.986 -16.970 1.00 90.38 209 THR A C 1
ATOM 1525 O O . THR A 1 209 ? -0.267 -12.618 -15.795 1.00 90.38 209 THR A O 1
ATOM 1528 N N . ALA A 1 210 ? -0.388 -14.276 -17.306 1.00 89.12 210 ALA A N 1
ATOM 1529 C CA . ALA A 1 210 ? -0.429 -15.373 -16.334 1.00 89.12 210 ALA A CA 1
ATOM 1530 C C . ALA A 1 210 ? 0.834 -15.521 -15.469 1.00 89.12 210 ALA A C 1
ATOM 1532 O O . ALA A 1 210 ? 0.821 -16.265 -14.490 1.00 89.12 210 ALA A O 1
ATOM 1533 N N . SER A 1 211 ? 1.912 -14.808 -15.792 1.00 92.06 211 SER A N 1
ATOM 1534 C CA . SER A 1 211 ? 3.093 -14.687 -14.935 1.00 92.06 211 SER A CA 1
ATOM 1535 C C . SER A 1 211 ? 2.893 -13.737 -13.755 1.00 92.06 211 SER A C 1
ATOM 1537 O O . SER A 1 211 ? 3.645 -13.836 -12.785 1.00 92.06 211 SER A O 1
ATOM 1539 N N . THR A 1 212 ? 1.917 -12.823 -13.820 1.00 95.56 212 THR A N 1
ATOM 1540 C CA . THR A 1 212 ? 1.671 -11.839 -12.764 1.00 95.56 212 THR A CA 1
ATOM 1541 C C . THR A 1 212 ? 0.634 -12.343 -11.772 1.00 95.56 212 THR A C 1
ATOM 1543 O O . THR A 1 212 ? -0.474 -12.748 -12.135 1.00 95.56 212 THR A O 1
ATOM 1546 N N . ILE A 1 213 ? 0.985 -12.260 -10.493 1.00 96.38 213 ILE A N 1
ATOM 1547 C CA . ILE A 1 213 ? 0.153 -12.634 -9.357 1.00 96.38 213 ILE A CA 1
ATOM 1548 C C . ILE A 1 213 ? -0.046 -11.401 -8.479 1.00 96.38 213 ILE A C 1
ATOM 1550 O O . ILE A 1 213 ? 0.913 -10.701 -8.158 1.00 96.38 213 ILE A O 1
ATOM 1554 N N . VAL A 1 214 ? -1.295 -11.159 -8.088 1.00 97.25 214 VAL A N 1
ATOM 1555 C CA . VAL A 1 214 ? -1.659 -10.212 -7.037 1.00 97.25 214 VAL A CA 1
ATOM 1556 C C . VAL A 1 214 ? -2.015 -10.983 -5.772 1.00 97.25 214 VAL A C 1
ATOM 1558 O O . VAL A 1 214 ? -2.972 -11.761 -5.740 1.00 97.25 214 VAL A O 1
ATOM 1561 N N . GLU A 1 215 ? -1.241 -10.779 -4.715 1.00 97.69 215 GLU A N 1
ATOM 1562 C CA . GLU A 1 215 ? -1.611 -11.166 -3.362 1.00 97.69 215 GLU A CA 1
ATOM 1563 C C . GLU A 1 215 ? -2.423 -10.042 -2.725 1.00 97.69 215 GLU A C 1
ATOM 1565 O O . GLU A 1 215 ? -1.989 -8.893 -2.672 1.00 97.69 215 GLU A O 1
ATOM 1570 N N . TRP A 1 216 ? -3.605 -10.374 -2.216 1.00 98.31 216 TRP A N 1
ATOM 1571 C CA . TRP A 1 216 ? -4.545 -9.403 -1.674 1.00 98.31 216 TRP A CA 1
ATOM 1572 C C . TRP A 1 216 ? -4.952 -9.751 -0.245 1.00 98.31 216 TRP A C 1
ATOM 1574 O O . TRP A 1 216 ? -5.041 -10.917 0.147 1.00 98.31 216 TRP A O 1
ATOM 1584 N N . GLN A 1 217 ? -5.226 -8.707 0.531 1.00 98.56 217 GLN A N 1
ATOM 1585 C CA . GLN A 1 217 ? -5.847 -8.772 1.846 1.00 98.56 217 GLN A CA 1
ATOM 1586 C C . GLN A 1 217 ? -6.940 -7.709 1.910 1.00 98.56 217 GLN A C 1
ATOM 1588 O O . GLN A 1 217 ? -6.672 -6.521 1.730 1.00 98.56 217 GLN A O 1
ATOM 1593 N N . VAL A 1 218 ? -8.170 -8.134 2.175 1.00 98.56 218 VAL A N 1
ATOM 1594 C CA . VAL A 1 218 ? -9.287 -7.246 2.486 1.00 98.56 218 VAL A CA 1
ATOM 1595 C C . VAL A 1 218 ? -9.421 -7.189 3.987 1.00 98.56 218 VAL A C 1
ATOM 1597 O O . VAL A 1 218 ? -9.668 -8.206 4.639 1.00 98.56 218 VAL A O 1
ATOM 1600 N N . ILE A 1 219 ? -9.271 -5.990 4.523 1.00 98.12 219 ILE A N 1
ATOM 1601 C CA . ILE A 1 219 ? -9.349 -5.736 5.947 1.00 98.12 219 ILE A CA 1
ATOM 1602 C C . ILE A 1 219 ? -10.670 -5.034 6.205 1.00 98.12 219 ILE A C 1
ATOM 1604 O O . ILE A 1 219 ? -10.860 -3.914 5.743 1.00 98.12 219 ILE A O 1
ATOM 1608 N N . GLN A 1 220 ? -11.580 -5.677 6.937 1.00 97.31 220 GLN A N 1
ATOM 1609 C CA . GLN A 1 220 ? -12.758 -5.018 7.488 1.00 97.31 220 GLN A CA 1
ATOM 1610 C C . GLN A 1 220 ? -12.501 -4.652 8.943 1.00 97.31 220 GLN A C 1
ATOM 1612 O O . GLN A 1 220 ? -12.216 -5.514 9.779 1.00 97.31 220 GLN A O 1
ATOM 1617 N N . TRP A 1 221 ? -12.655 -3.370 9.240 1.00 93.94 221 TRP A N 1
ATOM 1618 C CA . TRP A 1 221 ? -12.407 -2.801 10.549 1.00 93.94 221 TRP A CA 1
ATOM 1619 C C . TRP A 1 221 ? -13.709 -2.229 11.102 1.00 93.94 221 TRP A C 1
ATOM 1621 O O . TRP A 1 221 ? -14.206 -1.206 10.635 1.00 93.94 221 TRP A O 1
ATOM 1631 N N . ASN A 1 222 ? -14.274 -2.895 12.110 1.00 91.00 222 ASN A N 1
ATOM 1632 C CA . ASN A 1 222 ? -15.643 -2.640 12.552 1.00 91.00 222 ASN A CA 1
ATOM 1633 C C . ASN A 1 222 ? -15.826 -1.200 13.053 1.00 91.00 222 ASN A C 1
ATOM 1635 O O . ASN A 1 222 ? -16.703 -0.502 12.560 1.00 91.00 222 ASN A O 1
ATOM 1639 N N . ALA A 1 223 ? -14.953 -0.711 13.932 1.00 89.81 223 ALA A N 1
ATOM 1640 C CA . ALA A 1 223 ? -15.003 0.658 14.455 1.00 89.81 223 ALA A CA 1
ATOM 1641 C C . ALA A 1 223 ? -14.282 1.698 13.555 1.00 89.81 223 ALA A C 1
ATOM 1643 O O . ALA A 1 223 ? -13.574 2.582 14.040 1.00 89.81 223 ALA A O 1
ATOM 1644 N N . SER A 1 224 ? -14.413 1.566 12.232 1.00 94.31 224 SER A N 1
ATOM 1645 C CA . SER A 1 224 ? -13.858 2.512 11.252 1.00 94.31 224 SER A CA 1
ATOM 1646 C C . SER A 1 224 ? -14.938 3.073 10.328 1.00 94.31 224 SER A C 1
ATOM 1648 O O . SER A 1 224 ? -16.029 2.510 10.207 1.00 94.31 224 SER A O 1
ATOM 1650 N N . SER A 1 225 ? -14.619 4.173 9.652 1.00 96.19 225 SER A N 1
ATOM 1651 C CA . SER A 1 225 ? -15.292 4.581 8.423 1.00 96.19 225 SER A CA 1
ATOM 1652 C C . SER A 1 225 ? -14.271 4.684 7.295 1.00 96.19 225 SER A C 1
ATOM 1654 O O . SER A 1 225 ? -13.153 5.160 7.490 1.00 96.19 225 SER A O 1
ATOM 1656 N N . VAL A 1 226 ? -14.643 4.214 6.108 1.00 98.12 226 VAL A N 1
ATOM 1657 C CA . VAL A 1 226 ? -13.783 4.220 4.925 1.00 98.12 226 VAL A CA 1
ATOM 1658 C C . VAL A 1 226 ? -14.448 5.022 3.819 1.00 98.12 226 VAL A C 1
ATOM 1660 O O . VAL A 1 226 ? -15.572 4.732 3.410 1.00 98.12 226 VAL A O 1
ATOM 1663 N N . GLN A 1 227 ? -13.728 6.023 3.319 1.00 98.56 227 GLN A N 1
ATOM 1664 C CA . GLN A 1 227 ? -14.048 6.690 2.062 1.00 98.56 227 GLN A CA 1
ATOM 1665 C C . GLN A 1 227 ? -13.153 6.117 0.968 1.00 98.56 227 GLN A C 1
ATOM 1667 O O . GLN A 1 227 ? -11.931 6.249 1.031 1.00 98.56 227 GLN A O 1
ATOM 1672 N N . SER A 1 228 ? -13.750 5.496 -0.043 1.00 98.44 228 SER A N 1
ATOM 1673 C CA . SER A 1 228 ? -13.031 4.946 -1.191 1.00 98.44 228 SER A CA 1
ATOM 1674 C C . SER A 1 228 ? -13.393 5.680 -2.473 1.00 98.44 228 SER A C 1
ATOM 1676 O O . SER A 1 228 ? -14.524 6.139 -2.630 1.00 98.44 228 SER A O 1
ATOM 1678 N N . GLY A 1 229 ? -12.468 5.727 -3.424 1.00 98.44 229 GLY A N 1
ATOM 1679 C CA . GLY A 1 229 ? -12.751 6.259 -4.750 1.00 98.44 229 GLY A CA 1
ATOM 1680 C C . GLY A 1 229 ? -11.633 5.987 -5.741 1.00 98.44 229 GLY A C 1
ATOM 1681 O O . GLY A 1 229 ? -10.605 5.400 -5.398 1.00 98.44 229 GLY A O 1
ATOM 1682 N N . GLN A 1 230 ? -11.860 6.419 -6.977 1.00 98.69 230 GLN A N 1
ATOM 1683 C CA . GLN A 1 230 ? -10.897 6.299 -8.062 1.00 98.69 230 GLN A CA 1
ATOM 1684 C C . GLN A 1 230 ? -10.499 7.673 -8.570 1.00 98.69 230 GLN A C 1
ATOM 1686 O O . GLN A 1 230 ? -11.298 8.611 -8.576 1.00 98.69 230 GLN A O 1
ATOM 1691 N N . THR A 1 231 ? -9.252 7.789 -9.000 1.00 98.75 231 THR A N 1
ATOM 1692 C CA . THR A 1 231 ? -8.761 8.971 -9.695 1.00 98.75 231 THR A CA 1
ATOM 1693 C C . THR A 1 231 ? -7.669 8.582 -10.680 1.00 98.75 231 THR A C 1
ATOM 1695 O O . THR A 1 231 ? -7.126 7.480 -10.604 1.00 98.75 231 THR A O 1
ATOM 1698 N N . THR A 1 232 ? -7.341 9.495 -11.586 1.00 98.75 232 THR A N 1
ATOM 1699 C CA . THR A 1 232 ? -6.336 9.266 -12.619 1.00 98.75 232 THR A CA 1
ATOM 1700 C C . THR A 1 232 ? -5.389 10.456 -12.668 1.00 98.75 232 THR A C 1
ATOM 1702 O O . THR A 1 232 ? -5.835 11.601 -12.759 1.00 98.75 232 THR A O 1
ATOM 1705 N N . ILE A 1 233 ? -4.079 10.198 -12.648 1.00 98.69 233 ILE A N 1
ATOM 1706 C CA . ILE A 1 233 ? -3.098 11.190 -13.100 1.00 98.69 233 ILE A CA 1
ATOM 1707 C C . ILE A 1 233 ? -2.953 10.993 -14.606 1.00 98.69 233 ILE A C 1
ATOM 1709 O O . ILE A 1 233 ? -2.354 10.020 -15.063 1.00 98.69 233 ILE A O 1
ATOM 1713 N N . ALA A 1 234 ? -3.558 11.899 -15.373 1.00 98.44 234 ALA A N 1
ATOM 1714 C CA . ALA A 1 234 ? -3.515 11.858 -16.828 1.00 98.44 234 ALA A CA 1
ATOM 1715 C C . ALA A 1 234 ? -2.100 12.131 -17.370 1.00 98.44 234 ALA A C 1
ATOM 1717 O O . ALA A 1 234 ? -1.285 12.807 -16.735 1.00 98.44 234 ALA A O 1
ATOM 1718 N N . ASN A 1 235 ? -1.837 11.656 -18.588 1.00 97.69 235 ASN A N 1
ATOM 1719 C CA . ASN A 1 235 ? -0.628 12.010 -19.326 1.00 97.69 235 ASN A CA 1
ATOM 1720 C C . ASN A 1 235 ? -0.534 13.536 -19.495 1.00 97.69 235 ASN A C 1
ATOM 1722 O O . ASN A 1 235 ? -1.522 14.187 -19.833 1.00 97.69 235 ASN A O 1
ATOM 1726 N N . GLY A 1 236 ? 0.648 14.098 -19.256 1.00 97.31 236 GLY A N 1
ATOM 1727 C CA . GLY A 1 236 ? 0.887 15.541 -19.182 1.00 97.31 236 GLY A CA 1
ATOM 1728 C C . GLY A 1 236 ? 0.768 16.135 -17.771 1.00 97.31 236 GLY A C 1
ATOM 1729 O O . GLY A 1 236 ? 1.194 17.269 -17.568 1.00 97.31 236 GLY A O 1
ATOM 1730 N N . ASN A 1 237 ? 0.281 15.376 -16.779 1.00 98.19 237 ASN A N 1
ATOM 1731 C CA . ASN A 1 237 ? 0.153 15.835 -15.392 1.00 98.19 237 ASN A CA 1
ATOM 1732 C C . ASN A 1 237 ? 1.125 15.104 -14.453 1.00 98.19 237 ASN A C 1
ATOM 1734 O O . ASN A 1 237 ? 1.341 13.896 -14.571 1.00 98.19 237 ASN A O 1
ATOM 1738 N N . ALA A 1 238 ? 1.677 15.835 -13.479 1.00 97.06 238 ALA A N 1
ATOM 1739 C CA . ALA A 1 238 ? 2.547 15.287 -12.427 1.00 97.06 238 ALA A CA 1
ATOM 1740 C C . ALA A 1 238 ? 1.807 15.043 -11.100 1.00 97.06 238 ALA A C 1
ATOM 1742 O O . ALA A 1 238 ? 2.345 14.418 -10.187 1.00 97.06 238 ALA A O 1
ATOM 1743 N N . ASN A 1 239 ? 0.590 15.572 -10.954 1.00 98.25 239 ASN A N 1
ATOM 1744 C CA . ASN A 1 239 ? -0.198 15.444 -9.735 1.00 98.25 239 ASN A CA 1
ATOM 1745 C C . ASN A 1 239 ? -1.703 15.437 -10.019 1.00 98.25 239 ASN A C 1
ATOM 1747 O O . ASN A 1 239 ? -2.144 15.907 -11.067 1.00 98.25 239 ASN A O 1
ATOM 1751 N N . GLN A 1 240 ? -2.465 14.919 -9.056 1.00 98.69 240 GLN A N 1
ATOM 1752 C CA . GLN A 1 240 ? -3.922 14.946 -9.038 1.00 98.69 240 GLN A CA 1
ATOM 1753 C C . GLN A 1 240 ? -4.422 15.101 -7.599 1.00 98.69 240 GLN A C 1
ATOM 1755 O O . GLN A 1 240 ? -4.072 14.314 -6.718 1.00 98.69 240 GLN A O 1
ATOM 1760 N N . SER A 1 241 ? -5.268 16.104 -7.361 1.00 98.69 241 SER A N 1
ATOM 1761 C CA . SER A 1 241 ? -5.963 16.286 -6.082 1.00 98.69 241 SER A CA 1
ATOM 1762 C C . SER A 1 241 ? -7.375 15.712 -6.137 1.00 98.69 241 SER A C 1
ATOM 1764 O O . SER A 1 241 ? -8.046 15.777 -7.167 1.00 98.69 241 SER A O 1
ATOM 1766 N N . VAL A 1 242 ? -7.841 15.174 -5.012 1.00 98.81 242 VAL A N 1
ATOM 1767 C CA . VAL A 1 242 ? -9.183 14.599 -4.873 1.00 98.81 242 VAL A CA 1
ATOM 1768 C C . VAL A 1 242 ? -9.873 15.204 -3.660 1.00 98.81 242 VAL A C 1
ATOM 1770 O O . VAL A 1 242 ? -9.329 15.180 -2.555 1.00 98.81 242 VAL A O 1
ATOM 1773 N N . THR A 1 243 ? -11.076 15.736 -3.870 1.00 98.75 243 THR A N 1
ATOM 1774 C CA . THR A 1 243 ? -11.960 16.200 -2.794 1.00 98.75 243 THR A CA 1
ATOM 1775 C C . THR A 1 243 ? -12.672 15.004 -2.169 1.00 98.75 243 THR A C 1
ATOM 1777 O O . THR A 1 243 ? -13.270 14.195 -2.877 1.00 98.75 243 THR A O 1
ATOM 1780 N N . LEU A 1 244 ? -12.608 14.891 -0.845 1.00 98.62 244 LEU A N 1
ATOM 1781 C CA . LEU A 1 244 ? -13.272 13.835 -0.084 1.00 98.62 244 LEU A CA 1
ATOM 1782 C C . LEU A 1 244 ? -14.778 14.103 0.023 1.00 98.62 244 LEU A C 1
ATOM 1784 O O . LEU A 1 244 ? -15.212 15.254 0.048 1.00 98.62 244 LEU A O 1
ATOM 1788 N N . ALA A 1 245 ? -15.576 13.037 0.117 1.00 98.00 245 ALA A N 1
ATOM 1789 C CA . ALA A 1 245 ? -17.030 13.146 0.241 1.00 98.00 245 ALA A CA 1
ATOM 1790 C C . ALA A 1 245 ? -17.440 13.795 1.573 1.00 98.00 245 ALA A C 1
ATOM 1792 O O . ALA A 1 245 ? -18.442 14.505 1.647 1.00 98.00 245 ALA A O 1
ATOM 1793 N N . SER A 1 246 ? -16.647 13.575 2.621 1.00 97.81 246 SER A N 1
ATOM 1794 C CA . SER A 1 246 ? -16.766 14.262 3.904 1.00 97.81 246 SER A CA 1
ATOM 1795 C C . SER A 1 246 ? -15.388 14.552 4.494 1.00 97.81 246 SER A C 1
ATOM 1797 O O . SER A 1 246 ? -14.412 13.849 4.219 1.00 97.81 246 SER A O 1
ATOM 1799 N N . SER A 1 247 ? -15.294 15.603 5.311 1.00 98.06 247 SER A N 1
ATOM 1800 C CA . SER A 1 247 ? -14.050 15.925 6.009 1.00 98.06 247 SER A CA 1
ATOM 1801 C C . SER A 1 247 ? -13.687 14.847 7.032 1.00 98.06 247 SER A C 1
ATOM 1803 O O . SER A 1 247 ? -14.565 14.345 7.734 1.00 98.06 247 SER A O 1
ATOM 1805 N N . VAL A 1 248 ? -12.397 14.561 7.176 1.00 98.00 248 VAL A N 1
ATOM 1806 C CA . VAL A 1 248 ? -11.837 13.584 8.114 1.00 98.00 248 VAL A CA 1
ATOM 1807 C C . VAL A 1 248 ? -10.928 14.246 9.148 1.00 98.00 248 VAL A C 1
ATOM 1809 O O . VAL A 1 248 ? -10.317 15.281 8.892 1.00 98.00 248 VAL A O 1
ATOM 1812 N N . ASP A 1 249 ? -10.795 13.628 10.318 1.00 96.62 249 ASP A N 1
ATOM 1813 C CA . ASP A 1 249 ? -9.765 13.994 11.292 1.00 96.62 249 ASP A CA 1
ATOM 1814 C C . ASP A 1 249 ? -8.436 13.345 10.878 1.00 96.62 249 ASP A C 1
ATOM 1816 O O . ASP A 1 249 ? -8.278 12.127 10.985 1.00 96.62 249 ASP A O 1
ATOM 1820 N N . THR A 1 250 ? -7.479 14.139 10.394 1.00 96.06 250 THR A N 1
ATOM 1821 C CA . THR A 1 250 ? -6.173 13.645 9.920 1.00 96.06 250 THR A CA 1
ATOM 1822 C C . THR A 1 250 ? -5.294 13.090 11.043 1.00 96.06 250 THR A C 1
ATOM 1824 O O . THR A 1 250 ? -4.357 12.350 10.762 1.00 96.06 250 THR A O 1
ATOM 1827 N N . THR A 1 251 ? -5.616 13.363 12.312 1.00 94.25 251 THR A N 1
ATOM 1828 C CA . THR A 1 251 ? -4.936 12.759 13.475 1.00 94.25 251 THR A CA 1
ATOM 1829 C C . THR A 1 251 ? -5.479 11.372 13.827 1.00 94.25 251 THR A C 1
ATOM 1831 O O . THR A 1 251 ? -4.940 10.677 14.688 1.00 94.25 251 THR A O 1
ATOM 1834 N N . LYS A 1 252 ? -6.552 10.948 13.149 1.00 95.25 252 LYS A N 1
ATOM 1835 C CA . LYS A 1 252 ? -7.210 9.643 13.304 1.00 95.25 252 LYS A CA 1
ATOM 1836 C C . LYS A 1 252 ? -7.467 8.950 11.972 1.00 95.25 252 LYS A C 1
ATOM 1838 O O . LYS A 1 252 ? -8.197 7.961 11.933 1.00 95.25 252 LYS A O 1
ATOM 1843 N N . SER A 1 253 ? -6.912 9.476 10.885 1.00 97.38 253 SER A N 1
ATOM 1844 C CA . SER A 1 253 ? -7.153 8.956 9.546 1.00 97.38 253 SER A CA 1
ATOM 1845 C C . SER A 1 253 ? -5.856 8.751 8.797 1.00 97.38 253 SER A C 1
ATOM 1847 O O . SER A 1 253 ? -4.948 9.572 8.885 1.00 97.38 253 SER A O 1
ATOM 1849 N N . PHE A 1 254 ? -5.792 7.676 8.025 1.00 98.00 254 PHE A N 1
ATOM 1850 C CA . PHE A 1 254 ? -4.668 7.380 7.147 1.00 98.00 254 PHE A CA 1
ATOM 1851 C C . PHE A 1 254 ? -5.153 7.120 5.722 1.00 98.00 254 PHE A C 1
ATOM 1853 O O . PHE A 1 254 ? -6.319 6.789 5.491 1.00 98.00 254 PHE A O 1
ATOM 1860 N N . LEU A 1 255 ? -4.244 7.291 4.766 1.00 98.62 255 LEU A N 1
ATOM 1861 C CA . LEU A 1 255 ? -4.476 7.014 3.356 1.00 98.62 255 LEU A CA 1
ATOM 1862 C C . LEU A 1 255 ? -3.743 5.728 2.970 1.00 98.62 255 LEU A C 1
ATOM 1864 O O . LEU A 1 255 ? -2.551 5.580 3.235 1.00 98.62 255 LEU A O 1
ATOM 1868 N N . ILE A 1 256 ? -4.452 4.826 2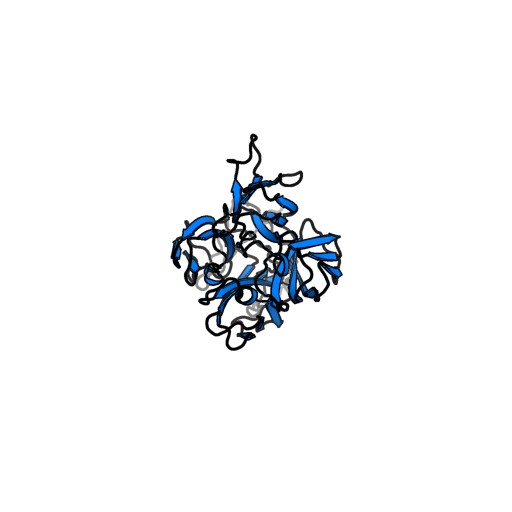.300 1.00 98.31 256 ILE A N 1
ATOM 1869 C CA . ILE A 1 256 ? -3.868 3.696 1.582 1.00 98.31 256 ILE A CA 1
ATOM 1870 C C . ILE A 1 256 ? -4.415 3.679 0.161 1.00 98.31 256 ILE A C 1
ATOM 1872 O O . ILE A 1 256 ? -5.563 4.045 -0.089 1.00 98.31 256 ILE A O 1
ATOM 1876 N N . PHE A 1 257 ? -3.579 3.293 -0.788 1.00 98.62 257 PHE A N 1
ATOM 1877 C CA . PHE A 1 257 ? -3.942 3.276 -2.192 1.00 98.62 257 PHE A CA 1
ATOM 1878 C C . PHE A 1 257 ? -3.125 2.229 -2.938 1.00 98.62 257 PHE A C 1
ATOM 1880 O O . PHE A 1 257 ? -2.106 1.740 -2.455 1.00 98.62 257 PHE A O 1
ATOM 1887 N N . ASN A 1 258 ? -3.605 1.889 -4.122 1.00 98.38 258 ASN A N 1
ATOM 1888 C CA . ASN A 1 258 ? -2.929 1.046 -5.091 1.00 98.38 258 ASN A CA 1
ATOM 1889 C C . ASN A 1 258 ? -3.218 1.601 -6.491 1.00 98.38 258 ASN A C 1
ATOM 1891 O O . ASN A 1 258 ? -4.136 2.411 -6.666 1.00 98.38 258 ASN A O 1
ATOM 1895 N N . TYR A 1 259 ? -2.404 1.233 -7.473 1.00 98.38 259 TYR A N 1
ATOM 1896 C CA . TYR A 1 259 ? -2.490 1.831 -8.796 1.00 98.38 259 TYR A CA 1
ATOM 1897 C C . TYR A 1 259 ? -1.919 0.926 -9.881 1.00 98.38 259 TYR A C 1
ATOM 1899 O O . TYR A 1 259 ? -1.054 0.090 -9.631 1.00 98.38 259 TYR A O 1
ATOM 1907 N N . SER A 1 260 ? -2.400 1.133 -11.102 1.00 97.81 260 SER A N 1
ATOM 1908 C CA . SER A 1 260 ? -1.817 0.582 -12.324 1.00 97.81 260 SER A CA 1
ATOM 1909 C C . SER A 1 260 ? -1.255 1.706 -13.184 1.00 97.81 260 SER A C 1
ATOM 1911 O O . SER A 1 260 ? -1.778 2.822 -13.171 1.00 97.81 260 SER A O 1
ATOM 1913 N N . TYR A 1 261 ? -0.215 1.401 -13.955 1.00 96.94 261 TYR A N 1
ATOM 1914 C CA . TYR A 1 261 ? 0.456 2.355 -14.831 1.00 96.94 261 TYR A CA 1
ATOM 1915 C C . TYR A 1 261 ? 0.316 1.943 -16.294 1.00 96.94 261 TYR A C 1
ATOM 1917 O O . TYR A 1 261 ? 0.685 0.831 -16.656 1.00 96.94 261 TYR A O 1
ATOM 1925 N N . THR A 1 262 ? -0.184 2.845 -17.136 1.00 97.12 262 THR A N 1
ATOM 1926 C CA . THR A 1 262 ? -0.121 2.715 -18.594 1.00 97.12 262 THR A CA 1
ATOM 1927 C C . THR A 1 262 ? 1.023 3.591 -19.107 1.00 97.12 262 THR A C 1
ATOM 1929 O O . THR A 1 262 ? 0.904 4.820 -19.042 1.00 97.12 262 THR A O 1
ATOM 1932 N N . PRO A 1 263 ? 2.123 3.001 -19.603 1.00 94.38 263 PRO A N 1
ATOM 1933 C CA . PRO A 1 263 ? 3.295 3.753 -20.021 1.00 94.38 263 PRO A CA 1
ATOM 1934 C C . PRO A 1 263 ? 3.062 4.612 -21.262 1.00 94.38 263 PRO A C 1
ATOM 1936 O O . PRO A 1 263 ? 2.155 4.363 -22.059 1.00 94.38 263 PRO A O 1
ATOM 1939 N N . GLY A 1 264 ? 3.915 5.627 -21.424 1.00 90.38 264 GLY A N 1
ATOM 1940 C CA . GLY A 1 264 ? 4.050 6.371 -22.675 1.00 90.38 264 GLY A CA 1
ATOM 1941 C C . GLY A 1 264 ? 4.807 5.582 -23.752 1.00 90.38 264 GLY A C 1
ATOM 1942 O O . GLY A 1 264 ? 4.810 4.354 -23.772 1.00 90.38 264 GLY A O 1
ATOM 1943 N N . ALA A 1 265 ? 5.470 6.297 -24.666 1.00 87.19 265 ALA A N 1
ATOM 1944 C CA . ALA A 1 265 ? 6.216 5.674 -25.764 1.00 87.19 265 ALA A CA 1
ATOM 1945 C C . ALA A 1 265 ? 7.437 4.864 -25.288 1.00 87.19 265 ALA A C 1
ATOM 1947 O O . ALA A 1 265 ? 7.772 3.851 -25.901 1.00 87.19 265 ALA A O 1
ATOM 1948 N N . THR A 1 266 ? 8.071 5.295 -24.196 1.00 85.00 266 THR A N 1
ATOM 1949 C CA . THR A 1 266 ? 9.229 4.624 -23.601 1.00 85.00 266 THR A CA 1
ATOM 1950 C C . THR A 1 266 ? 8.864 4.197 -22.180 1.00 85.00 266 THR A C 1
ATOM 1952 O O . THR A 1 266 ? 8.724 5.062 -21.324 1.00 85.00 266 THR A O 1
ATOM 1955 N N . PRO A 1 267 ? 8.642 2.899 -21.920 1.00 84.81 267 PRO A N 1
ATOM 1956 C CA . PRO A 1 267 ? 8.283 2.411 -20.592 1.00 84.81 267 PRO A CA 1
ATOM 1957 C C . PRO A 1 267 ? 9.510 2.230 -19.685 1.00 84.81 267 PRO A C 1
ATOM 1959 O O . PRO A 1 267 ? 10.639 2.127 -20.165 1.00 84.81 267 PRO A O 1
ATOM 1962 N N . GLY A 1 268 ? 9.256 2.067 -18.384 1.00 82.19 268 GLY A N 1
ATOM 1963 C CA . GLY A 1 268 ? 10.254 1.601 -17.417 1.00 82.19 268 GLY A CA 1
ATOM 1964 C C . GLY A 1 268 ? 11.004 2.696 -16.662 1.00 82.19 268 GLY A C 1
ATOM 1965 O O . GLY A 1 268 ? 12.066 2.398 -16.141 1.00 82.19 268 GLY A O 1
ATOM 1966 N N . PHE A 1 269 ? 10.495 3.929 -16.600 1.00 86.94 269 PHE A N 1
ATOM 1967 C CA . PHE A 1 269 ? 11.065 4.985 -15.753 1.00 86.94 269 PHE A CA 1
ATOM 1968 C C . PHE A 1 269 ? 10.261 5.131 -14.464 1.00 86.94 269 PHE A C 1
ATOM 1970 O O . PHE A 1 269 ? 9.040 5.305 -14.505 1.00 86.94 269 PHE A O 1
ATOM 1977 N N . GLU A 1 270 ? 10.929 5.040 -13.318 1.00 87.94 270 GLU A N 1
ATOM 1978 C CA . GLU A 1 270 ? 10.271 5.042 -12.012 1.00 87.94 270 GLU A CA 1
ATOM 1979 C C . GLU A 1 270 ? 9.641 6.397 -11.680 1.00 87.94 270 GLU A C 1
ATOM 1981 O O . GLU A 1 270 ? 8.557 6.445 -11.094 1.00 87.94 270 GLU A O 1
ATOM 1986 N N . ASP A 1 271 ? 10.246 7.509 -12.095 1.00 90.25 271 ASP A N 1
ATOM 1987 C CA . ASP A 1 271 ? 9.669 8.846 -11.930 1.00 90.25 271 ASP A CA 1
ATOM 1988 C C . ASP A 1 271 ? 8.297 9.032 -12.617 1.00 90.25 271 ASP A C 1
ATOM 1990 O O . ASP A 1 271 ? 7.512 9.893 -12.200 1.00 90.25 271 ASP A O 1
ATOM 1994 N N . GLU A 1 272 ? 7.954 8.205 -13.609 1.00 92.31 272 GLU A N 1
ATOM 1995 C CA . GLU A 1 272 ? 6.660 8.217 -14.299 1.00 92.31 272 GLU A CA 1
ATOM 1996 C C . GLU A 1 272 ? 5.541 7.517 -13.517 1.00 92.31 272 GLU A C 1
ATOM 1998 O O . GLU A 1 272 ? 4.366 7.872 -13.685 1.00 92.31 272 GLU A O 1
ATOM 2003 N N . TYR A 1 273 ? 5.877 6.537 -12.671 1.00 92.94 273 TYR A N 1
ATOM 2004 C CA . TYR A 1 273 ? 4.883 5.666 -12.040 1.00 92.94 273 TYR A CA 1
ATOM 2005 C C . TYR A 1 273 ? 4.971 5.561 -10.519 1.00 92.94 273 TYR A C 1
ATOM 2007 O O . TYR A 1 273 ? 3.975 5.209 -9.888 1.00 92.94 273 TYR A O 1
ATOM 2015 N N . MET A 1 274 ? 6.106 5.887 -9.903 1.00 93.50 274 MET A N 1
ATOM 2016 C CA . MET A 1 274 ? 6.224 5.905 -8.452 1.00 93.50 274 MET A CA 1
ATOM 2017 C C . MET A 1 274 ? 5.441 7.068 -7.866 1.00 93.50 274 MET A C 1
ATOM 2019 O O . MET A 1 274 ? 5.627 8.233 -8.230 1.00 93.50 274 MET A O 1
ATOM 2023 N N . LEU A 1 275 ? 4.553 6.725 -6.941 1.00 96.06 275 LEU A N 1
ATOM 2024 C CA . LEU A 1 275 ? 3.491 7.607 -6.510 1.00 96.06 275 LEU A CA 1
ATOM 2025 C C . LEU A 1 275 ? 3.532 7.855 -5.006 1.00 96.06 275 LEU A C 1
ATOM 2027 O O . LEU A 1 275 ? 3.446 6.932 -4.198 1.00 96.06 275 LEU A O 1
ATOM 2031 N N . GLU A 1 276 ? 3.574 9.130 -4.635 1.00 97.75 276 GLU A N 1
ATOM 2032 C CA . GLU A 1 276 ? 3.314 9.587 -3.275 1.00 97.75 276 GLU A CA 1
ATOM 2033 C C . GLU A 1 276 ? 1.833 9.950 -3.126 1.00 97.75 276 GLU A C 1
ATOM 2035 O O . GLU A 1 276 ? 1.282 10.662 -3.967 1.00 97.75 276 GLU A O 1
ATOM 2040 N N . GLY A 1 277 ? 1.206 9.516 -2.031 1.00 98.38 277 GLY A N 1
ATOM 2041 C CA . GLY A 1 277 ? -0.124 9.957 -1.613 1.00 98.38 277 GLY A CA 1
ATOM 2042 C C . GLY A 1 277 ? -0.091 10.620 -0.235 1.00 98.38 277 GLY A C 1
ATOM 2043 O O . GLY A 1 277 ? 0.528 10.096 0.693 1.00 98.38 277 GLY A O 1
ATOM 2044 N N . ARG A 1 278 ? -0.784 11.754 -0.073 1.00 98.19 278 ARG A N 1
ATOM 2045 C CA . ARG A 1 278 ? -0.881 12.479 1.211 1.00 98.19 278 ARG A CA 1
ATOM 2046 C C . ARG A 1 278 ? -2.194 13.239 1.384 1.00 98.19 278 ARG A C 1
ATOM 2048 O O . ARG A 1 278 ? -2.883 13.531 0.408 1.00 98.19 278 ARG A O 1
ATOM 2055 N N . PHE A 1 279 ? -2.506 13.629 2.619 1.00 98.38 279 PHE A N 1
ATOM 2056 C CA . PHE A 1 279 ? -3.516 14.660 2.880 1.00 98.38 279 PHE A CA 1
ATOM 2057 C C . PHE A 1 279 ? -2.956 16.047 2.544 1.00 98.38 279 PHE A C 1
ATOM 2059 O O . PHE A 1 279 ? -1.826 16.366 2.909 1.00 98.38 279 PHE A O 1
ATOM 2066 N N . LEU A 1 280 ? -3.756 16.882 1.878 1.00 97.62 280 LEU A N 1
ATOM 2067 C CA . LEU A 1 280 ? -3.511 18.327 1.770 1.00 97.62 280 LEU A CA 1
ATOM 2068 C C . LEU A 1 280 ? -4.292 19.107 2.832 1.00 97.62 280 LEU A C 1
ATOM 2070 O O . LEU A 1 280 ? -3.856 20.160 3.287 1.00 97.62 280 LEU A O 1
ATOM 2074 N N . SER A 1 281 ? -5.455 18.588 3.220 1.00 98.06 281 SER A N 1
ATOM 2075 C CA . SER A 1 281 ? -6.317 19.134 4.264 1.00 98.06 281 SER A CA 1
ATOM 2076 C C . SER A 1 281 ? -7.209 18.022 4.827 1.00 98.06 281 SER A C 1
ATOM 2078 O O . SER A 1 281 ? -7.127 16.867 4.410 1.00 98.06 281 SER A O 1
ATOM 2080 N N . ASN A 1 282 ? -8.116 18.370 5.739 1.00 98.19 282 ASN A N 1
ATOM 2081 C CA . ASN A 1 282 ? -9.146 17.450 6.228 1.00 98.19 282 ASN A CA 1
ATOM 2082 C C . ASN A 1 282 ? -10.155 17.007 5.151 1.00 98.19 282 ASN A C 1
ATOM 2084 O O . ASN A 1 282 ? -10.938 16.103 5.400 1.00 98.19 282 ASN A O 1
ATOM 2088 N N . SER A 1 283 ? -10.184 17.632 3.976 1.00 98.44 283 SER A N 1
ATOM 2089 C CA . SER A 1 283 ? -11.181 17.385 2.923 1.00 98.44 283 SER A CA 1
ATOM 2090 C C . SER A 1 283 ? -10.548 17.114 1.561 1.00 98.44 283 SER A C 1
ATOM 2092 O O . SER A 1 283 ? -11.260 16.976 0.567 1.00 98.44 283 SER A O 1
ATOM 2094 N N . GLN A 1 284 ? -9.219 17.017 1.497 1.00 98.56 284 GLN A N 1
ATOM 2095 C CA . GLN A 1 284 ? -8.501 16.823 0.248 1.00 98.56 284 GLN A CA 1
ATOM 2096 C C . GLN A 1 284 ? -7.274 15.934 0.433 1.00 98.56 284 GLN A C 1
ATOM 2098 O O . GLN A 1 284 ? -6.470 16.131 1.348 1.00 98.56 284 GLN A O 1
ATOM 2103 N N . ILE A 1 285 ? -7.106 14.997 -0.495 1.00 98.81 285 ILE A N 1
ATOM 2104 C CA . ILE A 1 285 ? -5.882 14.213 -0.680 1.00 98.81 285 ILE A CA 1
ATOM 2105 C C . ILE A 1 285 ? -5.220 14.588 -2.007 1.00 98.81 285 ILE A C 1
ATOM 2107 O O . ILE A 1 285 ? -5.866 15.137 -2.903 1.00 98.81 285 ILE A O 1
ATOM 2111 N N . ASN A 1 286 ? -3.932 14.294 -2.136 1.00 98.69 286 ASN A N 1
ATOM 2112 C CA . ASN A 1 286 ? -3.161 14.519 -3.350 1.00 98.69 286 ASN A CA 1
ATOM 2113 C C . ASN A 1 286 ? -2.258 13.331 -3.648 1.00 98.69 286 ASN A C 1
ATOM 2115 O O . ASN A 1 286 ? -1.653 12.759 -2.740 1.00 98.69 286 ASN A O 1
ATOM 2119 N N . PHE A 1 287 ? -2.179 13.016 -4.934 1.00 98.81 287 PHE A N 1
ATOM 2120 C CA . PHE A 1 287 ? -1.284 12.031 -5.509 1.00 98.81 287 PHE A CA 1
ATOM 2121 C C . PHE A 1 287 ? -0.273 12.749 -6.398 1.00 98.81 287 PHE A C 1
ATOM 2123 O O . PHE A 1 287 ? -0.659 13.617 -7.186 1.00 98.81 287 PHE A O 1
ATOM 2130 N N . GLN A 1 288 ? 1.009 12.409 -6.275 1.00 98.31 288 GLN A N 1
ATOM 2131 C CA . GLN A 1 288 ? 2.087 13.078 -7.000 1.00 98.31 288 GLN A CA 1
ATOM 2132 C C . GLN A 1 288 ? 3.186 12.098 -7.424 1.00 98.31 288 GLN A C 1
ATOM 2134 O O . GLN A 1 288 ? 3.658 11.298 -6.617 1.00 98.31 288 GLN A O 1
ATOM 2139 N N . ARG A 1 289 ? 3.623 12.219 -8.680 1.00 96.31 289 ARG A N 1
ATOM 2140 C CA . ARG A 1 289 ? 4.759 11.503 -9.285 1.00 96.31 289 ARG A CA 1
ATOM 2141 C C . ARG A 1 289 ? 5.863 12.483 -9.707 1.00 96.31 289 ARG A C 1
ATOM 2143 O O . ARG A 1 289 ? 5.691 13.697 -9.558 1.00 96.31 289 ARG A O 1
ATOM 2150 N N . GLY A 1 290 ? 7.000 11.973 -10.177 1.00 93.75 290 GLY A N 1
ATOM 2151 C CA . GLY A 1 290 ? 8.144 12.786 -10.605 1.00 93.75 290 GLY A CA 1
ATOM 2152 C C . GLY A 1 290 ? 7.966 13.406 -11.991 1.00 93.75 290 GLY A C 1
ATOM 2153 O O . GLY A 1 290 ? 8.219 14.596 -12.169 1.00 93.75 290 GLY A O 1
ATOM 2154 N N . ASN A 1 291 ? 7.472 12.618 -12.945 1.00 93.31 291 ASN A N 1
ATOM 2155 C CA . ASN A 1 291 ? 7.341 12.961 -14.361 1.00 93.31 291 ASN A CA 1
ATOM 2156 C C . ASN A 1 291 ? 5.866 13.073 -14.797 1.00 93.31 291 ASN A C 1
ATOM 2158 O O . ASN A 1 291 ? 4.943 12.857 -14.018 1.00 93.31 291 ASN A O 1
ATOM 2162 N N . THR A 1 292 ? 5.621 13.442 -16.052 1.00 95.69 292 THR A N 1
ATOM 2163 C CA . THR A 1 292 ? 4.283 13.646 -16.629 1.00 95.69 292 THR A CA 1
ATOM 2164 C C . THR A 1 292 ? 3.898 12.617 -17.695 1.00 95.69 292 THR A C 1
ATOM 2166 O O . THR A 1 292 ? 2.766 12.650 -18.179 1.00 95.69 292 THR A O 1
ATOM 2169 N N . THR A 1 293 ? 4.793 11.698 -18.055 1.00 95.19 293 THR A N 1
ATOM 2170 C CA . THR A 1 293 ? 4.549 10.675 -19.082 1.00 95.19 293 THR A CA 1
ATOM 2171 C C . THR A 1 293 ? 3.667 9.535 -18.574 1.00 95.19 293 THR A C 1
ATOM 2173 O O . THR A 1 293 ? 3.768 9.108 -17.428 1.00 95.19 293 THR A O 1
ATOM 2176 N N . GLY A 1 294 ? 2.794 9.019 -19.439 1.00 96.25 294 GLY A N 1
ATOM 2177 C CA . GLY A 1 294 ? 1.924 7.882 -19.142 1.00 96.25 294 GLY A CA 1
ATOM 2178 C C . GLY A 1 294 ? 0.760 8.241 -18.215 1.00 96.25 294 GLY A C 1
ATOM 2179 O O . GLY A 1 294 ? 0.571 9.398 -17.829 1.00 96.25 294 GLY A O 1
ATOM 2180 N N . VAL A 1 295 ? -0.050 7.241 -17.878 1.00 98.19 295 VAL A N 1
ATOM 2181 C CA . VAL A 1 295 ? -1.295 7.390 -17.113 1.00 98.19 295 VAL A CA 1
ATOM 2182 C C . VAL A 1 295 ? -1.257 6.494 -15.881 1.00 98.19 295 VAL A C 1
ATOM 2184 O O . VAL A 1 295 ? -0.970 5.305 -15.997 1.00 98.19 295 VAL A O 1
ATOM 2187 N N . LEU A 1 296 ? -1.578 7.049 -14.713 1.00 98.44 296 LEU A N 1
ATOM 2188 C CA . LEU A 1 296 ? -1.754 6.284 -13.476 1.00 98.44 296 LEU A CA 1
ATOM 2189 C C . LEU A 1 296 ? -3.228 6.230 -13.102 1.00 98.44 296 LEU A C 1
ATOM 2191 O O . LEU A 1 296 ? -3.823 7.277 -12.852 1.00 98.44 296 LEU A O 1
ATOM 2195 N N . ASP A 1 297 ? -3.778 5.025 -12.995 1.00 98.56 297 ASP A N 1
ATOM 2196 C CA . ASP A 1 297 ? -5.126 4.789 -12.480 1.00 98.56 297 ASP A CA 1
ATOM 2197 C C . ASP A 1 297 ? -5.044 4.327 -11.032 1.00 98.56 297 ASP A C 1
ATOM 2199 O O . ASP A 1 297 ? -4.437 3.299 -10.733 1.00 98.56 297 ASP A O 1
ATOM 2203 N N . ILE A 1 298 ? -5.664 5.083 -10.131 1.00 98.81 298 ILE A N 1
ATOM 2204 C CA . ILE A 1 298 ? -5.463 4.973 -8.687 1.00 98.81 298 ILE A CA 1
ATOM 2205 C C . ILE A 1 298 ? -6.786 4.602 -8.024 1.00 98.81 298 ILE A C 1
ATOM 2207 O O . ILE A 1 298 ? -7.791 5.289 -8.210 1.00 98.81 298 ILE A O 1
ATOM 2211 N N . GLN A 1 299 ? -6.774 3.557 -7.198 1.00 98.81 299 GLN A N 1
ATOM 2212 C CA . GLN A 1 299 ? -7.820 3.293 -6.213 1.00 98.81 299 GLN A CA 1
ATOM 2213 C C . GLN A 1 299 ? -7.303 3.712 -4.839 1.00 98.81 299 GLN A C 1
ATOM 2215 O O . GLN A 1 299 ? -6.240 3.267 -4.404 1.00 98.81 299 GLN A O 1
ATOM 2220 N N . TYR A 1 300 ? -8.075 4.534 -4.132 1.00 98.88 300 TYR A N 1
ATOM 2221 C CA . TYR A 1 300 ? -7.721 5.003 -2.796 1.00 98.88 300 TYR A CA 1
ATOM 2222 C C . TYR A 1 300 ? -8.755 4.608 -1.745 1.00 98.88 300 TYR A C 1
ATOM 2224 O O . TYR A 1 300 ? -9.933 4.401 -2.049 1.00 98.88 300 TYR A O 1
ATOM 2232 N N . PHE A 1 301 ? -8.290 4.547 -0.499 1.00 98.81 301 PHE A N 1
ATOM 2233 C CA . PHE A 1 301 ? -9.078 4.365 0.711 1.00 98.81 301 PHE A CA 1
ATOM 2234 C C . PHE A 1 301 ? -8.548 5.324 1.783 1.00 98.81 301 PHE A C 1
ATOM 2236 O O . PHE A 1 301 ? -7.394 5.236 2.205 1.00 98.81 301 PHE A O 1
ATOM 2243 N N . VAL A 1 302 ? -9.396 6.245 2.228 1.00 98.69 302 VAL A N 1
ATOM 2244 C CA . VAL A 1 302 ? -9.168 7.053 3.427 1.00 98.69 302 VAL A CA 1
ATOM 2245 C C . VAL A 1 302 ? -9.888 6.366 4.573 1.00 98.69 302 VAL A C 1
ATOM 2247 O O . VAL A 1 302 ? -11.116 6.274 4.567 1.00 98.69 302 VAL A O 1
ATOM 2250 N N . VAL A 1 303 ? -9.120 5.862 5.532 1.00 98.19 303 VAL A N 1
ATOM 2251 C CA . VAL A 1 303 ? -9.629 5.098 6.673 1.00 98.19 303 VAL A CA 1
ATOM 2252 C C . VAL A 1 303 ? -9.599 5.993 7.901 1.00 98.19 303 VAL A C 1
ATOM 2254 O O . VAL A 1 303 ? -8.524 6.418 8.315 1.00 98.19 303 VAL A O 1
ATOM 2257 N N . SER A 1 304 ? -10.764 6.271 8.482 1.00 97.19 304 SER A N 1
ATOM 2258 C CA . SER A 1 304 ? -10.930 7.050 9.710 1.00 97.19 304 SER A CA 1
ATOM 2259 C C . SER A 1 304 ? -11.270 6.139 10.886 1.00 97.19 304 SER A C 1
ATOM 2261 O O . SER A 1 304 ? -12.157 5.288 10.805 1.00 97.19 304 SER A O 1
ATOM 2263 N N . LEU A 1 305 ? -10.568 6.330 12.000 1.00 92.81 305 LEU A N 1
ATOM 2264 C CA . LEU A 1 305 ? -10.672 5.500 13.197 1.00 92.81 305 LEU A CA 1
ATOM 2265 C C . LEU A 1 305 ? -11.536 6.198 14.253 1.00 92.81 305 LEU A C 1
ATOM 2267 O O . LEU A 1 305 ? -11.314 7.368 14.571 1.00 92.81 305 LEU A O 1
ATOM 2271 N N . SER A 1 306 ? -12.528 5.497 14.815 1.00 81.12 306 SER A N 1
ATOM 2272 C CA . SER A 1 306 ? -13.471 6.116 15.760 1.00 81.12 306 SER A CA 1
ATOM 2273 C C . SER A 1 306 ? -12.863 6.367 17.146 1.00 81.12 306 SER A C 1
ATOM 2275 O O . SER A 1 306 ? -13.218 7.343 17.808 1.00 81.12 306 SER A O 1
ATOM 2277 N N . SER A 1 307 ? -11.948 5.505 17.601 1.00 76.06 307 SER A N 1
ATOM 2278 C CA . SER A 1 307 ? -11.253 5.616 18.892 1.00 76.06 307 SER A CA 1
ATOM 2279 C C . SER A 1 307 ? -10.128 4.579 19.019 1.00 76.06 307 SER A C 1
ATOM 2281 O O . SER A 1 307 ? -10.070 3.617 18.256 1.00 76.06 307 SER A O 1
ATOM 2283 N N . GLY A 1 308 ? -9.233 4.772 19.994 1.00 75.50 308 GLY A N 1
ATOM 2284 C CA . GLY A 1 308 ? -8.237 3.770 20.401 1.00 75.50 308 GLY A CA 1
ATOM 2285 C C . GLY A 1 308 ? -6.927 3.762 19.613 1.00 75.50 308 GLY A C 1
ATOM 2286 O O . GLY A 1 308 ? -5.992 3.114 20.051 1.00 75.50 308 GLY A O 1
ATOM 2287 N N . ALA A 1 309 ? -6.832 4.510 18.514 1.00 86.75 309 ALA A N 1
ATOM 2288 C CA . ALA A 1 309 ? -5.588 4.678 17.775 1.00 86.75 309 ALA A CA 1
ATOM 2289 C C . ALA A 1 309 ? -5.294 6.156 17.511 1.00 86.75 309 ALA A C 1
ATOM 2291 O O . ALA A 1 309 ? -6.213 6.971 17.380 1.00 86.75 309 ALA A O 1
ATOM 2292 N N . THR A 1 310 ? -4.011 6.490 17.411 1.00 90.44 310 THR A N 1
ATOM 2293 C CA . THR A 1 310 ? -3.555 7.806 16.951 1.00 90.44 310 THR A CA 1
ATOM 2294 C C . THR A 1 310 ? -2.824 7.658 15.630 1.00 90.44 310 THR A C 1
ATOM 2296 O O . THR A 1 310 ? -2.094 6.689 15.424 1.00 90.44 310 THR A O 1
ATOM 2299 N N . VAL A 1 311 ? -3.041 8.605 14.720 1.00 93.19 311 VAL A N 1
ATOM 2300 C CA . VAL A 1 311 ? -2.353 8.658 13.433 1.00 93.19 311 VAL A CA 1
ATOM 2301 C C . VAL A 1 311 ? -1.435 9.868 13.405 1.00 93.19 311 VAL A C 1
ATOM 2303 O O . VAL A 1 311 ? -1.856 10.996 13.661 1.00 93.19 311 VAL A O 1
ATOM 2306 N N . LYS A 1 312 ? -0.169 9.628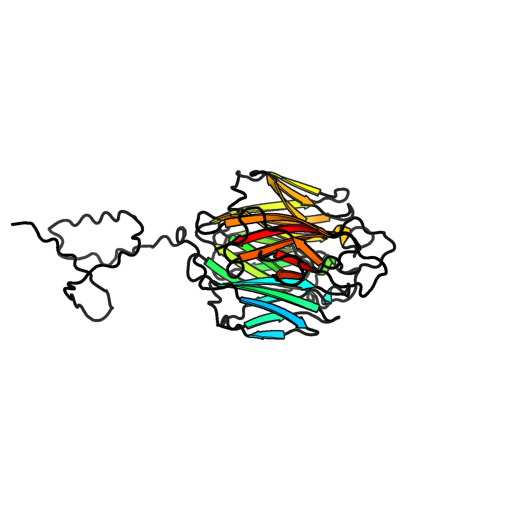 13.072 1.00 91.94 312 LYS A N 1
ATOM 2307 C CA . LYS A 1 312 ? 0.829 10.673 12.833 1.00 91.94 312 LYS A CA 1
ATOM 2308 C C . LYS A 1 312 ? 1.306 10.557 11.401 1.00 91.94 312 LYS A C 1
ATOM 2310 O O . LYS A 1 312 ? 1.755 9.491 10.991 1.00 91.94 312 LYS A O 1
ATOM 2315 N N . SER A 1 313 ? 1.228 11.642 10.648 1.00 92.62 313 SER A N 1
ATOM 2316 C CA . SER A 1 313 ? 1.718 11.688 9.274 1.00 92.62 313 SER A CA 1
ATOM 2317 C C . SER A 1 313 ? 2.821 12.717 9.128 1.00 92.62 313 SER A C 1
ATOM 2319 O O . SER A 1 313 ? 2.757 13.775 9.754 1.00 92.62 313 SER A O 1
ATOM 2321 N N . ASN A 1 314 ? 3.790 12.432 8.269 1.00 92.12 314 ASN A N 1
ATOM 2322 C CA . ASN A 1 314 ? 4.766 13.419 7.830 1.00 92.12 314 ASN A CA 1
ATOM 2323 C C . ASN A 1 314 ? 5.194 13.135 6.389 1.00 92.12 314 ASN A C 1
ATOM 2325 O O . ASN A 1 314 ? 4.918 12.060 5.845 1.00 92.12 314 ASN A O 1
ATOM 2329 N N . SER A 1 315 ? 5.891 14.099 5.801 1.00 92.06 315 SER A N 1
ATOM 2330 C CA . SER A 1 315 ? 6.593 13.930 4.535 1.00 92.06 315 SER A CA 1
ATOM 2331 C C . SER A 1 315 ? 8.097 13.982 4.762 1.00 92.06 315 SER A C 1
ATOM 2333 O O . SER A 1 315 ? 8.580 14.669 5.659 1.00 92.06 315 SER A O 1
ATOM 2335 N N . TYR A 1 316 ? 8.838 13.284 3.913 1.00 91.19 316 TYR A N 1
ATOM 2336 C CA . TYR A 1 316 ? 10.290 13.251 3.947 1.00 91.19 316 TYR A CA 1
ATOM 2337 C C . TYR A 1 316 ? 10.879 13.432 2.551 1.00 91.19 316 TYR A C 1
ATOM 2339 O O . TYR A 1 316 ? 10.215 13.201 1.536 1.00 91.19 316 TYR A O 1
ATOM 2347 N N . SER A 1 317 ? 12.160 13.788 2.506 1.00 90.50 317 SER A N 1
ATOM 2348 C CA . SER A 1 317 ? 12.948 13.800 1.280 1.00 90.50 317 SER A CA 1
ATOM 2349 C C . SER A 1 317 ? 14.339 13.207 1.503 1.00 90.50 317 SER A C 1
ATOM 2351 O O . SER A 1 317 ? 14.940 13.348 2.566 1.00 90.50 317 SER A O 1
ATOM 2353 N N . MET A 1 318 ? 14.838 12.517 0.482 1.00 88.31 318 MET A N 1
ATOM 2354 C CA . MET A 1 318 ? 16.199 12.013 0.359 1.00 88.31 318 MET A CA 1
ATOM 2355 C C . MET A 1 318 ? 16.815 12.638 -0.888 1.00 88.31 318 MET A C 1
ATOM 2357 O O . MET A 1 318 ? 16.251 12.557 -1.977 1.00 88.31 318 MET A O 1
ATOM 2361 N N . THR A 1 319 ? 17.972 13.264 -0.735 1.00 87.00 319 THR A N 1
ATOM 2362 C CA . THR A 1 319 ? 18.803 13.724 -1.852 1.00 87.00 319 THR A CA 1
ATOM 2363 C C . THR A 1 319 ? 19.475 12.542 -2.546 1.00 87.00 319 THR A C 1
ATOM 2365 O O . THR A 1 319 ? 19.565 11.444 -1.996 1.00 87.00 319 THR A O 1
ATOM 2368 N N . ASP A 1 320 ? 20.034 12.774 -3.726 1.00 78.50 320 ASP A N 1
ATOM 2369 C CA . ASP A 1 320 ? 20.803 11.794 -4.498 1.00 78.50 320 ASP A CA 1
ATOM 2370 C C . ASP A 1 320 ? 21.991 11.220 -3.689 1.00 78.50 320 ASP A C 1
ATOM 2372 O O . ASP A 1 320 ? 22.362 10.061 -3.820 1.00 78.50 320 ASP A O 1
ATOM 2376 N N . ALA A 1 321 ? 22.575 11.961 -2.748 1.00 77.38 321 ALA A N 1
ATOM 2377 C CA . ALA A 1 321 ? 23.685 11.438 -1.944 1.00 77.38 321 ALA A CA 1
ATOM 2378 C C . ALA A 1 321 ? 23.240 10.540 -0.768 1.00 77.38 321 ALA A C 1
ATOM 2380 O O . ALA A 1 321 ? 24.045 9.776 -0.237 1.00 77.38 321 ALA A O 1
ATOM 2381 N N . GLN A 1 322 ? 21.978 10.619 -0.333 1.00 81.38 322 GLN A N 1
ATOM 2382 C CA . GLN A 1 322 ? 21.524 9.986 0.911 1.00 81.38 322 GLN A CA 1
ATOM 2383 C C . GLN A 1 322 ? 21.061 8.545 0.696 1.00 81.38 322 GLN A C 1
ATOM 2385 O O . GLN A 1 322 ? 20.134 8.293 -0.058 1.00 81.38 322 GLN A O 1
ATOM 2390 N N . LEU A 1 323 ? 21.662 7.583 1.397 1.00 80.56 323 LEU A N 1
ATOM 2391 C CA . LEU A 1 323 ? 21.188 6.188 1.398 1.00 80.56 323 LEU A CA 1
ATOM 2392 C C . LEU A 1 323 ? 20.168 5.910 2.503 1.00 80.56 323 LEU A C 1
ATOM 2394 O O . LEU A 1 323 ? 19.438 4.920 2.453 1.00 80.56 323 LEU A O 1
ATOM 2398 N N . ASN A 1 324 ? 20.122 6.789 3.497 1.00 82.56 324 ASN A N 1
ATOM 2399 C CA . ASN A 1 324 ? 19.214 6.714 4.616 1.00 82.56 324 ASN A CA 1
ATOM 2400 C C . ASN A 1 324 ? 18.812 8.112 5.085 1.00 82.56 324 ASN A C 1
ATOM 2402 O O . ASN A 1 324 ? 19.593 9.064 5.023 1.00 82.56 324 ASN A O 1
ATOM 2406 N N . ILE A 1 325 ? 17.601 8.206 5.617 1.00 80.88 325 ILE A N 1
ATOM 2407 C CA . ILE A 1 325 ? 17.168 9.337 6.433 1.00 80.88 325 ILE A CA 1
ATOM 2408 C C . ILE A 1 325 ? 16.610 8.839 7.752 1.00 80.88 325 ILE A C 1
ATOM 2410 O O . ILE A 1 325 ? 16.104 7.719 7.852 1.00 80.88 325 ILE A O 1
ATOM 2414 N N . CYS A 1 326 ? 16.691 9.717 8.741 1.00 79.56 326 CYS A N 1
ATOM 2415 C CA . CYS A 1 326 ? 16.051 9.556 10.028 1.00 79.56 326 CYS A CA 1
ATOM 2416 C C . CYS A 1 326 ? 15.090 10.714 10.201 1.00 79.56 326 CYS A C 1
ATOM 2418 O O . CYS A 1 326 ? 15.523 11.846 10.421 1.00 79.56 326 CYS A O 1
ATOM 2420 N N . ASP A 1 327 ? 13.800 10.435 10.066 1.00 75.44 327 ASP A N 1
ATOM 2421 C CA . ASP A 1 327 ? 12.800 11.459 10.302 1.00 75.44 327 ASP A CA 1
ATOM 2422 C C . ASP A 1 327 ? 12.471 11.532 11.795 1.00 75.44 327 ASP A C 1
ATOM 2424 O O . ASP A 1 327 ? 12.356 10.516 12.497 1.00 75.44 327 ASP A O 1
ATOM 2428 N N . SER A 1 328 ? 12.362 12.760 12.291 1.00 70.94 328 SER A N 1
ATOM 2429 C CA . SER A 1 328 ? 11.910 13.012 13.651 1.00 70.94 328 SER A CA 1
ATOM 2430 C C . SER A 1 328 ? 10.395 12.955 13.642 1.00 70.94 328 SER A C 1
ATOM 2432 O O . SER A 1 328 ? 9.730 13.805 13.057 1.00 70.94 328 SER A O 1
ATOM 2434 N N . ILE A 1 329 ? 9.850 11.934 14.296 1.00 74.50 329 ILE A N 1
ATOM 2435 C CA . ILE A 1 329 ? 8.405 11.765 14.425 1.00 74.50 329 ILE A CA 1
ATOM 2436 C C . ILE A 1 329 ? 7.826 13.056 15.037 1.00 74.50 329 ILE A C 1
ATOM 2438 O O . ILE A 1 329 ? 8.397 13.535 16.023 1.00 74.50 329 ILE A O 1
ATOM 2442 N N . PRO A 1 330 ? 6.739 13.631 14.472 1.00 69.25 330 PRO A N 1
ATOM 2443 C CA . PRO A 1 330 ? 6.177 14.904 14.921 1.00 69.25 330 PRO A CA 1
ATOM 2444 C C . PRO A 1 330 ? 6.002 15.004 16.443 1.00 69.25 330 PRO A C 1
ATOM 2446 O O . PRO A 1 330 ? 5.846 13.991 17.137 1.00 69.25 330 PRO A O 1
ATOM 2449 N N . SER A 1 331 ? 6.020 16.236 16.966 1.00 57.53 331 SER A N 1
ATOM 2450 C CA . SER A 1 331 ? 5.975 16.519 18.406 1.00 57.53 331 SER A CA 1
ATOM 2451 C C . SER A 1 331 ? 4.885 15.704 19.120 1.00 57.53 331 SER A C 1
ATOM 2453 O O . SER A 1 331 ? 3.732 15.637 18.698 1.00 57.53 331 SER A O 1
ATOM 2455 N N . GLY A 1 332 ? 5.294 15.010 20.186 1.00 63.56 332 GLY A N 1
ATOM 2456 C CA . GLY A 1 332 ? 4.511 13.956 20.840 1.00 63.56 332 GLY A CA 1
ATOM 2457 C C . GLY A 1 332 ? 4.993 12.525 20.554 1.00 63.56 332 GLY A C 1
ATOM 2458 O O . GLY A 1 332 ? 4.456 11.611 21.169 1.00 63.56 332 GLY A O 1
ATOM 2459 N N . GLY A 1 333 ? 5.980 12.322 19.662 1.00 65.12 333 GLY A N 1
ATOM 2460 C CA . GLY A 1 333 ? 6.744 11.068 19.478 1.00 65.12 333 GLY A CA 1
ATOM 2461 C C . GLY A 1 333 ? 5.903 9.834 19.127 1.00 65.12 333 GLY A C 1
ATOM 2462 O O . GLY A 1 333 ? 4.725 9.957 18.849 1.00 65.12 333 GLY A O 1
ATOM 2463 N N . LEU A 1 334 ? 6.467 8.630 19.127 1.00 73.25 334 LEU A N 1
ATOM 2464 C CA . LEU A 1 334 ? 5.653 7.426 19.356 1.00 73.25 334 LEU A CA 1
ATOM 2465 C C . LEU A 1 334 ? 5.745 7.108 20.839 1.00 73.25 334 LEU A C 1
ATOM 2467 O O . LEU A 1 334 ? 6.845 7.144 21.394 1.00 73.25 334 LEU A O 1
ATOM 2471 N N . THR A 1 335 ? 4.624 6.790 21.476 1.00 78.88 335 THR A N 1
ATOM 2472 C CA . THR A 1 335 ? 4.652 6.275 22.851 1.00 78.88 335 THR A CA 1
ATOM 2473 C C . THR A 1 335 ? 5.134 4.823 22.878 1.00 78.88 335 THR A C 1
ATOM 2475 O O . THR A 1 335 ? 5.791 4.409 23.832 1.00 78.88 335 THR A O 1
ATOM 2478 N N . ASN A 1 336 ? 4.877 4.062 21.807 1.00 83.88 336 ASN A N 1
ATOM 2479 C CA . ASN A 1 336 ? 5.276 2.674 21.647 1.00 83.88 336 ASN A CA 1
ATOM 2480 C C . ASN A 1 336 ? 5.413 2.258 20.165 1.00 83.88 336 ASN A C 1
ATOM 2482 O O . ASN A 1 336 ? 4.455 1.858 19.498 1.00 83.88 336 ASN A O 1
ATOM 2486 N N . TYR A 1 337 ? 6.647 2.250 19.655 1.00 84.31 337 TYR A N 1
ATOM 2487 C CA . TYR A 1 337 ? 6.939 1.808 18.285 1.00 84.31 337 TYR A CA 1
ATOM 2488 C C . TYR A 1 337 ? 6.647 0.320 18.043 1.00 84.31 337 TYR A C 1
ATOM 2490 O O . TYR A 1 337 ? 6.356 -0.070 16.916 1.00 84.31 337 TYR A O 1
ATOM 2498 N N . GLN A 1 338 ? 6.657 -0.515 19.089 1.00 87.50 338 GLN A N 1
ATOM 2499 C CA . GLN A 1 338 ? 6.301 -1.935 18.980 1.00 87.50 338 GLN A CA 1
ATOM 2500 C C . GLN A 1 338 ? 4.797 -2.134 18.745 1.00 87.50 338 GLN A C 1
ATOM 2502 O O . GLN A 1 338 ? 4.368 -3.240 18.431 1.00 87.50 338 GLN A O 1
ATOM 2507 N N . ARG A 1 339 ? 3.990 -1.077 18.887 1.00 90.06 339 ARG A N 1
ATOM 2508 C CA . ARG A 1 339 ? 2.545 -1.063 18.616 1.00 90.06 339 ARG A CA 1
ATOM 2509 C C . ARG A 1 339 ? 2.176 -0.049 17.536 1.00 90.06 339 ARG A C 1
ATOM 2511 O O . ARG A 1 339 ? 1.045 0.419 17.493 1.00 90.06 339 ARG A O 1
ATOM 2518 N N . THR A 1 340 ? 3.131 0.299 16.673 1.00 90.56 340 THR A N 1
ATOM 2519 C CA . THR A 1 340 ? 2.926 1.267 15.594 1.00 90.56 340 THR A CA 1
ATOM 2520 C C . THR A 1 340 ? 2.991 0.602 14.223 1.00 90.56 340 THR A C 1
ATOM 2522 O O . THR A 1 340 ? 4.008 0.023 13.843 1.00 90.56 340 THR A O 1
ATOM 2525 N N . MET A 1 341 ? 1.914 0.722 13.449 1.00 91.62 341 MET A N 1
ATOM 2526 C CA . MET A 1 341 ? 1.915 0.405 12.024 1.00 91.62 341 MET A CA 1
ATOM 2527 C C . MET A 1 341 ? 2.556 1.538 11.237 1.00 91.62 341 MET A C 1
ATOM 2529 O O . MET A 1 341 ? 2.241 2.699 11.478 1.00 91.62 341 MET A O 1
ATOM 2533 N N . LEU A 1 342 ? 3.361 1.197 10.237 1.00 92.81 342 LEU A N 1
ATOM 2534 C CA . LEU A 1 342 ? 3.828 2.141 9.234 1.00 92.81 342 LEU A CA 1
ATOM 2535 C C . LEU A 1 342 ? 3.179 1.831 7.886 1.00 92.81 342 LEU A C 1
ATOM 2537 O O . LEU A 1 342 ? 3.263 0.705 7.396 1.00 92.81 342 LEU A O 1
ATOM 2541 N N . LEU A 1 343 ? 2.599 2.858 7.277 1.00 94.88 343 LEU A N 1
ATOM 2542 C CA . LEU A 1 343 ? 2.249 2.889 5.863 1.00 94.88 343 LEU A CA 1
ATOM 2543 C C . LEU A 1 343 ? 3.040 4.019 5.222 1.00 94.88 343 LEU A C 1
ATOM 2545 O O . LEU A 1 343 ? 3.053 5.128 5.749 1.00 94.88 343 LEU A O 1
ATOM 2549 N N . ALA A 1 344 ? 3.700 3.756 4.106 1.00 95.06 344 ALA A N 1
ATOM 2550 C CA . ALA A 1 344 ? 4.495 4.759 3.419 1.00 95.06 344 ALA A CA 1
ATOM 2551 C C . ALA A 1 344 ? 4.296 4.653 1.913 1.00 95.06 344 ALA A C 1
ATOM 2553 O O . ALA A 1 344 ? 3.989 3.587 1.382 1.00 95.06 344 ALA A O 1
ATOM 2554 N N . SER A 1 345 ? 4.464 5.786 1.246 1.00 96.06 345 SER A N 1
ATOM 2555 C CA . SER A 1 345 ? 4.497 5.885 -0.204 1.00 96.06 345 SER A CA 1
ATOM 2556 C C . SER A 1 345 ? 5.565 6.885 -0.610 1.00 96.06 345 SER A C 1
ATOM 2558 O O . SER A 1 345 ? 5.837 7.846 0.118 1.00 96.06 345 SER A O 1
ATOM 2560 N N . ASN A 1 346 ? 6.175 6.664 -1.765 1.00 94.75 346 ASN A N 1
ATOM 2561 C CA . ASN A 1 346 ? 7.243 7.507 -2.259 1.00 94.75 346 ASN A CA 1
ATOM 2562 C C . ASN A 1 346 ? 7.175 7.655 -3.769 1.00 94.75 346 ASN A C 1
ATOM 2564 O O . ASN A 1 346 ? 6.705 6.781 -4.492 1.00 94.75 346 ASN A O 1
ATOM 2568 N N . ARG A 1 347 ? 7.711 8.780 -4.214 1.00 93.25 347 ARG A N 1
ATOM 2569 C CA . ARG A 1 347 ? 7.984 9.091 -5.603 1.00 93.25 347 ARG A CA 1
ATOM 2570 C C . ARG A 1 347 ? 9.467 9.357 -5.780 1.00 93.25 347 ARG A C 1
ATOM 2572 O O . ARG A 1 347 ? 10.158 9.766 -4.839 1.00 93.25 347 ARG A O 1
ATOM 2579 N N . ILE A 1 348 ? 9.916 9.208 -7.010 1.00 90.50 348 ILE A N 1
ATOM 2580 C CA . ILE A 1 348 ? 11.235 9.660 -7.433 1.00 90.50 348 ILE A CA 1
ATOM 2581 C C . ILE A 1 348 ? 11.093 11.075 -7.996 1.00 90.50 348 ILE A C 1
ATOM 2583 O O . ILE A 1 348 ? 10.036 11.450 -8.509 1.00 90.50 348 ILE A O 1
ATOM 2587 N N . GLY A 1 349 ? 12.109 11.913 -7.800 1.00 86.88 349 GLY A N 1
ATOM 2588 C CA . GLY A 1 349 ? 12.233 13.171 -8.530 1.00 86.88 349 GLY A CA 1
ATOM 2589 C C . GLY A 1 349 ? 12.409 12.919 -10.028 1.00 86.88 349 GLY A C 1
ATOM 2590 O O . GLY A 1 349 ? 12.555 11.783 -10.450 1.00 86.88 349 GLY A O 1
ATOM 2591 N N . ILE A 1 350 ? 12.404 13.979 -10.834 1.00 83.50 350 ILE A N 1
ATOM 2592 C CA . ILE A 1 350 ? 12.617 13.843 -12.283 1.00 83.50 350 ILE A CA 1
ATOM 2593 C C . ILE A 1 350 ? 13.969 13.162 -12.531 1.00 83.50 350 ILE A C 1
ATOM 2595 O O . ILE A 1 350 ? 15.008 13.654 -12.078 1.00 83.50 350 ILE A O 1
ATOM 2599 N N . GLU A 1 351 ? 13.946 12.037 -13.238 1.00 71.81 351 GLU A N 1
ATOM 2600 C CA . GLU A 1 351 ? 15.141 11.296 -13.621 1.00 71.81 351 GLU A CA 1
ATOM 2601 C C . GLU A 1 351 ? 15.835 11.983 -14.802 1.00 71.81 351 GLU A C 1
ATOM 2603 O O . GLU A 1 351 ? 15.212 12.608 -15.664 1.00 71.81 351 GLU A O 1
ATOM 2608 N N . ASN A 1 352 ? 17.165 11.876 -14.860 1.00 64.19 352 ASN A N 1
ATOM 2609 C CA . ASN A 1 352 ? 17.881 12.213 -16.083 1.00 64.19 352 ASN A CA 1
ATOM 2610 C C . ASN A 1 352 ? 17.630 11.070 -17.083 1.00 64.19 352 ASN A C 1
ATOM 2612 O O . ASN A 1 352 ? 18.015 9.946 -16.767 1.00 64.19 352 ASN A O 1
ATOM 2616 N N . PRO A 1 353 ? 17.066 11.320 -18.281 1.00 60.03 353 PRO A N 1
ATOM 2617 C CA . PRO A 1 353 ? 16.646 10.281 -19.235 1.00 60.03 353 PRO A CA 1
ATOM 2618 C C . PRO A 1 353 ? 17.773 9.366 -19.756 1.00 60.03 353 PRO A C 1
ATOM 2620 O O . PRO A 1 353 ? 17.519 8.463 -20.549 1.00 60.03 353 PRO A O 1
ATOM 2623 N N . VAL A 1 354 ? 19.024 9.611 -19.354 1.00 55.69 354 VAL A N 1
ATOM 2624 C CA . VAL A 1 354 ? 20.209 8.812 -19.707 1.00 55.69 354 VAL A CA 1
ATOM 2625 C C . VAL A 1 354 ? 20.599 7.820 -18.598 1.00 55.69 354 VAL A C 1
ATOM 2627 O O . VAL A 1 354 ? 21.411 6.927 -18.839 1.00 55.69 354 VAL A O 1
ATOM 2630 N N . ALA A 1 355 ? 20.055 7.954 -17.384 1.00 54.75 355 ALA A N 1
ATOM 2631 C CA . ALA A 1 355 ? 20.278 6.986 -16.318 1.00 54.75 355 ALA A CA 1
ATOM 2632 C C . ALA A 1 355 ? 19.405 5.752 -16.579 1.00 54.75 355 ALA A C 1
ATOM 2634 O O . ALA A 1 355 ? 18.200 5.860 -16.788 1.00 54.75 355 ALA A O 1
ATOM 2635 N N . SER A 1 356 ? 20.029 4.576 -16.614 1.00 53.78 356 SER A N 1
ATOM 2636 C CA . SER A 1 356 ? 19.318 3.305 -16.559 1.00 53.78 356 SER A CA 1
ATOM 2637 C C . SER A 1 356 ? 18.373 3.322 -15.361 1.00 53.78 356 SER A C 1
ATOM 2639 O O . SER A 1 356 ? 18.809 3.668 -14.267 1.00 53.78 356 SER A O 1
ATOM 2641 N N . ASN A 1 357 ? 17.113 2.933 -15.578 1.00 61.94 357 ASN A N 1
ATOM 2642 C CA . ASN A 1 357 ? 16.180 2.517 -14.535 1.00 61.94 357 ASN A CA 1
ATOM 2643 C C . ASN A 1 357 ? 16.965 1.702 -13.502 1.00 61.94 357 ASN A C 1
ATOM 2645 O O . ASN A 1 357 ? 17.466 0.630 -13.839 1.00 61.94 357 ASN A O 1
ATOM 2649 N N . VAL A 1 358 ? 17.157 2.255 -12.311 1.00 61.00 358 VAL A N 1
ATOM 2650 C CA . VAL A 1 358 ? 17.622 1.585 -11.094 1.00 61.00 358 VAL A CA 1
ATOM 2651 C C . VAL A 1 358 ? 16.406 1.653 -10.210 1.00 61.00 358 VAL A C 1
ATOM 2653 O O . VAL A 1 358 ? 16.015 2.793 -9.998 1.00 61.00 358 VAL A O 1
ATOM 2656 N N . ASP A 1 359 ? 15.862 0.522 -9.728 1.00 67.50 359 ASP A N 1
ATOM 2657 C CA . ASP A 1 359 ? 14.687 0.435 -8.827 1.00 67.50 359 ASP A CA 1
ATOM 2658 C C . ASP A 1 359 ? 14.918 1.205 -7.491 1.00 67.50 359 ASP A C 1
ATOM 2660 O O . ASP A 1 359 ? 14.952 0.662 -6.379 1.00 67.50 359 ASP A O 1
ATOM 2664 N N . SER A 1 360 ? 15.191 2.497 -7.602 1.00 63.91 360 SER A N 1
ATOM 2665 C CA . SER A 1 360 ? 15.783 3.417 -6.643 1.00 63.91 360 SER A CA 1
ATOM 2666 C C . SER A 1 360 ? 14.757 3.815 -5.608 1.00 63.91 360 SER A C 1
ATOM 2668 O O . SER A 1 360 ? 15.119 4.166 -4.483 1.00 63.91 360 SER A O 1
ATOM 2670 N N . GLY A 1 361 ? 13.476 3.740 -5.963 1.00 67.19 361 GLY A N 1
ATOM 2671 C CA . GLY A 1 361 ? 12.388 3.962 -5.032 1.00 67.19 361 GLY A CA 1
ATOM 2672 C C . GLY A 1 361 ? 11.967 2.717 -4.258 1.00 67.19 361 GLY A C 1
ATOM 2673 O O . GLY A 1 361 ? 11.018 2.808 -3.478 1.00 67.19 361 GLY A O 1
ATOM 2674 N N . SER A 1 362 ? 12.670 1.588 -4.385 1.00 84.31 362 SER A N 1
ATOM 2675 C CA . SER A 1 362 ? 12.509 0.460 -3.463 1.00 84.31 362 SER A CA 1
ATOM 2676 C C . SER A 1 362 ? 13.081 0.807 -2.076 1.00 84.31 362 SER A C 1
ATOM 2678 O O . SER A 1 362 ? 14.279 0.699 -1.789 1.00 84.31 362 SER A O 1
ATOM 2680 N N . ILE A 1 363 ? 12.203 1.302 -1.200 1.00 89.00 363 IL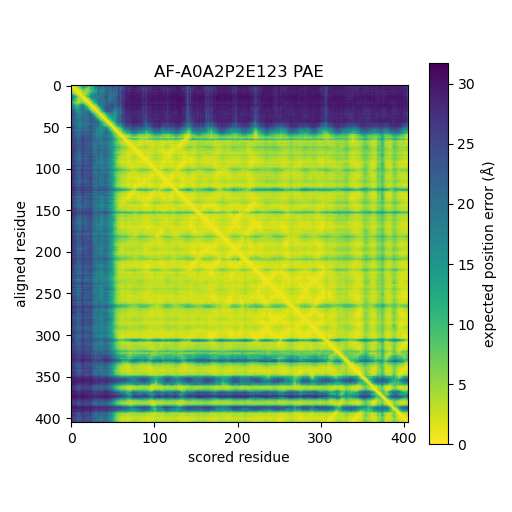E A N 1
ATOM 2681 C CA . ILE A 1 363 ? 12.561 1.754 0.143 1.00 89.00 363 ILE A CA 1
ATOM 2682 C C . ILE A 1 363 ? 12.213 0.701 1.181 1.00 89.00 363 ILE A C 1
ATOM 2684 O O . ILE A 1 363 ? 11.075 0.250 1.310 1.00 89.00 363 ILE A O 1
ATOM 2688 N N . ARG A 1 364 ? 13.202 0.400 2.016 1.00 89.44 364 ARG A N 1
ATOM 2689 C CA . ARG A 1 364 ? 13.003 -0.310 3.267 1.00 89.44 364 ARG A CA 1
ATOM 2690 C C . ARG A 1 364 ? 12.745 0.692 4.380 1.00 89.44 364 ARG A C 1
ATOM 2692 O O . ARG A 1 364 ? 13.574 1.568 4.633 1.00 89.44 364 ARG A O 1
ATOM 2699 N N . TYR A 1 365 ? 11.649 0.502 5.099 1.00 90.12 365 TYR A N 1
ATOM 2700 C CA . TYR A 1 365 ? 11.340 1.313 6.269 1.00 90.12 365 TYR A CA 1
ATOM 2701 C C . TYR A 1 365 ? 11.481 0.528 7.566 1.00 90.12 365 TYR A C 1
ATOM 2703 O O . TYR A 1 365 ? 11.159 -0.658 7.619 1.00 90.12 365 TYR A O 1
ATOM 2711 N N . GLY A 1 366 ? 11.919 1.188 8.632 1.00 85.06 366 GLY A N 1
ATOM 2712 C CA . GLY A 1 366 ? 12.013 0.567 9.948 1.00 85.06 366 GLY A CA 1
ATOM 2713 C C . GLY A 1 366 ? 12.052 1.579 11.081 1.00 85.06 366 GLY A C 1
ATOM 2714 O O . GLY A 1 366 ? 12.377 2.749 10.878 1.00 85.06 366 GLY A O 1
ATOM 2715 N N . PHE A 1 367 ? 11.753 1.108 12.287 1.00 82.56 367 PHE A N 1
ATOM 2716 C CA . PHE A 1 367 ? 11.974 1.863 13.515 1.00 82.56 367 PHE A CA 1
ATOM 2717 C C . PHE A 1 367 ? 13.344 1.516 14.085 1.00 82.56 367 PHE A C 1
ATOM 2719 O O . PHE A 1 367 ? 13.715 0.343 14.151 1.00 82.56 367 PHE A O 1
ATOM 2726 N N . GLY A 1 368 ? 14.100 2.526 14.507 1.00 67.25 368 GLY A N 1
ATOM 2727 C CA . GLY A 1 368 ? 15.424 2.306 15.072 1.00 67.25 368 GLY A CA 1
ATOM 2728 C C . GLY A 1 368 ? 15.909 3.472 15.920 1.00 67.25 368 GLY A C 1
ATOM 2729 O O . GLY A 1 368 ? 15.534 4.624 15.708 1.00 67.25 368 GLY A O 1
ATOM 2730 N N . THR A 1 369 ? 16.755 3.147 16.895 1.00 56.06 369 THR A N 1
ATOM 2731 C CA . THR A 1 369 ? 17.526 4.109 17.697 1.00 56.06 369 THR A CA 1
ATOM 2732 C C . THR A 1 369 ? 18.976 4.222 17.210 1.00 56.06 369 THR A C 1
ATOM 2734 O O . THR A 1 369 ? 19.629 5.238 17.430 1.00 56.06 369 THR A O 1
ATOM 2737 N N . ALA A 1 370 ? 19.489 3.194 16.522 1.00 54.16 370 ALA A N 1
ATOM 2738 C CA . ALA A 1 370 ? 20.837 3.152 15.962 1.00 54.16 370 ALA A CA 1
ATOM 2739 C C . ALA A 1 370 ? 20.856 3.660 14.509 1.00 54.16 370 ALA A C 1
ATOM 2741 O O . ALA A 1 370 ? 19.963 3.348 13.728 1.00 54.16 370 ALA A O 1
ATOM 2742 N N . GLY A 1 371 ? 21.886 4.433 14.142 1.00 56.94 371 GLY A N 1
ATOM 2743 C CA . GLY A 1 371 ? 22.040 5.017 12.799 1.00 56.94 371 GLY A CA 1
ATOM 2744 C C . GLY A 1 371 ? 21.445 6.420 12.620 1.00 56.94 371 GLY A C 1
ATOM 2745 O O . GLY A 1 371 ? 21.659 7.025 11.576 1.00 56.94 371 GLY A O 1
ATOM 2746 N N . CYS A 1 372 ? 20.774 6.959 13.646 1.00 61.56 372 CYS A N 1
ATOM 2747 C CA . CYS A 1 372 ? 20.106 8.269 13.620 1.00 61.56 372 CYS A CA 1
ATOM 2748 C C . CYS A 1 372 ? 20.749 9.344 14.513 1.00 61.56 372 CYS A C 1
ATOM 2750 O O . CYS A 1 372 ? 20.087 10.306 14.878 1.00 61.56 372 CYS A O 1
ATOM 2752 N N . GLY A 1 373 ? 22.037 9.192 14.852 1.00 50.00 373 GLY A N 1
ATOM 2753 C CA . GLY A 1 373 ? 22.895 10.267 15.371 1.00 50.00 373 GLY A CA 1
ATOM 2754 C C . GLY A 1 373 ? 22.284 11.186 16.439 1.00 50.00 373 GLY A C 1
ATOM 2755 O O . GLY A 1 373 ? 22.215 12.388 16.224 1.00 50.00 373 GLY A O 1
ATOM 2756 N N . GLY A 1 374 ? 21.868 10.658 17.593 1.00 46.81 374 GLY A N 1
ATOM 2757 C CA . GLY A 1 374 ? 21.439 11.479 18.733 1.00 46.81 374 GLY A CA 1
ATOM 2758 C C . GLY A 1 374 ? 20.557 10.712 19.716 1.00 46.81 374 GLY A C 1
ATOM 2759 O O . GLY A 1 374 ? 19.716 9.921 19.316 1.00 46.81 374 GLY A O 1
ATOM 2760 N N . ALA A 1 375 ? 20.787 10.890 21.016 1.00 38.81 375 ALA A N 1
ATOM 2761 C CA . ALA A 1 375 ? 20.215 10.062 22.074 1.00 38.81 375 ALA A CA 1
ATOM 2762 C C . ALA A 1 375 ? 18.679 10.170 22.213 1.00 38.81 375 ALA A C 1
ATOM 2764 O O . ALA A 1 375 ? 18.133 11.260 22.362 1.00 38.81 375 ALA A O 1
ATOM 2765 N N . GLY A 1 376 ? 18.013 9.013 22.307 1.00 52.50 376 GLY A N 1
ATOM 2766 C CA . GLY A 1 376 ? 16.830 8.828 23.159 1.00 52.50 376 GLY A CA 1
ATOM 2767 C C . GLY A 1 376 ? 15.466 8.677 22.483 1.00 52.50 376 GLY A C 1
ATOM 2768 O O . GLY A 1 376 ? 14.581 8.094 23.103 1.00 52.50 376 GLY A O 1
ATOM 2769 N N . ASN A 1 377 ? 15.283 9.121 21.236 1.00 58.31 377 ASN A N 1
ATOM 2770 C CA . ASN A 1 377 ? 13.976 9.066 20.568 1.00 58.31 377 ASN A CA 1
ATOM 2771 C C . ASN A 1 377 ? 13.914 7.960 19.504 1.00 58.31 377 ASN A C 1
ATOM 2773 O O . ASN A 1 377 ? 14.905 7.641 18.851 1.00 58.31 377 ASN A O 1
ATOM 2777 N N . THR A 1 378 ? 12.736 7.351 19.333 1.00 69.44 378 THR A N 1
ATOM 2778 C CA . THR A 1 378 ? 12.495 6.416 18.223 1.00 69.44 378 THR A CA 1
ATOM 2779 C C . THR A 1 378 ? 12.393 7.221 16.931 1.00 69.44 378 THR A C 1
ATOM 2781 O O . THR A 1 378 ? 11.543 8.106 16.833 1.00 69.44 378 THR A O 1
ATOM 2784 N N . HIS A 1 379 ? 13.227 6.900 15.944 1.00 77.25 379 HIS A N 1
ATOM 2785 C CA . HIS A 1 379 ? 13.176 7.506 14.618 1.00 77.25 379 HIS A CA 1
ATOM 2786 C C . HIS A 1 379 ? 12.512 6.568 13.613 1.00 77.25 379 HIS A C 1
ATOM 2788 O O . HIS A 1 379 ? 12.631 5.340 13.712 1.00 77.25 379 HIS A O 1
ATOM 2794 N N . LEU A 1 380 ? 11.849 7.158 12.617 1.00 84.31 380 LEU A N 1
ATOM 2795 C CA . LEU A 1 380 ? 11.563 6.452 11.378 1.00 84.31 380 LEU A CA 1
ATOM 2796 C C . LEU A 1 380 ? 12.830 6.477 10.526 1.00 84.31 380 LEU A C 1
ATOM 2798 O O . LEU A 1 380 ? 13.336 7.546 10.191 1.00 84.31 380 LEU A O 1
ATOM 2802 N N . SER A 1 381 ? 13.314 5.298 10.158 1.00 87.38 381 SER A N 1
ATOM 2803 C CA . SER A 1 381 ? 14.364 5.139 9.158 1.00 87.38 381 SER A CA 1
ATOM 2804 C C . SER A 1 381 ? 13.750 4.748 7.820 1.00 87.38 381 SER A C 1
ATOM 2806 O O . SER A 1 381 ? 12.950 3.813 7.744 1.00 87.38 381 SER A O 1
ATOM 2808 N N . ALA A 1 382 ? 14.147 5.450 6.765 1.00 88.88 382 ALA A N 1
ATOM 2809 C CA . ALA A 1 382 ? 13.924 5.045 5.384 1.00 88.88 382 ALA A CA 1
ATOM 2810 C C . ALA A 1 382 ? 15.296 4.787 4.761 1.00 88.88 382 ALA A C 1
ATOM 2812 O O . ALA A 1 382 ? 16.180 5.634 4.862 1.00 88.88 382 ALA A O 1
ATOM 2813 N N . THR A 1 383 ? 15.497 3.600 4.191 1.00 88.31 383 THR A N 1
ATOM 2814 C CA . THR A 1 383 ? 16.773 3.160 3.610 1.00 88.31 383 THR A CA 1
ATOM 2815 C C . THR A 1 383 ? 16.549 2.696 2.178 1.00 88.31 383 THR A C 1
ATOM 2817 O O . THR A 1 383 ? 15.681 1.855 1.942 1.00 88.31 383 THR A O 1
ATOM 2820 N N . ARG A 1 384 ? 17.359 3.188 1.239 1.00 85.50 384 ARG A N 1
ATOM 2821 C CA . ARG A 1 384 ? 17.422 2.678 -0.140 1.00 85.50 384 ARG A CA 1
ATOM 2822 C C . ARG A 1 384 ? 18.703 1.893 -0.380 1.00 85.50 384 ARG A C 1
ATOM 2824 O O . ARG A 1 384 ? 19.660 2.005 0.387 1.00 85.50 384 ARG A O 1
ATOM 2831 N N . ALA A 1 385 ? 18.735 1.067 -1.426 1.00 80.25 385 ALA A N 1
ATOM 2832 C CA . ALA A 1 385 ? 19.959 0.368 -1.814 1.00 80.25 385 ALA A CA 1
ATOM 2833 C C . ALA A 1 385 ? 21.025 1.363 -2.280 1.00 80.25 385 ALA A C 1
ATOM 2835 O O . ALA A 1 385 ? 20.713 2.385 -2.887 1.00 80.25 385 ALA A O 1
ATOM 2836 N N . ALA A 1 386 ? 22.289 1.051 -1.993 1.00 67.38 386 ALA A N 1
ATOM 2837 C CA . ALA A 1 386 ? 23.377 1.623 -2.770 1.00 67.38 386 ALA A CA 1
ATOM 2838 C C . ALA A 1 386 ? 23.270 1.064 -4.198 1.00 67.38 386 ALA A C 1
ATOM 2840 O O . ALA A 1 386 ? 22.962 -0.118 -4.361 1.00 67.38 386 ALA A O 1
ATOM 2841 N N . LEU A 1 387 ? 23.472 1.925 -5.197 1.00 63.06 387 LEU A N 1
ATOM 2842 C CA . LEU A 1 387 ? 23.309 1.637 -6.627 1.00 63.06 387 LEU A CA 1
ATOM 2843 C C . LEU A 1 387 ? 23.838 0.249 -7.016 1.00 63.06 387 LEU A C 1
ATOM 2845 O O . LEU A 1 387 ? 24.988 -0.074 -6.718 1.00 63.06 387 LEU A O 1
ATOM 2849 N N . GLY A 1 388 ? 23.012 -0.543 -7.707 1.00 49.62 388 GLY A N 1
ATOM 2850 C CA . GLY A 1 388 ? 23.457 -1.778 -8.358 1.00 49.62 388 GLY A CA 1
ATOM 2851 C C . GLY A 1 388 ? 23.645 -1.654 -9.873 1.00 49.62 388 GLY A C 1
ATOM 2852 O O . GLY A 1 388 ? 24.528 -2.323 -10.399 1.00 49.62 388 GLY A O 1
ATOM 2853 N N . GLU A 1 389 ? 22.884 -0.794 -10.573 1.00 50.34 389 GLU A N 1
ATOM 2854 C CA . GLU A 1 389 ? 22.849 -0.784 -12.056 1.00 50.34 389 GLU A CA 1
ATOM 2855 C C . GLU A 1 389 ? 22.919 0.612 -12.732 1.00 50.34 389 GLU A C 1
ATOM 2857 O O . GLU A 1 389 ? 22.663 0.732 -13.931 1.00 50.34 389 GLU A O 1
ATOM 2862 N N . GLY A 1 390 ? 23.317 1.681 -12.026 1.00 58.56 390 GLY A N 1
ATOM 2863 C CA . GLY A 1 390 ? 23.436 3.030 -12.612 1.00 58.56 390 GLY A CA 1
ATOM 2864 C C . GLY A 1 390 ? 24.412 3.958 -11.871 1.00 58.56 390 GLY A C 1
ATOM 2865 O O . GLY A 1 390 ? 24.771 3.665 -10.731 1.00 58.56 390 GLY A O 1
ATOM 2866 N N . PRO A 1 391 ? 24.880 5.063 -12.494 1.00 58.00 391 PRO A N 1
ATOM 2867 C CA . PRO A 1 391 ? 25.893 5.950 -11.910 1.00 58.00 391 PRO A CA 1
ATOM 2868 C C . PRO A 1 391 ? 25.332 7.007 -10.945 1.00 58.00 391 PRO A C 1
ATOM 2870 O O . PRO A 1 391 ? 26.109 7.640 -10.230 1.00 58.00 391 PRO A O 1
ATOM 2873 N N . THR A 1 392 ? 24.015 7.234 -10.926 1.00 67.38 392 THR A N 1
ATOM 2874 C CA . THR A 1 392 ? 23.394 8.332 -10.173 1.00 67.38 392 THR A CA 1
ATOM 2875 C C . THR A 1 392 ? 22.183 7.853 -9.397 1.00 67.38 392 THR A C 1
ATOM 2877 O O . THR A 1 392 ? 21.243 7.319 -9.969 1.00 67.38 392 THR A O 1
ATOM 2880 N N . ASN A 1 393 ? 22.193 8.093 -8.092 1.00 70.12 393 ASN A N 1
ATOM 2881 C CA . ASN A 1 393 ? 20.987 8.032 -7.281 1.00 70.12 393 ASN A CA 1
ATOM 2882 C C . ASN A 1 393 ? 20.047 9.180 -7.661 1.00 70.12 393 ASN A C 1
ATOM 2884 O O . ASN A 1 393 ? 20.511 10.271 -7.985 1.00 70.12 393 ASN A O 1
ATOM 2888 N N . HIS A 1 394 ? 18.747 8.964 -7.500 1.00 81.19 394 HIS A N 1
ATOM 2889 C CA . HIS A 1 394 ? 17.735 9.997 -7.699 1.00 81.19 394 HIS A CA 1
ATOM 2890 C C . HIS A 1 394 ? 17.213 10.544 -6.377 1.00 81.19 394 HIS A C 1
ATOM 2892 O O . HIS A 1 394 ? 17.241 9.861 -5.351 1.00 81.19 394 HIS A O 1
ATOM 2898 N N . SER A 1 395 ? 16.697 11.767 -6.385 1.00 87.44 395 SER A N 1
ATOM 2899 C CA . SER A 1 395 ? 16.025 12.305 -5.209 1.00 87.44 395 SER A CA 1
ATOM 2900 C C . SER A 1 395 ? 14.730 11.533 -4.981 1.00 87.44 395 SER A C 1
ATOM 2902 O O . SER A 1 395 ? 14.045 11.150 -5.927 1.00 87.44 395 SER A O 1
ATOM 2904 N N . ILE A 1 396 ? 14.388 11.279 -3.724 1.00 90.31 396 ILE A N 1
ATOM 2905 C CA . ILE A 1 396 ? 13.175 10.550 -3.356 1.00 90.31 396 ILE A CA 1
ATOM 2906 C C . ILE A 1 396 ? 12.398 11.427 -2.401 1.00 90.31 396 ILE A C 1
ATOM 2908 O O . ILE A 1 396 ? 12.950 11.956 -1.443 1.00 90.31 396 ILE A O 1
ATOM 2912 N N . SER A 1 397 ? 11.111 11.595 -2.662 1.00 93.06 397 SER A N 1
ATOM 2913 C CA . SER A 1 397 ? 10.188 12.249 -1.738 1.00 93.06 397 SER A CA 1
ATOM 2914 C C . SER A 1 397 ? 9.105 11.259 -1.364 1.00 93.06 397 SER A C 1
ATOM 2916 O O . SER A 1 397 ? 8.704 10.442 -2.188 1.00 93.06 397 SER A O 1
ATOM 2918 N N . GLY A 1 398 ? 8.633 11.308 -0.131 1.00 93.81 398 GLY A N 1
ATOM 2919 C CA . GLY A 1 398 ? 7.577 10.412 0.296 1.00 93.81 398 GLY A CA 1
ATOM 2920 C C . GLY A 1 398 ? 6.765 10.973 1.436 1.00 93.81 398 GLY A C 1
ATOM 2921 O O . GLY A 1 398 ? 7.119 11.972 2.057 1.00 93.81 398 GLY A O 1
ATOM 2922 N N . SER A 1 399 ? 5.667 10.286 1.702 1.00 95.62 399 SER A N 1
ATOM 2923 C CA . SER A 1 399 ? 4.780 10.548 2.820 1.00 95.62 399 SER A CA 1
ATOM 2924 C C . SER A 1 399 ? 4.490 9.242 3.536 1.00 95.62 399 SER A C 1
ATOM 2926 O O . SER A 1 399 ? 4.425 8.175 2.917 1.00 95.62 399 SER A O 1
ATOM 2928 N N . TYR A 1 400 ? 4.318 9.324 4.849 1.00 95.31 400 TYR A N 1
ATOM 2929 C CA . TYR A 1 400 ? 4.010 8.166 5.668 1.00 95.31 400 TYR A CA 1
ATOM 2930 C C . TYR A 1 400 ? 2.935 8.457 6.708 1.00 95.31 400 TYR A C 1
ATOM 2932 O O . TYR A 1 400 ? 2.694 9.601 7.089 1.00 95.31 400 TYR A O 1
ATOM 2940 N N . PHE A 1 401 ? 2.332 7.376 7.191 1.00 95.50 401 PHE A N 1
ATOM 2941 C CA . PHE A 1 401 ? 1.374 7.322 8.281 1.00 95.50 401 PHE A CA 1
ATOM 2942 C C . PHE A 1 401 ? 1.867 6.321 9.323 1.00 95.50 401 PHE A C 1
ATOM 2944 O O . PHE A 1 401 ? 2.146 5.163 9.008 1.00 95.50 401 PHE A O 1
ATOM 2951 N N . LEU A 1 402 ? 1.952 6.776 10.565 1.00 93.75 402 LEU A N 1
ATOM 2952 C CA . LEU A 1 402 ? 2.216 5.976 11.750 1.00 93.75 402 LEU A CA 1
ATOM 2953 C C . LEU A 1 402 ? 0.904 5.814 12.504 1.00 93.75 402 LEU A C 1
ATOM 2955 O O . LEU A 1 402 ? 0.346 6.815 12.949 1.00 93.75 402 LEU A O 1
ATOM 2959 N N . ILE A 1 403 ? 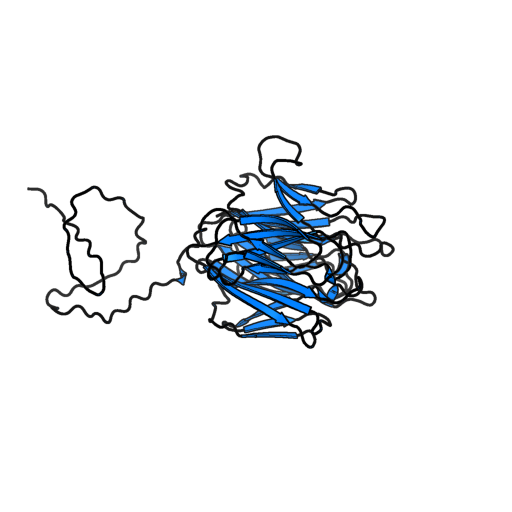0.408 4.586 12.627 1.00 92.94 403 ILE A N 1
ATOM 2960 C CA . ILE A 1 403 ? -0.832 4.284 13.351 1.00 92.94 403 ILE A CA 1
ATOM 2961 C C . ILE A 1 403 ? -0.478 3.536 14.629 1.00 92.94 403 ILE A C 1
ATOM 2963 O O . ILE A 1 403 ? -0.039 2.390 14.577 1.00 92.94 403 ILE A O 1
ATOM 2967 N N . GLU A 1 404 ? -0.642 4.204 15.762 1.00 90.50 404 GLU A N 1
ATOM 2968 C CA . GLU A 1 404 ? -0.284 3.716 17.094 1.00 90.50 404 GLU A CA 1
ATOM 2969 C C . GLU A 1 404 ? -1.531 3.252 17.863 1.00 90.50 404 GLU A C 1
ATOM 2971 O O . GLU A 1 404 ? -2.520 3.990 17.892 1.00 90.50 404 GLU A O 1
ATOM 2976 N N . PHE A 1 405 ? -1.468 2.053 18.468 1.00 87.88 405 PHE A N 1
ATOM 2977 C CA . PHE A 1 405 ? -2.588 1.309 19.081 1.00 87.88 405 PHE A CA 1
ATOM 2978 C C . PHE A 1 405 ? -2.478 1.053 20.593 1.00 87.88 405 PHE A C 1
ATOM 2980 O O . PHE A 1 405 ? -1.368 0.733 21.094 1.00 87.88 405 PHE A O 1
#

Radius of gyration: 24.59 Å; Cα contacts (8 Å, |Δi|>4): 1010; chains: 1; bounding box: 72×48×85 Å

pLDDT: mean 82.61, std 20.94, range [27.17, 98.88]

Nearest PDB structures (foldseek):
  2p4e-assembly3_A  TM=4.440E-01  e=1.011E-03  Homo sapiens
  3h42-assembly1_B  TM=5.302E-01  e=8.920E-03  Homo sapiens
  2pmw-assembly1_B  TM=4.698E-01  e=4.484E-03  Homo sapiens
  4ne9-assembly1_A  TM=4.541E-01  e=4.484E-03  Homo sapiens
  4k8r-assembly1_B  TM=4.779E-01  e=5.583E-02  Homo sapiens

Solvent-accessible surface area (backbone atoms only — not comparable to full-atom values): 22260 Å² total; per-residue (Å²): 135,81,89,81,86,82,83,86,69,76,74,92,54,102,83,62,93,68,84,66,90,77,89,73,90,82,81,84,71,90,74,79,88,69,88,76,82,75,82,77,63,97,81,68,93,66,83,75,83,79,71,78,80,79,76,72,60,56,68,35,58,66,37,71,67,60,67,49,52,65,56,78,47,76,41,60,63,57,47,74,44,76,48,97,61,66,40,57,38,54,24,27,54,59,51,73,35,37,23,31,37,53,37,38,30,11,47,38,52,30,67,42,63,35,85,76,18,42,28,40,39,37,45,45,55,42,73,59,63,29,38,37,29,41,38,36,46,40,38,75,36,26,47,39,34,51,73,56,72,46,60,22,67,74,18,42,40,74,46,78,48,95,61,76,52,54,62,54,27,36,47,76,50,76,34,32,25,18,59,52,81,41,42,63,46,42,36,42,44,23,48,19,58,44,79,80,50,44,39,35,38,41,35,40,25,42,84,20,34,71,57,20,34,39,39,40,36,42,40,37,34,36,38,37,44,32,52,68,54,76,53,61,31,48,62,78,35,42,54,41,76,45,78,48,97,61,74,50,59,61,54,31,30,47,80,50,68,39,34,19,31,44,65,49,97,73,52,37,53,56,18,46,64,28,47,19,55,46,76,79,50,49,42,30,36,38,38,36,35,33,32,30,54,23,34,38,44,33,31,42,33,40,41,35,52,77,68,78,52,44,29,50,69,55,72,52,76,38,53,48,87,50,51,60,49,60,46,78,55,63,95,82,57,72,94,48,69,55,34,42,47,78,48,76,33,42,16,27,40,71,70,62,92,84,58,53,60,41,40,66,78,26,44,29,63,48,78,44,66,76,93,55,89,65,90,90,59,76,24,46,35,44,35,38,53,71,76,63,60,46,97,69,62,65,35,34,39,31,23,36,34,36,42,35,98

Organism: NCBI:txid1917863

Foldseek 3Di:
DDDDDADWDWDDDPPDGDTDRDDDDDDDDDDDPDDPPPPPDPPDPDDPPPPDDDDLLLAKAWAFPDFKFKDKDKDQFKDKAFTPDAAQLFFKWKDKFKFDQALKQQAFWWWGQDNRRGIITIGGQGDDIMMMMMIMTHTPGQKGKDKDKWFDAFQKDKFFAPFFADPQQKDKDKFKHFNDTDLLCNLQRAKFWDDPGRTMIMIGTDRGHRRMMMIMMMMGGSQKGKFKDKDKLAQQGFKDKDFTPDFADQFFKDKDKGKGWFFAPGGRAQQRAFWAWDDPHRGMIMIGGADRTTMIMMIMMIMGGNDDKTKFKDKDKDAFVDQKDWDQGPPVAAPDPSQKDKDKGKYWHDDDPPWPRGVFRRWDWDWDPPPHPDDDGITIMIGHDDHDGGDIHTMMMMMMMIMGD

Mean predicted aligned error: 9.87 Å